Protein AF-A0A3L6RIN4-F1 (afdb_monomer)

Organism: Panicum miliaceum (NCBI:txid4540)

Radius of gyration: 41.15 Å; Cα contacts (8 Å, |Δi|>4): 553; chains: 1; bounding box: 118×97×126 Å

Structure (mmCIF, N/CA/C/O backbone):
data_AF-A0A3L6RIN4-F1
#
_entry.id   AF-A0A3L6RIN4-F1
#
loop_
_atom_site.group_PDB
_atom_site.id
_atom_site.type_symbol
_atom_site.label_atom_id
_atom_site.label_alt_id
_atom_site.label_comp_id
_atom_site.label_asym_id
_atom_site.label_entity_id
_atom_site.label_seq_id
_atom_site.pdbx_PDB_ins_code
_atom_site.Cartn_x
_atom_site.Cartn_y
_atom_site.Cartn_z
_atom_site.occupancy
_atom_site.B_iso_or_equiv
_atom_site.auth_seq_id
_atom_site.auth_comp_id
_atom_site.auth_asym_id
_atom_site.auth_atom_id
_atom_site.pdbx_PDB_model_num
ATOM 1 N N . MET A 1 1 ? 53.013 45.660 0.794 1.00 47.22 1 MET A N 1
ATOM 2 C CA . MET A 1 1 ? 53.757 45.286 -0.426 1.00 47.22 1 MET A CA 1
ATOM 3 C C . MET A 1 1 ? 53.752 43.769 -0.544 1.00 47.22 1 MET A C 1
ATOM 5 O O . MET A 1 1 ? 54.465 43.132 0.211 1.00 47.22 1 MET A O 1
ATOM 9 N N . ALA A 1 2 ? 52.893 43.213 -1.405 1.00 38.75 2 ALA A N 1
ATOM 10 C CA . ALA A 1 2 ? 53.038 41.909 -2.070 1.00 38.75 2 ALA A CA 1
ATOM 11 C C . ALA A 1 2 ? 51.802 41.701 -2.967 1.00 38.75 2 ALA A C 1
ATOM 13 O O . ALA A 1 2 ? 50.697 41.495 -2.474 1.00 38.75 2 ALA A O 1
ATOM 14 N N . LEU A 1 3 ? 51.990 41.847 -4.280 1.00 42.53 3 LEU A N 1
ATOM 15 C CA . LEU A 1 3 ? 50.997 41.543 -5.317 1.00 42.53 3 LEU A CA 1
ATOM 16 C C . LEU A 1 3 ? 50.758 40.021 -5.407 1.00 42.53 3 LEU A C 1
ATOM 18 O O . LEU A 1 3 ? 51.695 39.260 -5.145 1.00 42.53 3 LEU A O 1
ATOM 22 N N . PRO A 1 4 ? 49.571 39.552 -5.841 1.00 46.38 4 PRO A N 1
ATOM 23 C CA . PRO A 1 4 ? 49.356 38.137 -6.115 1.00 46.38 4 PRO A CA 1
ATOM 24 C C . PRO A 1 4 ? 50.181 37.720 -7.337 1.00 46.38 4 PRO A C 1
ATOM 26 O O . PRO A 1 4 ? 50.125 38.353 -8.393 1.00 46.38 4 PRO A O 1
ATOM 29 N N . GLN A 1 5 ? 50.960 36.650 -7.192 1.00 48.41 5 GLN A N 1
ATOM 30 C CA . GLN A 1 5 ? 51.720 36.060 -8.287 1.00 48.41 5 GLN A CA 1
ATOM 31 C C . GLN A 1 5 ? 50.778 35.448 -9.336 1.00 48.41 5 GLN A C 1
ATOM 33 O O . GLN A 1 5 ? 49.884 34.667 -9.016 1.00 48.41 5 GLN A O 1
ATOM 38 N N . ASN A 1 6 ? 51.018 35.807 -10.600 1.00 47.75 6 ASN A N 1
ATOM 39 C CA . ASN A 1 6 ? 50.348 35.287 -11.791 1.00 47.75 6 ASN A CA 1
ATOM 40 C C . ASN A 1 6 ? 50.345 33.742 -11.851 1.00 47.75 6 ASN A C 1
ATOM 42 O O . ASN A 1 6 ? 51.402 33.130 -11.678 1.00 47.75 6 ASN A O 1
ATOM 46 N N . PRO A 1 7 ? 49.226 33.091 -12.224 1.00 43.47 7 PRO A N 1
ATOM 47 C CA . PRO A 1 7 ? 49.099 31.634 -12.271 1.00 43.47 7 PRO A CA 1
ATOM 48 C C . PRO A 1 7 ? 49.623 31.012 -13.581 1.00 43.47 7 PRO A C 1
ATOM 50 O O . PRO A 1 7 ? 49.157 29.954 -13.998 1.00 43.47 7 PRO A O 1
ATOM 53 N N . PHE A 1 8 ? 50.605 31.619 -14.255 1.00 46.38 8 PHE A N 1
ATOM 54 C CA . PHE A 1 8 ? 51.222 31.019 -15.444 1.00 46.38 8 PHE A CA 1
ATOM 55 C C . PHE A 1 8 ? 52.469 30.220 -15.063 1.00 46.38 8 PHE A C 1
ATOM 57 O O . PHE A 1 8 ? 53.615 30.646 -15.197 1.00 46.38 8 PHE A O 1
ATOM 64 N N . ARG A 1 9 ? 52.203 29.006 -14.573 1.00 52.81 9 ARG A N 1
ATOM 65 C CA . ARG A 1 9 ? 53.179 27.931 -14.374 1.00 52.81 9 ARG A CA 1
ATOM 66 C C . ARG A 1 9 ? 53.947 27.696 -15.684 1.00 52.81 9 ARG A C 1
ATOM 68 O O . ARG A 1 9 ? 53.336 27.374 -16.700 1.00 52.81 9 ARG A O 1
ATOM 75 N N . LYS A 1 10 ? 55.279 27.843 -15.657 1.00 58.38 10 LYS A N 1
ATOM 76 C CA . LYS A 1 10 ? 56.190 27.532 -16.776 1.00 58.38 10 LYS A CA 1
ATOM 77 C C . LYS A 1 10 ? 55.910 26.119 -17.299 1.00 58.38 10 LYS A C 1
ATOM 79 O O . LYS A 1 10 ? 56.191 25.132 -16.619 1.00 58.38 10 LYS A O 1
ATOM 84 N N . TRP A 1 11 ? 55.356 26.017 -18.503 1.00 61.22 11 TRP A N 1
ATOM 85 C CA . TRP A 1 11 ? 55.234 24.743 -19.201 1.00 61.22 11 TRP A CA 1
ATOM 86 C C . TRP A 1 11 ? 56.635 24.276 -19.603 1.00 61.22 11 TRP A C 1
ATOM 88 O O . TRP A 1 11 ? 57.384 25.006 -20.246 1.00 61.22 11 TRP A O 1
ATOM 98 N N . SER A 1 12 ? 57.002 23.053 -19.217 1.00 74.12 12 SER A N 1
ATOM 99 C CA . SER A 1 12 ? 58.195 22.384 -19.746 1.00 74.12 12 SER A CA 1
ATOM 100 C C . SER A 1 12 ? 58.102 22.339 -21.275 1.00 74.12 12 SER A C 1
ATOM 102 O O . SER A 1 12 ? 57.037 22.018 -21.805 1.00 74.12 12 SER A O 1
ATOM 104 N N . ALA A 1 13 ? 59.197 22.618 -21.993 1.00 73.00 13 ALA A N 1
ATOM 105 C CA . ALA A 1 13 ? 59.236 22.581 -23.462 1.00 73.00 13 ALA A CA 1
ATOM 106 C C . ALA A 1 13 ? 58.682 21.258 -24.029 1.00 73.00 13 ALA A C 1
ATOM 108 O O . ALA A 1 13 ? 58.002 21.248 -25.049 1.00 73.00 13 ALA A O 1
ATOM 109 N N . ARG A 1 14 ? 58.866 20.143 -23.306 1.00 71.62 14 ARG A N 1
ATOM 110 C CA . ARG A 1 14 ? 58.285 18.835 -23.654 1.00 71.62 14 ARG A CA 1
ATOM 111 C C . ARG A 1 14 ? 56.757 18.808 -23.537 1.00 71.62 14 ARG A C 1
ATOM 113 O O . ARG A 1 14 ? 56.102 18.152 -24.338 1.00 71.62 14 ARG A O 1
ATOM 120 N N . GLY A 1 15 ? 56.184 19.506 -22.557 1.00 78.12 15 GLY A N 1
ATOM 121 C CA . GLY A 1 15 ? 54.735 19.674 -22.419 1.00 78.12 15 GLY A CA 1
ATOM 122 C C . GLY A 1 15 ? 54.147 20.535 -23.536 1.00 78.12 15 GLY A C 1
ATOM 123 O O . GLY A 1 15 ? 53.110 20.189 -24.089 1.00 78.12 15 GLY A O 1
ATOM 124 N N . LEU A 1 16 ? 54.857 21.594 -23.928 1.00 80.38 16 LEU A N 1
ATOM 125 C CA . LEU A 1 16 ? 54.458 22.490 -25.017 1.00 80.38 16 LEU A CA 1
ATOM 126 C C . LEU A 1 16 ? 54.506 21.780 -26.382 1.00 80.38 16 LEU A C 1
ATOM 128 O O . LEU A 1 16 ? 53.557 21.871 -27.154 1.00 80.38 16 LEU A O 1
ATOM 132 N N . ILE A 1 17 ? 55.547 20.974 -26.629 1.00 82.88 17 ILE A N 1
ATOM 133 C CA . ILE A 1 17 ? 55.651 20.110 -27.818 1.00 82.88 17 ILE A CA 1
ATOM 134 C C . ILE A 1 17 ? 54.517 19.078 -27.855 1.00 82.88 17 ILE A C 1
ATOM 136 O O . ILE A 1 17 ? 53.912 18.883 -28.902 1.00 82.88 17 ILE A O 1
ATOM 140 N N . ARG A 1 18 ? 54.177 18.436 -26.727 1.00 78.81 18 ARG A N 1
ATOM 141 C CA . ARG A 1 18 ? 53.062 17.469 -26.672 1.00 78.81 18 ARG A CA 1
ATOM 142 C C . ARG A 1 18 ? 51.715 18.116 -26.984 1.00 78.81 18 ARG A C 1
ATOM 144 O O . ARG A 1 18 ? 50.936 17.528 -27.726 1.00 78.81 18 ARG A O 1
ATOM 151 N N . VAL A 1 19 ? 51.459 19.315 -26.460 1.00 82.69 19 VAL A N 1
ATOM 152 C CA . VAL A 1 19 ? 50.243 20.080 -26.781 1.00 82.69 19 VAL A CA 1
ATOM 153 C C . VAL A 1 19 ? 50.222 20.476 -28.255 1.00 82.69 19 VAL A C 1
ATOM 155 O O . VAL A 1 19 ? 49.198 20.311 -28.905 1.00 82.69 19 VAL A O 1
ATOM 158 N N . LEU A 1 20 ? 51.346 20.926 -28.817 1.00 83.31 20 LEU A N 1
ATOM 159 C CA . LEU A 1 20 ? 51.444 21.259 -30.241 1.00 83.31 20 LEU A CA 1
ATOM 160 C C . LEU A 1 20 ? 51.207 20.045 -31.144 1.00 83.31 20 LEU A C 1
ATOM 162 O O . LEU A 1 20 ? 50.421 20.137 -32.079 1.00 83.31 20 LEU A O 1
ATOM 166 N N . VAL A 1 21 ? 51.825 18.898 -30.851 1.00 84.50 21 VAL A N 1
ATOM 167 C CA . VAL A 1 21 ? 51.609 17.652 -31.606 1.00 84.50 21 VAL A CA 1
ATOM 168 C C . VAL A 1 21 ? 50.153 17.197 -31.494 1.00 84.50 21 VAL A C 1
ATOM 170 O O . VAL A 1 21 ? 49.547 16.826 -32.497 1.00 84.50 21 VAL A O 1
ATOM 173 N N . PHE A 1 22 ? 49.558 17.274 -30.302 1.00 80.94 22 PHE A N 1
ATOM 174 C CA . PHE A 1 22 ? 48.147 16.948 -30.114 1.00 80.94 22 PHE A CA 1
ATOM 175 C C . PHE A 1 22 ? 47.237 17.859 -30.954 1.00 80.94 22 PHE A C 1
ATOM 177 O O . PHE A 1 22 ? 46.387 17.371 -31.694 1.00 80.94 22 PHE A O 1
ATOM 184 N N . THR A 1 23 ? 47.465 19.171 -30.924 1.00 80.75 23 THR A N 1
ATOM 185 C CA . THR A 1 23 ? 46.618 20.148 -31.621 1.00 80.75 23 THR A CA 1
ATOM 186 C C . THR A 1 23 ? 46.830 20.175 -33.136 1.00 80.75 23 THR A C 1
ATOM 188 O O . THR A 1 23 ? 45.865 20.349 -33.869 1.00 80.75 23 THR A O 1
ATOM 191 N N . ILE A 1 24 ? 48.060 20.011 -33.629 1.00 85.12 24 ILE A N 1
ATOM 192 C CA . ILE A 1 24 ? 48.382 20.147 -35.063 1.00 85.12 24 ILE A CA 1
ATOM 193 C C . ILE A 1 24 ? 48.262 18.814 -35.803 1.00 85.12 24 ILE A C 1
ATOM 195 O O . ILE A 1 24 ? 47.909 18.797 -36.977 1.00 85.12 24 ILE A O 1
ATOM 199 N N . VAL A 1 25 ? 48.545 17.691 -35.142 1.00 82.06 25 VAL A N 1
ATOM 200 C CA . VAL A 1 25 ? 48.548 16.376 -35.797 1.00 82.06 25 VAL A CA 1
ATOM 201 C 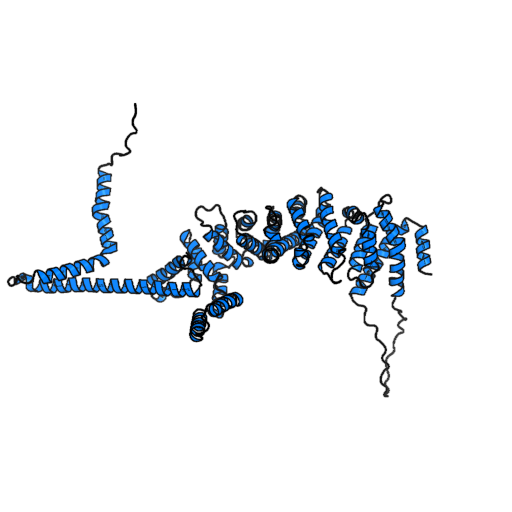C . VAL A 1 25 ? 47.307 15.585 -35.406 1.00 82.06 25 VAL A C 1
ATOM 203 O O . VAL A 1 25 ? 46.533 15.189 -36.275 1.00 82.06 25 VAL A O 1
ATOM 206 N N . LEU A 1 26 ? 47.070 15.385 -34.107 1.00 78.62 26 LEU A N 1
ATOM 207 C CA . LEU A 1 26 ? 45.991 14.503 -33.653 1.00 78.62 26 LEU A CA 1
ATOM 208 C C . LEU A 1 26 ? 44.600 15.113 -33.851 1.00 78.62 26 LEU A C 1
ATOM 210 O O . LEU A 1 26 ? 43.704 14.393 -34.282 1.00 78.62 26 LEU A O 1
ATOM 214 N N . CYS A 1 27 ? 44.405 16.413 -33.610 1.00 77.75 27 CYS A N 1
ATOM 215 C CA . CYS A 1 27 ? 43.103 17.052 -33.830 1.00 77.75 27 CYS A CA 1
ATOM 216 C C . CYS A 1 27 ? 42.677 17.045 -35.316 1.00 77.75 27 CYS A C 1
ATOM 218 O O . CYS A 1 27 ? 41.553 16.618 -35.587 1.00 77.75 27 CYS A O 1
ATOM 220 N N . PRO A 1 28 ? 43.525 17.423 -36.298 1.00 80.69 28 PRO A N 1
ATOM 221 C CA . PRO A 1 28 ? 43.168 17.316 -37.713 1.00 80.69 28 PRO A CA 1
ATOM 222 C C . PRO A 1 28 ? 43.016 15.873 -38.188 1.00 80.69 28 PRO A C 1
ATOM 224 O O . PRO A 1 28 ? 42.095 15.594 -38.948 1.00 80.69 28 PRO A O 1
ATOM 227 N N . LEU A 1 29 ? 43.846 14.937 -37.711 1.00 78.81 29 LEU A N 1
ATOM 228 C CA . LEU A 1 29 ? 43.664 13.512 -38.012 1.00 78.81 29 LEU A CA 1
ATOM 229 C C . LEU A 1 29 ? 42.344 12.979 -37.458 1.00 78.81 29 LEU A C 1
ATOM 231 O O . LEU A 1 29 ? 41.646 12.247 -38.150 1.00 78.81 29 LEU A O 1
ATOM 235 N N . PHE A 1 30 ? 41.965 13.366 -36.240 1.00 73.75 30 PHE A N 1
ATOM 236 C CA . PHE A 1 30 ? 40.678 13.009 -35.654 1.00 73.75 30 PHE A CA 1
ATOM 237 C C . PHE A 1 30 ? 39.519 13.616 -36.447 1.00 73.75 30 PHE A C 1
ATOM 239 O O . PHE A 1 30 ? 38.543 12.923 -36.725 1.00 73.75 30 PHE A O 1
ATOM 246 N N . ALA A 1 31 ? 39.642 14.878 -36.866 1.00 72.81 31 ALA A N 1
ATOM 247 C CA . ALA A 1 31 ? 38.653 15.533 -37.710 1.00 72.81 31 ALA A CA 1
ATOM 248 C C . ALA A 1 31 ? 38.527 14.842 -39.078 1.00 72.81 31 ALA A C 1
ATOM 250 O O . ALA A 1 31 ? 37.418 14.554 -39.511 1.00 72.81 31 ALA A O 1
ATOM 251 N N . LEU A 1 32 ? 39.635 14.489 -39.732 1.00 74.12 32 LEU A N 1
ATOM 252 C CA . LEU A 1 32 ? 39.628 13.745 -40.995 1.00 74.12 32 LEU A CA 1
ATOM 253 C C . LEU A 1 32 ? 39.111 12.314 -40.824 1.00 74.12 32 LEU A C 1
ATOM 255 O O . LEU A 1 32 ? 38.385 11.822 -41.676 1.00 74.12 32 LEU A O 1
ATOM 259 N N . TYR A 1 33 ? 39.418 11.645 -39.718 1.00 73.50 33 TYR A N 1
ATOM 260 C CA . TYR A 1 33 ? 38.904 10.306 -39.439 1.00 73.50 33 TYR A CA 1
ATOM 261 C C . TYR A 1 33 ? 37.391 10.315 -39.168 1.00 73.50 33 TYR A C 1
ATOM 263 O O . TYR A 1 33 ? 36.665 9.453 -39.657 1.00 73.50 33 TYR A O 1
ATOM 271 N N . LYS A 1 34 ? 36.893 11.305 -38.414 1.00 66.94 34 LYS A N 1
ATOM 272 C CA . LYS A 1 34 ? 35.469 11.436 -38.062 1.00 66.94 34 LYS A CA 1
ATOM 273 C C . LYS A 1 34 ? 34.619 12.028 -39.184 1.00 66.94 34 LYS A C 1
ATOM 275 O O . LYS A 1 34 ? 33.490 11.588 -39.380 1.00 66.94 34 LYS A O 1
ATOM 280 N N . PHE A 1 35 ? 35.146 13.019 -39.896 1.00 70.94 35 PHE A N 1
ATOM 281 C CA . PHE A 1 35 ? 34.414 13.817 -40.882 1.00 70.94 35 PHE A CA 1
ATOM 282 C C . PHE A 1 35 ? 34.920 13.624 -42.315 1.00 70.94 35 PHE A C 1
ATOM 284 O O . PHE A 1 35 ? 34.369 14.220 -43.234 1.00 70.94 35 PHE A O 1
ATOM 291 N N . GLY A 1 36 ? 35.926 12.781 -42.556 1.00 74.75 36 GLY A N 1
ATOM 292 C CA . GLY A 1 36 ? 36.519 12.587 -43.884 1.00 74.75 36 GLY A CA 1
ATOM 293 C C . GLY A 1 36 ? 35.511 12.155 -44.944 1.00 74.75 36 GLY A C 1
ATOM 294 O O . GLY A 1 36 ? 35.544 12.674 -46.055 1.00 74.75 36 GLY A O 1
ATOM 295 N N . LEU A 1 37 ? 34.546 11.302 -44.582 1.00 72.31 37 LEU A N 1
ATOM 296 C CA . LEU A 1 37 ? 33.430 10.917 -45.459 1.00 72.31 37 LEU A CA 1
ATOM 297 C C . LEU A 1 37 ? 32.464 12.072 -45.775 1.00 72.31 37 LEU A C 1
ATOM 299 O O . LEU A 1 37 ? 31.814 12.048 -46.814 1.00 72.31 37 LEU A O 1
ATOM 303 N N . PHE A 1 38 ? 32.389 13.089 -44.915 1.00 72.06 38 PHE A N 1
ATOM 304 C CA . PHE A 1 38 ? 31.568 14.286 -45.121 1.00 72.06 38 PHE A CA 1
ATOM 305 C C . PHE A 1 38 ? 32.302 15.356 -45.941 1.00 72.06 38 PHE A C 1
ATOM 307 O O . PHE A 1 38 ? 31.673 16.085 -46.706 1.00 72.06 38 PHE A O 1
ATOM 314 N N . VAL A 1 39 ? 33.630 15.429 -45.802 1.00 82.44 39 VAL A N 1
ATOM 315 C CA . VAL A 1 39 ? 34.504 16.413 -46.461 1.00 82.44 39 VAL A CA 1
ATOM 316 C C . VAL A 1 39 ? 34.924 15.960 -47.866 1.00 82.44 39 VAL A C 1
ATOM 318 O O . VAL A 1 39 ? 34.985 16.773 -48.788 1.00 82.44 39 VAL A O 1
ATOM 321 N N . SER A 1 40 ? 35.167 14.660 -48.055 1.00 84.94 40 SER A N 1
ATOM 322 C CA . SER A 1 40 ? 35.566 14.051 -49.334 1.00 84.94 40 SER A CA 1
ATOM 323 C C . SER A 1 40 ? 34.651 14.411 -50.516 1.00 84.94 40 SER A C 1
ATOM 325 O O . SER A 1 40 ? 35.187 14.733 -51.579 1.00 84.94 40 SER A O 1
ATOM 327 N N . PRO A 1 41 ? 33.313 14.452 -50.377 1.00 86.75 41 PRO A N 1
ATOM 328 C CA . PRO A 1 41 ? 32.420 14.781 -51.487 1.00 86.75 41 PRO A CA 1
ATOM 329 C C . PRO A 1 41 ? 32.523 16.260 -51.866 1.00 86.75 41 PRO A C 1
ATOM 331 O O . PRO A 1 41 ? 32.538 16.586 -53.047 1.00 86.75 41 PRO A O 1
ATOM 334 N N . GLY A 1 42 ? 32.697 17.148 -50.879 1.00 87.19 42 GLY A N 1
ATOM 335 C CA . GLY A 1 42 ? 32.941 18.573 -51.112 1.00 87.19 42 GLY A CA 1
ATOM 336 C C . GLY A 1 42 ? 34.266 18.828 -51.834 1.00 87.19 42 GLY A C 1
ATOM 337 O O . GLY A 1 42 ? 34.297 19.571 -52.812 1.00 87.19 42 GLY A O 1
ATOM 338 N N . ILE A 1 43 ? 35.345 18.152 -51.418 1.00 88.88 43 ILE A N 1
ATOM 339 C CA . ILE A 1 43 ? 36.649 18.233 -52.100 1.00 88.88 43 ILE A CA 1
ATOM 340 C C . ILE A 1 43 ? 36.561 17.653 -53.515 1.00 88.88 43 ILE A C 1
ATOM 342 O O . ILE A 1 43 ? 37.109 18.236 -54.446 1.00 88.88 43 ILE A O 1
ATOM 346 N N . SER A 1 44 ? 35.870 16.525 -53.689 1.00 90.31 44 SER A N 1
ATOM 347 C CA . SER A 1 44 ? 35.708 15.875 -54.995 1.00 90.31 44 SER A CA 1
ATOM 348 C C . SER A 1 44 ? 34.900 16.743 -55.955 1.00 90.31 44 SER A C 1
ATOM 350 O O . SER A 1 44 ? 35.293 16.900 -57.107 1.00 90.31 44 SER A O 1
ATOM 352 N N . LEU A 1 45 ? 33.823 17.375 -55.476 1.00 90.50 45 LEU A N 1
ATOM 353 C CA . LEU A 1 45 ? 33.042 18.336 -56.251 1.00 90.50 45 LEU A CA 1
ATOM 354 C C . LEU A 1 45 ? 33.879 19.566 -56.621 1.00 90.50 45 LEU A C 1
ATOM 356 O O . LEU A 1 45 ? 33.901 19.958 -57.783 1.00 90.50 45 LEU A O 1
ATOM 360 N N . TRP A 1 46 ? 34.607 20.141 -55.659 1.00 90.94 46 TRP A N 1
ATOM 361 C CA . TRP A 1 46 ? 35.484 21.287 -55.907 1.00 90.94 46 TRP A CA 1
ATOM 362 C C . TRP A 1 46 ? 36.571 20.965 -56.940 1.00 90.94 46 TRP A C 1
ATOM 364 O O . TRP A 1 46 ? 36.779 21.738 -57.872 1.00 90.94 46 TRP A O 1
ATOM 374 N N . ARG A 1 47 ? 37.213 19.793 -56.837 1.00 89.38 47 ARG A N 1
ATOM 375 C CA . ARG A 1 47 ? 38.220 19.333 -57.805 1.00 89.38 47 ARG A CA 1
ATOM 376 C C . ARG A 1 47 ? 37.635 19.060 -59.187 1.00 89.38 47 ARG A C 1
ATOM 378 O O . ARG A 1 47 ? 38.272 19.418 -60.169 1.00 89.38 47 ARG A O 1
ATOM 385 N N . LEU A 1 48 ? 36.437 18.481 -59.284 1.00 88.25 48 LEU A N 1
ATOM 386 C CA . LEU A 1 48 ? 35.745 18.301 -60.566 1.00 88.25 48 LEU A CA 1
ATOM 387 C C . LEU A 1 48 ? 35.393 19.646 -61.220 1.00 88.25 48 LEU A C 1
ATOM 389 O O . LEU A 1 48 ? 35.567 19.788 -62.427 1.00 88.25 48 LEU A O 1
ATOM 393 N N . LEU A 1 49 ? 34.950 20.637 -60.437 1.00 86.31 49 LEU A N 1
ATOM 394 C CA . LEU A 1 49 ? 34.664 21.989 -60.931 1.00 86.31 49 LEU A CA 1
ATOM 395 C C . LEU A 1 49 ? 35.936 22.707 -61.398 1.00 86.31 49 LEU A C 1
ATOM 397 O O . LEU A 1 49 ? 35.935 23.297 -62.476 1.00 86.31 49 LEU A O 1
ATOM 401 N N . GLN A 1 50 ? 37.030 22.597 -60.641 1.00 84.75 50 GLN A N 1
ATOM 402 C CA . GLN A 1 50 ? 38.333 23.128 -61.043 1.00 84.75 50 GLN A CA 1
ATOM 403 C C . GLN A 1 50 ? 38.819 22.486 -62.354 1.00 84.75 50 GLN A C 1
ATOM 405 O O . GLN A 1 50 ? 39.193 23.187 -63.289 1.00 84.75 50 GLN A O 1
ATOM 410 N N . LEU A 1 51 ? 38.739 21.154 -62.461 1.00 78.75 51 LEU A N 1
ATOM 411 C CA . LEU A 1 51 ? 39.090 20.414 -63.680 1.00 78.75 51 LEU A CA 1
ATOM 412 C C . LEU A 1 51 ? 38.214 20.784 -64.886 1.00 78.75 51 LEU A C 1
ATOM 414 O O . LEU A 1 51 ? 38.621 20.539 -66.018 1.00 78.75 51 LEU A O 1
ATOM 418 N N . HIS A 1 52 ? 37.019 21.334 -64.665 1.00 73.31 52 HIS A N 1
ATOM 419 C CA . HIS A 1 52 ? 36.158 21.830 -65.734 1.00 73.31 52 HIS A CA 1
ATOM 420 C C . HIS A 1 52 ? 36.532 23.256 -66.171 1.00 73.31 52 HIS A C 1
ATOM 422 O O . HIS A 1 52 ? 36.453 23.559 -67.357 1.00 73.31 52 HIS A O 1
ATOM 428 N N . GLN A 1 53 ? 36.964 24.114 -65.238 1.00 70.31 53 GLN A N 1
ATOM 429 C CA . GLN A 1 53 ? 37.338 25.511 -65.504 1.00 70.31 53 GLN A CA 1
ATOM 430 C C . GLN A 1 53 ? 38.740 25.663 -66.115 1.00 70.31 53 GLN A C 1
ATOM 432 O O . GLN A 1 53 ? 38.912 26.444 -67.046 1.00 70.31 53 GLN A O 1
ATOM 437 N N . ASP A 1 54 ? 39.723 24.886 -65.654 1.00 66.38 54 ASP A N 1
ATOM 438 C CA . ASP A 1 54 ? 41.131 25.015 -66.070 1.00 66.38 54 ASP A CA 1
ATOM 439 C C . ASP A 1 54 ? 41.441 24.328 -67.425 1.00 66.38 54 ASP A C 1
ATOM 441 O O . ASP A 1 54 ? 42.583 24.320 -67.884 1.00 66.38 54 ASP A O 1
ATOM 445 N N . TYR A 1 55 ? 40.448 23.725 -68.094 1.00 57.03 55 TYR A N 1
ATOM 446 C CA . TYR A 1 55 ? 40.672 22.819 -69.235 1.00 57.03 55 TYR A CA 1
ATOM 447 C C . TYR A 1 55 ? 40.322 23.399 -70.615 1.00 57.03 55 TYR A C 1
ATOM 449 O O . TYR A 1 55 ? 40.055 22.657 -71.559 1.00 57.03 55 TYR A O 1
ATOM 457 N N . GLY A 1 56 ? 40.349 24.724 -70.756 1.00 55.72 56 GLY A N 1
ATOM 458 C CA . GLY A 1 56 ? 40.331 25.380 -72.067 1.00 55.72 56 GLY A CA 1
ATOM 459 C C . GLY A 1 56 ? 41.677 25.349 -72.806 1.00 55.72 56 GLY A C 1
ATOM 460 O O . GLY A 1 56 ? 41.686 25.614 -74.002 1.00 55.72 56 GLY A O 1
ATOM 461 N N . ASP A 1 57 ? 42.791 25.018 -72.130 1.00 56.53 57 ASP A N 1
ATOM 462 C CA . ASP A 1 57 ? 44.109 25.524 -72.565 1.00 56.53 57 ASP A CA 1
ATOM 463 C C . ASP A 1 57 ? 45.287 24.521 -72.548 1.00 56.53 57 ASP A C 1
ATOM 465 O O . ASP A 1 57 ? 46.445 24.911 -72.653 1.00 56.53 57 ASP A O 1
ATOM 469 N N . THR A 1 58 ? 45.046 23.209 -72.425 1.00 57.56 58 THR A N 1
ATOM 470 C CA . THR A 1 58 ? 46.134 22.197 -72.386 1.00 57.56 58 THR A CA 1
ATOM 471 C C . THR A 1 58 ? 45.988 21.109 -73.450 1.00 57.56 58 THR A C 1
ATOM 473 O O . THR A 1 58 ? 45.935 19.912 -73.172 1.00 57.56 58 THR A O 1
ATOM 476 N N . ALA A 1 59 ? 45.947 21.527 -74.714 1.00 51.78 59 ALA A N 1
ATOM 477 C CA . ALA A 1 59 ? 46.147 20.639 -75.855 1.00 51.78 59 ALA A CA 1
ATOM 478 C C . ALA A 1 59 ? 47.654 20.532 -76.159 1.00 51.78 59 ALA A C 1
ATOM 480 O O . ALA A 1 59 ? 48.198 21.379 -76.860 1.00 51.78 59 ALA A O 1
ATOM 481 N N . GLY A 1 60 ? 48.353 19.517 -75.631 1.00 56.34 60 GLY A N 1
ATOM 482 C CA . GLY A 1 60 ? 49.750 19.309 -76.044 1.00 56.34 60 GLY A CA 1
ATOM 483 C C . GLY A 1 60 ? 50.562 18.185 -75.398 1.00 56.34 60 GLY A C 1
ATOM 484 O O . GLY A 1 60 ? 51.500 17.719 -76.036 1.00 56.34 60 GLY A O 1
ATOM 485 N N . ASP A 1 61 ? 50.228 17.707 -74.194 1.00 58.38 61 ASP A N 1
ATOM 486 C CA . ASP A 1 61 ? 51.124 16.795 -73.459 1.00 58.38 61 ASP A CA 1
ATOM 487 C C . ASP A 1 61 ? 50.639 15.330 -73.465 1.00 58.38 61 ASP A C 1
ATOM 489 O O . ASP A 1 61 ? 49.748 14.925 -72.714 1.00 58.38 61 ASP A O 1
ATOM 493 N N . SER A 1 62 ? 51.237 14.504 -74.331 1.00 60.25 62 SER A N 1
ATOM 494 C CA . SER A 1 62 ? 50.876 13.084 -74.536 1.00 60.25 62 SER A CA 1
ATOM 495 C C . SER A 1 62 ? 51.104 12.187 -73.303 1.00 60.25 62 SER A C 1
ATOM 497 O O . SER A 1 62 ? 50.461 11.147 -73.165 1.00 60.25 62 SER A O 1
ATOM 499 N N . SER A 1 63 ? 51.951 12.628 -72.366 1.00 60.56 63 SER A N 1
ATOM 500 C CA . SER A 1 63 ? 52.221 11.994 -71.065 1.00 60.56 63 SER A CA 1
ATOM 501 C C . SER A 1 63 ? 51.007 12.001 -70.114 1.00 60.56 63 SER A C 1
ATOM 503 O O . SER A 1 63 ? 50.850 11.104 -69.285 1.00 60.56 63 SER A O 1
ATOM 505 N N . MET A 1 64 ? 50.088 12.967 -70.260 1.00 57.66 64 MET A N 1
ATOM 506 C CA . MET A 1 64 ? 48.915 13.130 -69.384 1.00 57.66 64 MET A CA 1
ATOM 507 C C . MET A 1 64 ? 47.598 12.599 -69.971 1.00 57.66 64 MET A C 1
ATOM 509 O O . MET A 1 64 ? 46.548 12.741 -69.336 1.00 57.66 64 MET A O 1
ATOM 513 N N . ALA A 1 65 ? 47.631 11.942 -71.137 1.00 65.25 65 ALA A N 1
ATOM 514 C CA . ALA A 1 65 ? 46.430 11.498 -71.855 1.00 65.25 65 ALA A CA 1
ATOM 515 C C . ALA A 1 65 ? 45.485 10.628 -70.999 1.00 65.25 65 ALA A C 1
ATOM 517 O O . ALA A 1 65 ? 44.266 10.779 -71.068 1.00 65.25 65 ALA A O 1
ATOM 518 N N . ASN A 1 66 ? 46.045 9.778 -70.130 1.00 75.06 66 ASN A N 1
ATOM 519 C CA . ASN A 1 66 ? 45.275 8.899 -69.241 1.00 75.06 66 ASN A CA 1
ATOM 520 C C . ASN A 1 66 ? 45.042 9.484 -67.838 1.00 75.06 66 ASN A C 1
ATOM 522 O O . ASN A 1 66 ? 44.135 9.041 -67.132 1.00 75.06 66 ASN A O 1
ATOM 526 N N . LEU A 1 67 ? 45.824 10.488 -67.426 1.00 78.25 67 LEU A N 1
ATOM 527 C CA . LEU A 1 67 ? 45.740 11.078 -66.086 1.00 78.25 67 LEU A CA 1
ATOM 528 C C . LEU A 1 67 ? 44.417 11.822 -65.889 1.00 78.25 67 LEU A C 1
ATOM 530 O O . LEU A 1 67 ? 43.781 11.700 -64.844 1.00 78.25 67 LEU A O 1
ATOM 534 N N . LYS A 1 68 ? 43.973 12.562 -66.909 1.00 74.06 68 LYS A N 1
ATOM 535 C CA . LYS A 1 68 ? 42.726 13.325 -66.838 1.00 74.06 68 LYS A CA 1
ATOM 536 C C . LYS A 1 68 ? 41.493 12.420 -66.705 1.00 74.06 68 LYS A C 1
ATOM 538 O O . LYS A 1 68 ? 40.748 12.616 -65.743 1.00 74.06 68 LYS A O 1
ATOM 543 N N . PRO A 1 69 ? 41.250 11.441 -67.603 1.00 80.75 69 PRO A N 1
ATOM 544 C CA . PRO A 1 69 ? 40.141 10.506 -67.433 1.00 80.75 69 PRO A CA 1
ATOM 545 C C . PRO A 1 69 ? 40.183 9.794 -66.077 1.00 80.75 69 PRO A C 1
ATOM 547 O O . PRO A 1 69 ? 39.148 9.656 -65.431 1.00 80.75 69 PRO A O 1
ATOM 550 N N . ALA A 1 70 ? 41.377 9.415 -65.605 1.00 85.50 70 ALA A N 1
ATOM 551 C CA . ALA A 1 70 ? 41.544 8.762 -64.311 1.00 85.50 70 ALA A CA 1
ATOM 552 C C . ALA A 1 70 ? 41.146 9.660 -63.124 1.00 85.50 70 ALA A C 1
ATOM 554 O O . ALA A 1 70 ? 40.428 9.200 -62.237 1.00 85.50 70 ALA A O 1
ATOM 555 N N . LEU A 1 71 ? 41.551 10.937 -63.107 1.00 85.38 71 LEU A N 1
ATOM 556 C CA . LEU A 1 71 ? 41.167 11.884 -62.050 1.00 85.38 71 LEU A CA 1
ATOM 557 C C . LEU A 1 71 ? 39.662 12.167 -62.053 1.00 85.38 71 LEU A C 1
ATOM 559 O O . LEU A 1 71 ? 39.054 12.218 -60.985 1.00 85.38 71 LEU A O 1
ATOM 563 N N . VAL A 1 72 ? 39.051 12.300 -63.235 1.00 86.44 72 VAL A N 1
ATOM 564 C CA . VAL A 1 72 ? 37.594 12.462 -63.354 1.00 86.44 72 VAL A CA 1
ATOM 565 C C . VAL A 1 72 ? 36.881 11.248 -62.762 1.00 86.44 72 VAL A C 1
ATOM 567 O O . VAL A 1 72 ? 36.038 11.419 -61.890 1.00 86.44 72 VAL A O 1
ATOM 570 N N . VAL A 1 73 ? 37.265 10.026 -63.147 1.00 89.56 73 VAL A N 1
ATOM 571 C CA . VAL A 1 73 ? 36.668 8.794 -62.600 1.00 89.56 73 VAL A CA 1
ATOM 572 C C . VAL A 1 73 ? 36.861 8.700 -61.084 1.00 89.56 73 VAL A C 1
ATOM 574 O O . VAL A 1 73 ? 35.905 8.401 -60.370 1.00 89.56 73 VAL A O 1
ATOM 577 N N . LEU A 1 74 ? 38.060 9.000 -60.575 1.00 90.94 74 LEU A N 1
ATOM 578 C CA . LEU A 1 74 ? 38.370 8.952 -59.145 1.00 90.94 74 LEU A CA 1
ATOM 579 C C . LEU A 1 74 ? 37.495 9.921 -58.336 1.00 90.94 74 LEU A C 1
ATOM 581 O O . LEU A 1 74 ? 36.866 9.513 -57.359 1.00 90.94 74 LEU A O 1
ATOM 585 N N . TYR A 1 75 ? 37.432 11.194 -58.740 1.00 91.00 75 TYR A N 1
ATOM 586 C CA . TYR A 1 75 ? 36.631 12.194 -58.034 1.00 91.00 75 TYR A CA 1
ATOM 587 C C . TYR A 1 75 ? 35.128 11.969 -58.226 1.00 91.00 75 TYR A C 1
ATOM 589 O O . TYR A 1 75 ? 34.366 12.189 -57.287 1.00 91.00 75 TYR A O 1
ATOM 597 N N . SER A 1 76 ? 34.680 11.474 -59.384 1.00 89.56 76 SER A N 1
ATOM 598 C CA . SER A 1 76 ? 33.281 11.077 -59.587 1.00 89.56 76 SER A CA 1
ATOM 599 C C . SER A 1 76 ? 32.883 9.905 -58.687 1.00 89.56 76 SER A C 1
ATOM 601 O O . SER A 1 76 ? 31.803 9.941 -58.100 1.00 89.56 76 SER A O 1
ATOM 603 N N . LEU A 1 77 ? 33.748 8.899 -58.517 1.00 90.50 77 LEU A N 1
ATOM 604 C CA . LEU A 1 77 ? 33.494 7.765 -57.625 1.00 90.50 77 LEU A CA 1
ATOM 605 C C . LEU A 1 77 ? 33.454 8.203 -56.154 1.00 90.50 77 LEU A C 1
ATOM 607 O O . LEU A 1 77 ? 32.539 7.821 -55.427 1.00 90.50 77 LEU A O 1
ATOM 611 N N . ALA A 1 78 ? 34.399 9.046 -55.729 1.00 88.38 78 ALA A N 1
ATOM 612 C CA . ALA A 1 78 ? 34.431 9.597 -54.375 1.00 88.38 78 ALA A CA 1
ATOM 613 C C . ALA A 1 78 ? 33.211 10.492 -54.081 1.00 88.38 78 ALA A C 1
ATOM 615 O O . ALA A 1 78 ? 32.610 10.393 -53.008 1.00 88.38 78 ALA A O 1
ATOM 616 N N . LEU A 1 79 ? 32.792 11.317 -55.048 1.00 90.44 79 LEU A N 1
ATOM 617 C CA . LEU A 1 79 ? 31.574 12.122 -54.955 1.00 90.44 79 LEU A CA 1
ATOM 618 C C . LEU A 1 79 ? 30.328 11.233 -54.843 1.00 90.44 79 LEU A C 1
ATOM 620 O O . LEU A 1 79 ? 29.511 11.449 -53.950 1.00 90.44 79 LEU A O 1
ATOM 624 N N . LEU A 1 80 ? 30.200 10.213 -55.698 1.00 89.12 80 LEU A N 1
ATOM 625 C CA . LEU A 1 80 ? 29.078 9.272 -55.675 1.00 89.12 80 LEU A CA 1
ATOM 626 C C . LEU A 1 80 ? 29.007 8.508 -54.347 1.00 89.12 80 LEU A C 1
ATOM 628 O O . LEU A 1 80 ? 27.943 8.448 -53.734 1.00 89.12 80 LEU A O 1
ATOM 632 N N . GLN A 1 81 ? 30.133 7.974 -53.866 1.00 87.50 81 GLN A N 1
ATOM 633 C CA . GLN A 1 81 ? 30.227 7.302 -52.566 1.00 87.50 81 GLN A CA 1
ATOM 634 C C . GLN A 1 81 ? 29.793 8.233 -51.425 1.00 87.50 81 GLN A C 1
ATOM 636 O O . GLN A 1 81 ? 29.050 7.828 -50.531 1.00 87.50 81 GLN A O 1
ATOM 641 N N . GLY A 1 82 ? 30.211 9.495 -51.496 1.00 87.75 82 GLY A N 1
ATOM 642 C CA . GLY A 1 82 ? 29.770 10.568 -50.622 1.00 87.75 82 GLY A CA 1
ATOM 643 C C . GLY A 1 82 ? 28.267 10.777 -50.594 1.00 87.75 82 GLY A C 1
ATOM 644 O O . GLY A 1 82 ? 27.644 10.728 -49.537 1.00 87.75 82 GLY A O 1
ATOM 645 N N . VAL A 1 83 ? 27.680 11.008 -51.767 1.00 87.12 83 VAL A N 1
ATOM 646 C CA . VAL A 1 83 ? 26.241 11.248 -51.929 1.00 87.12 83 VAL A CA 1
ATOM 647 C C . VAL A 1 83 ? 25.431 10.054 -51.430 1.00 87.12 83 VAL A C 1
ATOM 649 O O . VAL A 1 83 ? 24.466 10.246 -50.694 1.00 87.12 83 VAL A O 1
ATOM 652 N N . LEU A 1 84 ? 25.843 8.824 -51.752 1.00 86.25 84 LEU A N 1
ATOM 653 C CA . LEU A 1 84 ? 25.193 7.607 -51.256 1.00 86.25 84 LEU A CA 1
ATOM 654 C C . LEU A 1 84 ? 25.263 7.502 -49.729 1.00 86.25 84 LEU A C 1
ATOM 656 O O . LEU A 1 84 ? 24.276 7.135 -49.090 1.00 86.25 84 LEU A O 1
ATOM 660 N N . PHE A 1 85 ? 26.400 7.862 -49.130 1.00 85.50 85 PHE A N 1
ATOM 661 C CA . PHE A 1 85 ? 26.547 7.907 -47.679 1.00 85.50 85 PHE A CA 1
ATOM 662 C C . PHE A 1 85 ? 25.629 8.960 -47.040 1.00 85.50 85 PHE A C 1
ATOM 664 O O . PHE A 1 85 ? 24.924 8.644 -46.081 1.00 85.50 85 PHE A O 1
ATOM 671 N N . TYR A 1 86 ? 25.569 10.176 -47.593 1.00 84.19 86 TYR A N 1
ATOM 672 C CA . TYR A 1 86 ? 24.649 11.224 -47.136 1.00 84.19 86 TYR A CA 1
ATOM 673 C C . TYR A 1 86 ? 23.186 10.800 -47.262 1.00 84.19 86 TYR A C 1
ATOM 675 O O . TYR A 1 86 ? 22.415 10.981 -46.321 1.00 84.19 86 TYR A O 1
ATOM 683 N N . TYR A 1 87 ? 22.809 10.202 -48.392 1.00 84.00 87 TYR A N 1
ATOM 684 C CA . TYR A 1 87 ? 21.452 9.724 -48.634 1.00 84.00 87 TYR A CA 1
ATOM 685 C C . TYR A 1 87 ? 21.062 8.636 -47.629 1.00 84.00 87 TYR A C 1
ATOM 687 O O . TYR A 1 87 ? 20.013 8.728 -46.994 1.00 84.00 87 TYR A O 1
ATOM 695 N N . ARG A 1 88 ? 21.951 7.660 -47.395 1.00 84.88 88 ARG A N 1
ATOM 696 C CA . ARG A 1 88 ? 21.768 6.634 -46.362 1.00 84.88 88 ARG A CA 1
ATOM 697 C C . ARG A 1 88 ? 21.632 7.252 -44.971 1.00 84.88 88 ARG A C 1
ATOM 699 O O . ARG A 1 88 ? 20.715 6.892 -44.243 1.00 84.88 88 ARG A O 1
ATOM 706 N N . ALA A 1 89 ? 22.510 8.181 -44.594 1.00 81.62 89 ALA A N 1
ATOM 707 C CA . ALA A 1 89 ? 22.467 8.825 -43.283 1.00 81.62 89 ALA A CA 1
ATOM 708 C C . ALA A 1 89 ? 21.179 9.643 -43.076 1.00 81.62 89 ALA A C 1
ATOM 710 O O . ALA A 1 89 ? 20.591 9.592 -41.995 1.00 81.62 89 ALA A O 1
ATOM 711 N N . ALA A 1 90 ? 20.726 10.358 -44.110 1.00 81.81 90 ALA A N 1
ATOM 712 C CA . ALA A 1 90 ? 19.503 11.153 -44.088 1.00 81.81 90 ALA A CA 1
ATOM 713 C C . ALA A 1 90 ? 18.243 10.280 -44.010 1.00 81.81 90 ALA A C 1
ATOM 715 O O . ALA A 1 90 ? 17.363 10.555 -43.200 1.00 81.81 90 ALA A O 1
ATOM 716 N N . ILE A 1 91 ? 18.156 9.203 -44.797 1.00 83.25 91 ILE A N 1
ATOM 717 C CA . ILE A 1 91 ? 17.032 8.260 -44.701 1.00 83.25 91 ILE A CA 1
ATOM 718 C C . ILE A 1 91 ? 17.006 7.613 -43.321 1.00 83.25 91 ILE A C 1
ATOM 720 O O . ILE A 1 91 ? 15.972 7.639 -42.659 1.00 83.25 91 ILE A O 1
ATOM 724 N N . SER A 1 92 ? 18.147 7.102 -42.854 1.00 83.44 92 SER A N 1
ATOM 725 C CA . SER A 1 92 ? 18.239 6.435 -41.557 1.00 83.44 92 SER A CA 1
ATOM 726 C C . SER A 1 92 ? 17.814 7.341 -40.400 1.00 83.44 92 SER A C 1
ATOM 728 O O . SER A 1 92 ? 17.167 6.864 -39.467 1.00 83.44 92 SER A O 1
ATOM 730 N N . SER A 1 93 ? 18.165 8.633 -40.429 1.00 80.81 93 SER A N 1
ATOM 731 C CA . SER A 1 93 ? 17.770 9.587 -39.385 1.00 80.81 93 SER A CA 1
ATOM 732 C C . SER A 1 93 ? 16.288 9.966 -39.470 1.00 80.81 93 SER A C 1
ATOM 734 O O . SER A 1 93 ? 15.615 10.002 -38.438 1.00 80.81 93 SER A O 1
ATOM 736 N N . LEU A 1 94 ? 15.756 10.173 -40.679 1.00 85.69 94 LEU A N 1
ATOM 737 C CA . LEU A 1 94 ? 14.335 10.451 -40.906 1.00 85.69 94 LEU A CA 1
ATOM 738 C C . LEU A 1 94 ? 13.449 9.271 -40.491 1.00 85.69 94 LEU A C 1
ATOM 740 O O . LEU A 1 94 ? 12.401 9.469 -39.878 1.00 85.69 94 LEU A O 1
ATOM 744 N N . GLU A 1 95 ? 13.854 8.041 -40.802 1.00 86.25 95 GLU A N 1
ATOM 745 C CA . GLU A 1 95 ? 13.130 6.833 -40.403 1.00 86.25 95 GLU A CA 1
ATOM 746 C C . GLU A 1 95 ? 13.158 6.621 -38.887 1.00 86.25 95 GLU A C 1
ATOM 748 O O . GLU A 1 95 ? 12.114 6.326 -38.304 1.00 86.25 95 GLU A O 1
ATOM 753 N N . GLU A 1 96 ? 14.305 6.846 -38.232 1.00 87.62 96 GLU A N 1
ATOM 754 C CA . GLU A 1 96 ? 14.427 6.801 -36.766 1.00 87.62 96 GLU A CA 1
ATOM 755 C C . GLU A 1 96 ? 13.464 7.799 -36.104 1.00 87.62 96 GLU A C 1
ATOM 757 O O . GLU A 1 96 ? 12.719 7.422 -35.199 1.00 87.62 96 GLU A O 1
ATOM 762 N N . GLN A 1 97 ? 13.406 9.045 -36.591 1.00 87.19 97 GLN A N 1
ATOM 763 C CA . GLN A 1 97 ? 12.483 10.062 -36.075 1.00 87.19 97 GLN A CA 1
ATOM 764 C C . GLN A 1 97 ? 11.014 9.705 -36.328 1.00 87.19 97 GLN A C 1
ATOM 766 O O . GLN A 1 97 ? 10.194 9.783 -35.412 1.00 87.19 97 GLN A O 1
ATOM 771 N N . ARG A 1 98 ? 10.673 9.242 -37.537 1.00 88.50 98 ARG A N 1
ATOM 772 C CA . ARG A 1 98 ? 9.306 8.810 -37.874 1.00 88.50 98 ARG A CA 1
ATOM 773 C C . ARG A 1 98 ? 8.843 7.642 -37.004 1.00 88.50 98 ARG A C 1
ATOM 775 O O . ARG A 1 98 ? 7.682 7.610 -36.599 1.00 88.50 98 ARG A O 1
ATOM 782 N N . LEU A 1 99 ? 9.716 6.671 -36.733 1.00 88.44 99 LEU A N 1
ATOM 783 C CA . LEU A 1 99 ? 9.412 5.547 -35.846 1.00 88.44 99 LEU A CA 1
ATOM 784 C C . LEU A 1 99 ? 9.256 6.012 -34.398 1.00 88.44 99 LEU A C 1
ATOM 786 O O . LEU A 1 99 ? 8.276 5.642 -33.753 1.00 88.44 99 LEU A O 1
ATOM 790 N N . LEU A 1 100 ? 10.159 6.870 -33.914 1.00 90.12 100 LEU A N 1
ATOM 791 C CA . LEU A 1 100 ? 10.076 7.447 -32.575 1.00 90.12 100 LEU A CA 1
ATOM 792 C C . LEU A 1 100 ? 8.757 8.195 -32.365 1.00 90.12 100 LEU A C 1
ATOM 794 O O . LEU A 1 100 ? 8.113 8.005 -31.341 1.00 90.12 100 LEU A O 1
ATOM 798 N N . GLU A 1 101 ? 8.315 8.999 -33.332 1.00 86.25 101 GLU A N 1
ATOM 799 C CA . GLU A 1 101 ? 7.030 9.697 -33.243 1.00 86.25 101 GLU A CA 1
ATOM 800 C C . GLU A 1 101 ? 5.829 8.754 -33.231 1.00 86.25 101 GLU A C 1
ATOM 802 O O . GLU A 1 101 ? 4.846 9.034 -32.545 1.00 86.25 101 GLU A O 1
ATOM 807 N N . LYS A 1 102 ? 5.877 7.653 -33.992 1.00 83.94 102 LYS A N 1
ATOM 808 C CA . LYS A 1 102 ? 4.812 6.641 -33.978 1.00 83.94 102 LYS A CA 1
ATOM 809 C C . LYS A 1 102 ? 4.721 5.968 -32.612 1.00 83.94 102 LYS A C 1
ATOM 811 O O . LYS A 1 102 ? 3.621 5.849 -32.081 1.00 83.94 102 LYS A O 1
ATOM 816 N N . VAL A 1 103 ? 5.861 5.574 -32.038 1.00 83.62 103 VAL A N 1
ATOM 817 C CA . VAL A 1 103 ? 5.921 4.981 -30.694 1.00 83.62 103 VAL A CA 1
ATOM 818 C C . VAL A 1 103 ? 5.480 6.006 -29.652 1.00 83.62 103 VAL A C 1
ATOM 820 O O . VAL A 1 103 ? 4.584 5.728 -28.870 1.00 83.62 103 VAL A O 1
ATOM 823 N N . ALA A 1 104 ? 6.009 7.227 -29.684 1.00 83.38 104 ALA A N 1
ATOM 824 C CA . ALA A 1 104 ? 5.621 8.268 -28.741 1.00 83.38 104 ALA A CA 1
ATOM 825 C C . ALA A 1 104 ? 4.115 8.565 -28.780 1.00 83.38 104 ALA A C 1
ATOM 827 O O . ALA A 1 104 ? 3.497 8.682 -27.730 1.00 83.38 104 ALA A O 1
ATOM 828 N N . ARG A 1 105 ? 3.500 8.601 -29.969 1.00 79.12 105 ARG A N 1
ATOM 829 C CA . ARG A 1 105 ? 2.044 8.749 -30.107 1.00 79.12 105 ARG A CA 1
ATOM 830 C C . ARG A 1 105 ? 1.271 7.553 -29.553 1.00 79.12 105 ARG A C 1
ATOM 832 O O . ARG A 1 105 ? 0.282 7.761 -28.863 1.00 79.12 105 ARG A O 1
ATOM 839 N N . ALA A 1 106 ? 1.709 6.325 -29.834 1.00 75.88 106 ALA A N 1
ATOM 840 C CA . ALA A 1 106 ? 1.048 5.115 -29.336 1.00 75.88 106 ALA A CA 1
ATOM 841 C C . ALA A 1 106 ? 1.107 4.996 -27.802 1.00 75.88 106 ALA A C 1
ATOM 843 O O . ALA A 1 106 ? 0.177 4.488 -27.187 1.00 75.88 106 ALA A O 1
ATOM 844 N N . TYR A 1 107 ? 2.182 5.501 -27.194 1.00 75.12 107 TYR A N 1
ATOM 845 C CA . TYR A 1 107 ? 2.413 5.474 -25.749 1.00 75.12 107 TYR A CA 1
ATOM 846 C C . TYR A 1 107 ? 2.024 6.787 -25.038 1.00 75.12 107 TYR A C 1
ATOM 848 O O . TYR A 1 107 ? 2.218 6.899 -23.832 1.00 75.12 107 TYR A O 1
ATOM 856 N N . GLY A 1 108 ? 1.489 7.783 -25.759 1.00 73.94 108 GLY A N 1
ATOM 857 C CA . GLY A 1 108 ? 1.065 9.068 -25.189 1.00 73.94 108 GLY A CA 1
ATOM 858 C C . GLY A 1 108 ? 2.196 9.896 -24.565 1.00 73.94 108 GLY A C 1
ATOM 859 O O . GLY A 1 108 ? 1.997 10.505 -23.522 1.00 73.94 108 GLY A O 1
ATOM 860 N N . LEU A 1 109 ? 3.391 9.884 -25.163 1.00 80.31 109 LEU A N 1
ATOM 861 C CA . LEU A 1 109 ? 4.563 10.603 -24.659 1.00 80.31 109 LEU A CA 1
ATOM 862 C C . LEU A 1 109 ? 4.628 12.041 -25.185 1.00 80.31 109 LEU A C 1
ATOM 864 O O . LEU A 1 109 ? 4.811 12.257 -26.391 1.00 80.31 109 LEU A O 1
ATOM 868 N N . ASP A 1 110 ? 4.603 13.000 -24.262 1.00 79.56 110 ASP A N 1
ATOM 869 C CA . ASP A 1 110 ? 4.816 14.422 -24.544 1.00 79.56 110 ASP A CA 1
ATOM 870 C C . ASP A 1 110 ? 6.186 14.676 -25.185 1.00 79.56 110 ASP A C 1
ATOM 872 O O . ASP A 1 110 ? 7.142 13.927 -24.969 1.00 79.56 110 ASP A O 1
ATOM 876 N N . GLU A 1 111 ? 6.319 15.755 -25.963 1.00 78.81 111 GLU A N 1
ATOM 877 C CA . GLU A 1 111 ? 7.568 16.086 -26.672 1.00 78.81 111 GLU A CA 1
ATOM 878 C C . GLU A 1 111 ? 8.778 16.228 -25.739 1.00 78.81 111 GLU A C 1
ATOM 880 O O . GLU A 1 111 ? 9.901 15.890 -26.122 1.00 78.81 111 GLU A O 1
ATOM 885 N N . TYR A 1 112 ? 8.538 16.659 -24.500 1.00 81.94 112 TYR A N 1
ATOM 886 C CA . TYR A 1 112 ? 9.561 16.852 -23.476 1.00 81.94 112 TYR A CA 1
ATOM 887 C C . TYR A 1 112 ? 9.782 15.624 -22.578 1.00 81.94 112 TYR A C 1
ATOM 889 O O . TYR A 1 112 ? 10.667 15.660 -21.716 1.00 81.94 112 TYR A O 1
ATOM 897 N N . ASP A 1 113 ? 9.029 14.528 -22.759 1.00 83.75 113 ASP A N 1
ATOM 898 C CA . ASP A 1 113 ? 9.212 13.321 -21.948 1.00 83.75 113 ASP A CA 1
ATOM 899 C C . ASP A 1 113 ? 10.595 12.706 -22.238 1.00 83.75 113 ASP A C 1
ATOM 901 O O . ASP A 1 113 ? 10.926 12.295 -23.357 1.00 83.75 113 ASP A O 1
ATOM 905 N N . LYS A 1 114 ? 11.423 12.608 -21.191 1.00 88.25 114 LYS A N 1
ATOM 906 C CA . LYS A 1 114 ? 12.781 12.049 -21.259 1.00 88.25 114 LYS A CA 1
ATOM 907 C C . LYS A 1 114 ? 12.793 10.585 -21.715 1.00 88.25 114 LYS A C 1
ATOM 909 O O . LYS A 1 114 ? 13.832 10.124 -22.191 1.00 88.25 114 LYS A O 1
ATOM 914 N N . ALA A 1 115 ? 11.674 9.861 -21.613 1.00 89.62 115 ALA A N 1
ATOM 915 C CA . ALA A 1 115 ? 11.521 8.512 -22.153 1.00 89.62 115 ALA A CA 1
ATOM 916 C C . ALA A 1 115 ? 11.718 8.459 -23.676 1.00 89.62 115 ALA A C 1
ATOM 918 O O . ALA A 1 115 ? 12.221 7.457 -24.185 1.00 89.62 115 ALA A O 1
ATOM 919 N N . ARG A 1 116 ? 11.426 9.547 -24.408 1.00 92.12 116 ARG A N 1
ATOM 920 C CA . ARG A 1 116 ? 11.655 9.621 -25.862 1.00 92.12 116 ARG A CA 1
ATOM 921 C C . ARG A 1 116 ? 13.119 9.414 -26.221 1.00 92.12 116 ARG A C 1
ATOM 923 O O . ARG A 1 116 ? 13.405 8.717 -27.188 1.00 92.12 116 ARG A O 1
ATOM 930 N N . ARG A 1 117 ? 14.044 9.965 -25.426 1.00 92.12 117 ARG A N 1
ATOM 931 C CA . ARG A 1 117 ? 15.485 9.770 -25.639 1.00 92.12 117 ARG A CA 1
ATOM 932 C C . ARG A 1 117 ? 15.875 8.305 -25.439 1.00 92.12 117 ARG A C 1
ATOM 934 O O . ARG A 1 117 ? 16.519 7.736 -26.304 1.00 92.12 117 ARG A O 1
ATOM 941 N N . SER A 1 118 ? 15.394 7.670 -24.370 1.00 94.12 118 SER A N 1
ATOM 942 C CA . SER A 1 118 ? 15.669 6.251 -24.099 1.00 94.12 118 SER A CA 1
ATOM 943 C C . SER A 1 118 ? 15.090 5.316 -25.176 1.00 94.12 118 SER A C 1
ATOM 945 O O . SER A 1 118 ? 15.720 4.330 -25.549 1.00 94.12 118 SER A O 1
ATOM 947 N N . ILE A 1 119 ? 13.916 5.638 -25.732 1.00 93.56 119 ILE A N 1
ATOM 948 C CA . ILE A 1 119 ? 13.331 4.906 -26.871 1.00 93.56 119 ILE A CA 1
ATOM 949 C C . ILE A 1 119 ? 14.123 5.170 -28.158 1.00 93.56 119 ILE A C 1
ATOM 951 O O . ILE A 1 119 ? 14.323 4.258 -28.958 1.00 93.56 119 ILE A O 1
ATOM 955 N N . GLN A 1 120 ? 14.601 6.398 -28.367 1.00 93.75 120 GLN A N 1
ATOM 956 C CA . GLN A 1 120 ? 15.463 6.726 -29.499 1.00 93.75 120 GLN A CA 1
ATOM 957 C C . GLN A 1 120 ? 16.771 5.927 -29.458 1.00 93.75 120 GLN A C 1
ATOM 959 O O . GLN A 1 120 ? 17.177 5.385 -30.485 1.00 93.75 120 GLN A O 1
ATOM 964 N N . ASP A 1 121 ? 17.387 5.801 -28.282 1.00 94.25 121 ASP A N 1
ATOM 965 C CA . ASP A 1 121 ? 18.601 5.006 -28.083 1.00 94.25 121 ASP A CA 1
ATOM 966 C C . ASP A 1 121 ? 18.350 3.526 -28.418 1.00 94.25 121 ASP A C 1
ATOM 968 O O . ASP A 1 121 ? 19.109 2.937 -29.190 1.00 94.25 121 ASP A O 1
ATOM 972 N N . TYR A 1 122 ? 17.216 2.958 -27.982 1.00 94.88 122 TYR A N 1
ATOM 973 C CA . TYR A 1 122 ? 16.785 1.609 -28.379 1.00 94.88 122 TYR A CA 1
ATOM 974 C C . TYR A 1 122 ? 16.677 1.441 -29.904 1.00 94.88 122 TYR A C 1
ATOM 976 O O . TYR A 1 122 ? 17.197 0.468 -30.466 1.00 94.88 122 TYR A O 1
ATOM 984 N N . LEU A 1 123 ? 15.998 2.372 -30.584 1.00 93.06 123 LEU A N 1
ATOM 985 C CA . LEU A 1 123 ? 15.813 2.328 -32.038 1.00 93.06 123 LEU A CA 1
ATOM 986 C C . LEU A 1 123 ? 17.157 2.440 -32.766 1.00 93.06 123 LEU A C 1
ATOM 988 O O . LEU A 1 123 ? 17.422 1.687 -33.705 1.00 93.06 123 LEU A O 1
ATOM 992 N N . ARG A 1 124 ? 18.027 3.341 -32.303 1.00 91.44 124 ARG A N 1
ATOM 993 C CA . ARG A 1 124 ? 19.358 3.562 -32.868 1.00 91.44 124 ARG A CA 1
ATOM 994 C C . ARG A 1 124 ? 20.258 2.346 -32.706 1.00 91.44 124 ARG A C 1
ATOM 996 O O . ARG A 1 124 ? 20.871 1.925 -33.685 1.00 91.44 124 ARG A O 1
ATOM 1003 N N . GLU A 1 125 ? 20.331 1.775 -31.507 1.00 93.19 125 GLU A N 1
ATOM 1004 C CA . GLU A 1 125 ? 21.098 0.554 -31.249 1.00 93.19 125 GLU A CA 1
ATOM 1005 C C . GLU A 1 125 ? 20.601 -0.609 -32.105 1.00 93.19 125 GLU A C 1
ATOM 1007 O O . GLU A 1 125 ? 21.400 -1.335 -32.696 1.00 93.19 125 GLU A O 1
ATOM 1012 N N . THR A 1 126 ? 19.279 -0.760 -32.214 1.00 92.00 126 THR A N 1
ATOM 1013 C CA . THR A 1 126 ? 18.667 -1.817 -33.023 1.00 92.00 126 THR A CA 1
ATOM 1014 C C . THR A 1 126 ? 19.007 -1.640 -34.499 1.00 92.00 126 THR A C 1
ATOM 1016 O O . THR A 1 126 ? 19.434 -2.606 -35.128 1.00 92.00 126 THR A O 1
ATOM 1019 N N . ARG A 1 127 ? 18.925 -0.414 -35.039 1.00 89.81 127 ARG A N 1
ATOM 1020 C CA . ARG A 1 127 ? 19.336 -0.117 -36.420 1.00 89.81 127 ARG A CA 1
ATOM 1021 C C . ARG A 1 127 ? 20.807 -0.454 -36.649 1.00 89.81 127 ARG A C 1
ATOM 1023 O O . ARG A 1 127 ? 21.110 -1.218 -37.556 1.00 89.81 127 ARG A O 1
ATOM 1030 N N . VAL A 1 128 ? 21.709 0.088 -35.829 1.00 89.88 128 VAL A N 1
ATOM 1031 C CA . VAL A 1 128 ? 23.163 -0.107 -35.988 1.00 89.88 128 VAL A CA 1
ATOM 1032 C C . VAL A 1 128 ? 23.546 -1.585 -35.878 1.00 89.88 128 VAL A C 1
ATOM 1034 O O . VAL A 1 128 ? 24.440 -2.043 -36.586 1.00 89.88 128 VAL A O 1
ATOM 1037 N N . GLY A 1 129 ? 22.876 -2.343 -35.009 1.00 90.94 129 GLY A N 1
ATOM 1038 C CA . GLY A 1 129 ? 23.055 -3.788 -34.925 1.00 90.94 129 GLY A CA 1
ATOM 1039 C C . GLY A 1 129 ? 22.559 -4.513 -36.179 1.00 90.94 129 GLY A C 1
ATOM 1040 O O . GLY A 1 129 ? 23.300 -5.319 -36.730 1.00 90.94 129 GLY A O 1
ATOM 1041 N N . CYS A 1 130 ? 21.373 -4.162 -36.692 1.00 90.12 130 CYS A N 1
ATOM 1042 C CA . CYS A 1 130 ? 20.814 -4.746 -37.920 1.00 90.12 130 CYS A CA 1
ATOM 1043 C C . CYS A 1 130 ? 21.635 -4.431 -39.178 1.00 90.12 130 CYS A C 1
ATOM 1045 O O . CYS A 1 130 ? 21.692 -5.248 -40.092 1.00 90.12 130 CYS A O 1
ATOM 1047 N N . GLU A 1 131 ? 22.291 -3.267 -39.229 1.00 87.00 131 GLU A N 1
ATOM 1048 C CA . GLU A 1 131 ? 23.216 -2.910 -40.313 1.00 87.00 131 GLU A CA 1
ATOM 1049 C C . GLU A 1 131 ? 24.437 -3.839 -40.378 1.00 87.00 131 GLU A C 1
ATOM 1051 O O . GLU A 1 131 ? 25.047 -3.960 -41.439 1.00 87.00 131 GLU A O 1
ATOM 1056 N N . LYS A 1 132 ? 24.800 -4.471 -39.254 1.00 90.56 132 LYS A N 1
ATOM 1057 C CA . LYS A 1 132 ? 25.899 -5.441 -39.169 1.00 90.56 132 LYS A CA 1
ATOM 1058 C C . LYS A 1 132 ? 25.402 -6.871 -39.353 1.00 90.56 132 LYS A C 1
ATOM 1060 O O . LYS A 1 132 ? 26.016 -7.635 -40.087 1.00 90.56 132 LYS A O 1
ATOM 1065 N N . ASP A 1 133 ? 24.310 -7.216 -38.680 1.00 91.31 133 ASP A N 1
ATOM 1066 C CA . ASP A 1 133 ? 23.678 -8.529 -38.728 1.00 91.31 133 ASP A CA 1
ATOM 1067 C C . ASP A 1 133 ? 22.151 -8.373 -38.608 1.00 91.31 133 ASP A C 1
ATOM 1069 O O . ASP A 1 133 ? 21.664 -7.988 -37.541 1.00 91.31 133 ASP A O 1
ATOM 1073 N N . PRO A 1 134 ? 21.366 -8.710 -39.649 1.00 90.19 134 PRO A N 1
ATOM 1074 C CA . PRO A 1 134 ? 19.905 -8.660 -39.591 1.00 90.19 134 PRO A CA 1
ATOM 1075 C C . PRO A 1 134 ? 19.296 -9.484 -38.447 1.00 90.19 134 PRO A C 1
ATOM 1077 O O . PRO A 1 134 ? 18.213 -9.158 -37.959 1.00 90.19 134 PRO A O 1
ATOM 1080 N N . SER A 1 135 ? 19.983 -10.536 -37.986 1.00 91.88 135 SER A N 1
ATOM 1081 C CA . SER A 1 135 ? 19.514 -11.375 -36.881 1.00 91.88 135 SER A CA 1
ATOM 1082 C C . SER A 1 135 ? 19.546 -10.657 -35.525 1.00 91.88 135 SER A C 1
ATOM 1084 O O . SER A 1 135 ? 18.857 -11.081 -34.597 1.00 91.88 135 SER A O 1
ATOM 1086 N N . PHE A 1 136 ? 20.244 -9.517 -35.426 1.00 92.00 136 PHE A N 1
ATOM 1087 C CA . PHE A 1 136 ? 20.356 -8.710 -34.209 1.00 92.00 136 PHE A CA 1
ATOM 1088 C C . PHE A 1 136 ? 19.000 -8.278 -33.634 1.00 92.00 136 PHE A C 1
ATOM 1090 O O . PHE A 1 136 ? 18.861 -8.137 -32.420 1.00 92.00 136 PHE A O 1
ATOM 1097 N N . ALA A 1 137 ? 17.981 -8.081 -34.477 1.00 89.06 137 ALA A N 1
ATOM 1098 C CA . ALA A 1 137 ? 16.635 -7.729 -34.021 1.00 89.06 137 ALA A CA 1
ATOM 1099 C C . ALA A 1 137 ? 15.890 -8.893 -33.343 1.00 89.06 137 ALA A C 1
ATOM 1101 O O . ALA A 1 137 ? 14.896 -8.666 -32.647 1.00 89.06 137 ALA A O 1
ATOM 1102 N N . ARG A 1 138 ? 16.329 -10.142 -33.539 1.00 91.50 138 ARG A N 1
ATOM 1103 C CA . ARG A 1 138 ? 15.604 -11.325 -33.071 1.00 91.50 138 ARG A CA 1
ATOM 1104 C C . ARG A 1 138 ? 15.499 -11.319 -31.546 1.00 91.50 138 ARG A C 1
ATOM 1106 O O . ARG A 1 138 ? 16.498 -11.328 -30.837 1.00 91.50 138 ARG A O 1
ATOM 1113 N N . GLY A 1 139 ? 14.264 -11.315 -31.043 1.00 84.81 139 GLY A N 1
ATOM 1114 C CA . GLY A 1 139 ? 13.975 -11.312 -29.607 1.00 84.81 139 GLY A CA 1
ATOM 1115 C C . GLY A 1 139 ? 14.151 -9.958 -28.909 1.00 84.81 139 GLY A C 1
ATOM 1116 O O . GLY A 1 139 ? 13.916 -9.885 -27.707 1.00 84.81 139 GLY A O 1
ATOM 1117 N N . ARG A 1 140 ? 14.517 -8.880 -29.623 1.00 90.75 140 ARG A N 1
ATOM 1118 C CA . ARG A 1 140 ? 14.607 -7.532 -29.041 1.00 90.75 140 ARG A CA 1
ATOM 1119 C C . ARG A 1 140 ? 13.249 -6.839 -29.060 1.00 90.75 140 ARG A C 1
ATOM 1121 O O . ARG A 1 140 ? 12.639 -6.660 -30.106 1.00 90.75 140 ARG A O 1
ATOM 1128 N N . ASN A 1 141 ? 12.832 -6.343 -27.907 1.00 90.38 141 ASN A N 1
ATOM 1129 C CA . ASN A 1 141 ? 11.732 -5.400 -27.736 1.00 90.38 141 ASN A CA 1
ATOM 1130 C C . ASN A 1 141 ? 12.069 -4.411 -26.602 1.00 90.38 141 ASN A C 1
ATOM 1132 O O . ASN A 1 141 ? 13.118 -4.525 -25.960 1.00 90.38 141 ASN A O 1
ATOM 1136 N N . LEU A 1 142 ? 11.188 -3.437 -26.352 1.00 90.50 142 LEU A N 1
ATOM 1137 C CA . LEU A 1 142 ? 11.388 -2.437 -25.297 1.00 90.50 142 LEU A CA 1
ATOM 1138 C C . LEU A 1 142 ? 11.536 -3.065 -23.900 1.00 90.50 142 LEU A C 1
ATOM 1140 O O . LEU A 1 142 ? 12.359 -2.589 -23.124 1.00 90.50 142 LEU A O 1
ATOM 1144 N N . ILE A 1 143 ? 10.811 -4.150 -23.597 1.00 90.94 143 ILE A N 1
ATOM 1145 C CA . ILE A 1 143 ? 10.880 -4.844 -22.299 1.00 90.94 143 ILE A CA 1
ATOM 1146 C C . ILE A 1 143 ? 12.240 -5.523 -22.136 1.00 90.94 143 ILE A C 1
ATOM 1148 O O . ILE A 1 143 ? 12.924 -5.291 -21.145 1.00 90.94 143 ILE A O 1
ATOM 1152 N N . THR A 1 144 ? 12.675 -6.324 -23.115 1.00 92.00 144 THR A N 1
ATOM 1153 C CA . THR A 1 144 ? 13.970 -7.026 -23.053 1.00 92.00 144 THR A CA 1
ATOM 1154 C C . THR A 1 144 ? 15.140 -6.047 -23.037 1.00 92.00 144 THR A C 1
ATOM 1156 O O . THR A 1 144 ? 16.137 -6.282 -22.359 1.00 92.00 144 THR A O 1
ATOM 1159 N N . TYR A 1 145 ? 15.017 -4.933 -23.768 1.00 94.06 145 TYR A N 1
ATOM 1160 C CA . TYR A 1 145 ? 16.021 -3.876 -23.765 1.00 94.06 145 TYR A CA 1
ATOM 1161 C C . TYR A 1 145 ? 16.093 -3.189 -22.402 1.00 94.06 145 TYR A C 1
ATOM 1163 O O . TYR A 1 145 ? 17.175 -3.091 -21.828 1.00 94.06 145 TYR A O 1
ATOM 1171 N N . ALA A 1 146 ? 14.950 -2.790 -21.839 1.00 92.81 146 ALA A N 1
ATOM 1172 C CA . ALA A 1 146 ? 14.908 -2.174 -20.522 1.00 92.81 146 ALA A CA 1
ATOM 1173 C C . ALA A 1 146 ? 15.391 -3.129 -19.421 1.00 92.81 146 ALA A C 1
ATOM 1175 O O . ALA A 1 146 ? 16.165 -2.715 -18.566 1.00 92.81 146 ALA A O 1
ATOM 1176 N N . ALA A 1 147 ? 15.023 -4.411 -19.471 1.00 90.88 147 ALA A N 1
ATOM 1177 C CA . ALA A 1 147 ? 15.533 -5.426 -18.551 1.00 90.88 147 ALA A CA 1
ATOM 1178 C C . ALA A 1 147 ? 17.066 -5.554 -18.632 1.00 90.88 147 ALA A C 1
ATOM 1180 O O . ALA A 1 147 ? 17.731 -5.616 -17.599 1.00 90.88 147 ALA A O 1
ATOM 1181 N N . GLY A 1 148 ? 17.642 -5.518 -19.841 1.00 90.56 148 GLY A N 1
ATOM 1182 C CA . GLY A 1 148 ? 19.094 -5.484 -20.039 1.00 90.56 148 GLY A CA 1
ATOM 1183 C C . GLY A 1 148 ? 19.742 -4.212 -19.480 1.00 90.56 148 GLY A C 1
ATOM 1184 O O . GLY A 1 148 ? 20.746 -4.284 -18.773 1.00 90.56 148 GLY A O 1
ATOM 1185 N N . LEU A 1 149 ? 19.130 -3.047 -19.711 1.00 91.75 149 LEU A N 1
ATOM 1186 C CA . LEU A 1 149 ? 19.572 -1.774 -19.135 1.00 91.75 149 LEU A CA 1
ATOM 1187 C C . LEU A 1 149 ? 19.548 -1.793 -17.600 1.00 91.75 149 LEU A C 1
ATOM 1189 O O . LEU A 1 149 ? 20.490 -1.318 -16.966 1.00 91.75 149 LEU A O 1
ATOM 1193 N N . MET A 1 150 ? 18.525 -2.406 -16.998 1.00 88.44 150 MET A N 1
ATOM 1194 C CA . MET A 1 150 ? 18.423 -2.581 -15.548 1.00 88.44 150 MET A CA 1
ATOM 1195 C C . MET A 1 150 ? 19.494 -3.516 -14.984 1.00 88.44 150 MET A C 1
ATOM 1197 O O . MET A 1 150 ? 19.767 -3.454 -13.792 1.00 88.44 150 MET A O 1
ATOM 1201 N N . GLN A 1 151 ? 20.156 -4.354 -15.781 1.00 85.38 151 GLN A N 1
ATOM 1202 C CA . GLN A 1 151 ? 21.283 -5.172 -15.310 1.00 85.38 151 GLN A CA 1
ATOM 1203 C C . GLN A 1 151 ? 22.613 -4.403 -15.318 1.00 85.38 151 GLN A C 1
ATOM 1205 O O . GLN A 1 151 ? 23.524 -4.757 -14.574 1.00 85.38 151 GLN A O 1
ATOM 1210 N N . SER A 1 152 ? 22.704 -3.293 -16.055 1.00 85.06 152 SER A N 1
ATOM 1211 C CA . SER A 1 152 ? 23.911 -2.463 -16.149 1.00 85.06 152 SER A CA 1
ATOM 1212 C C . SER A 1 152 ? 24.298 -1.804 -14.820 1.00 85.06 152 SER A C 1
ATOM 1214 O O . SER A 1 152 ? 23.443 -1.402 -14.028 1.00 85.06 152 SER A O 1
ATOM 1216 N N . ASN A 1 153 ? 25.602 -1.636 -14.595 1.00 83.19 153 ASN A N 1
ATOM 1217 C CA . ASN A 1 153 ? 26.145 -0.881 -13.458 1.00 83.19 153 ASN A CA 1
ATOM 1218 C C . ASN A 1 153 ? 26.212 0.635 -13.724 1.00 83.19 153 ASN A C 1
ATOM 1220 O O . ASN A 1 153 ? 26.582 1.395 -12.835 1.00 83.19 153 ASN A O 1
ATOM 1224 N N . SER A 1 154 ? 25.876 1.084 -14.939 1.00 86.38 154 SER A N 1
ATOM 1225 C CA . SER A 1 154 ? 25.860 2.503 -15.305 1.00 86.38 154 SER A CA 1
ATOM 1226 C C . SER A 1 154 ? 24.560 3.183 -14.847 1.00 86.38 154 SER A C 1
ATOM 1228 O O . SER A 1 154 ? 23.483 2.710 -15.229 1.00 86.38 154 SER A O 1
ATOM 1230 N N . PRO A 1 155 ? 24.645 4.315 -14.115 1.00 81.94 155 PRO A N 1
ATOM 1231 C CA . PRO A 1 155 ? 23.498 5.152 -13.761 1.00 81.94 155 PRO A CA 1
ATOM 1232 C C . PRO A 1 155 ? 22.585 5.503 -14.929 1.00 81.94 155 PRO A C 1
ATOM 1234 O O . PRO A 1 155 ? 21.387 5.228 -14.896 1.00 81.94 155 PRO A O 1
ATOM 1237 N N . ASP A 1 156 ? 23.160 6.007 -16.015 1.00 85.31 156 ASP A N 1
ATOM 1238 C CA . ASP A 1 156 ? 22.391 6.425 -17.187 1.00 85.31 156 ASP A CA 1
ATOM 1239 C C . ASP A 1 156 ? 21.649 5.261 -17.857 1.00 85.31 156 ASP A C 1
ATOM 1241 O O . ASP A 1 156 ? 20.543 5.436 -18.383 1.00 85.31 156 ASP A O 1
ATOM 1245 N N . SER A 1 157 ? 22.239 4.060 -17.810 1.00 88.81 157 SER A N 1
ATOM 1246 C CA . SER A 1 157 ? 21.631 2.854 -18.371 1.00 88.81 157 SER A CA 1
ATOM 1247 C C . SER A 1 157 ? 20.383 2.458 -17.591 1.00 88.81 157 SER A C 1
ATOM 1249 O O . SER A 1 157 ? 19.305 2.390 -18.179 1.00 88.81 157 SER A O 1
ATOM 1251 N N . TYR A 1 158 ? 20.483 2.246 -16.274 1.00 87.81 158 TYR A N 1
ATOM 1252 C CA . TYR A 1 158 ? 19.312 1.811 -15.508 1.00 87.81 158 TYR A CA 1
ATOM 1253 C C . TYR A 1 158 ? 18.246 2.915 -15.395 1.00 87.81 158 TYR A C 1
ATOM 1255 O O . TYR A 1 158 ? 17.061 2.599 -15.394 1.00 87.81 158 TYR A O 1
ATOM 1263 N N . ILE A 1 159 ? 18.612 4.205 -15.416 1.00 88.94 159 ILE A N 1
ATOM 1264 C CA . ILE A 1 159 ? 17.635 5.308 -15.507 1.00 88.94 159 ILE A CA 1
ATOM 1265 C C . ILE A 1 159 ? 16.861 5.244 -16.832 1.00 88.94 159 ILE A C 1
ATOM 1267 O O . ILE A 1 159 ? 15.645 5.448 -16.861 1.00 88.94 159 ILE A O 1
ATOM 1271 N N . SER A 1 160 ? 17.541 4.943 -17.941 1.00 91.06 160 SER A N 1
ATOM 1272 C CA . SER A 1 160 ? 16.883 4.758 -19.239 1.00 91.06 160 SER A CA 1
ATOM 1273 C C . SER A 1 160 ? 15.968 3.532 -19.242 1.00 91.06 160 SER A C 1
ATOM 1275 O O . SER A 1 160 ? 14.851 3.608 -19.754 1.00 91.06 160 SER A O 1
ATOM 1277 N N . GLY A 1 161 ? 16.390 2.443 -18.592 1.00 92.25 161 GLY A N 1
ATOM 1278 C CA . GLY A 1 161 ? 15.550 1.269 -18.350 1.00 92.25 161 GLY A CA 1
ATOM 1279 C C . GLY A 1 161 ? 14.285 1.622 -17.563 1.00 92.25 161 GLY A C 1
ATOM 1280 O O . GLY A 1 161 ? 13.182 1.292 -17.996 1.00 92.25 161 GLY A O 1
ATOM 1281 N N . ALA A 1 162 ? 14.428 2.382 -16.474 1.00 91.19 162 ALA A N 1
ATOM 1282 C CA . ALA A 1 162 ? 13.315 2.855 -15.656 1.00 91.19 162 ALA A CA 1
ATOM 1283 C C . ALA A 1 162 ? 12.309 3.691 -16.456 1.00 91.19 162 ALA A C 1
ATOM 1285 O O . ALA A 1 162 ? 11.110 3.466 -16.349 1.00 91.19 162 ALA A O 1
ATOM 1286 N N . ARG A 1 163 ? 12.766 4.618 -17.310 1.00 91.81 163 ARG A N 1
ATOM 1287 C CA . ARG A 1 163 ? 11.875 5.436 -18.158 1.00 91.81 163 ARG A CA 1
ATOM 1288 C C . ARG A 1 163 ? 11.059 4.601 -19.140 1.00 91.81 163 ARG A C 1
ATOM 1290 O O . ARG A 1 163 ? 9.886 4.898 -19.370 1.00 91.81 163 ARG A O 1
ATOM 1297 N N . ILE A 1 164 ? 11.675 3.575 -19.725 1.00 91.94 164 ILE A N 1
ATOM 1298 C CA . ILE A 1 164 ? 10.998 2.674 -20.661 1.00 91.94 164 ILE A CA 1
ATOM 1299 C C . ILE A 1 164 ? 9.969 1.820 -19.915 1.00 91.94 164 ILE A C 1
ATOM 1301 O O . ILE A 1 164 ? 8.823 1.749 -20.348 1.00 91.94 164 ILE A O 1
ATOM 1305 N N . ILE A 1 165 ? 10.337 1.232 -18.774 1.00 91.38 165 ILE A N 1
ATOM 1306 C CA . ILE A 1 165 ? 9.429 0.403 -17.963 1.00 91.38 165 ILE A CA 1
ATOM 1307 C C . ILE A 1 165 ? 8.268 1.240 -17.434 1.00 91.38 165 ILE A C 1
ATOM 1309 O O . ILE A 1 165 ? 7.116 0.857 -17.595 1.00 91.38 165 ILE A O 1
ATOM 1313 N N . ASP A 1 166 ? 8.546 2.430 -16.910 1.00 89.50 166 ASP A N 1
ATOM 1314 C CA . ASP A 1 166 ? 7.519 3.365 -16.462 1.00 89.50 166 ASP A CA 1
ATOM 1315 C C . ASP A 1 166 ? 6.530 3.747 -17.579 1.00 89.50 166 ASP A C 1
ATOM 1317 O O . ASP A 1 166 ? 5.343 3.958 -17.346 1.00 89.50 166 ASP A O 1
ATOM 1321 N N . THR A 1 167 ? 7.013 3.833 -18.815 1.00 87.69 167 THR A N 1
ATOM 1322 C CA . THR A 1 167 ? 6.176 4.088 -19.992 1.00 87.69 167 THR A CA 1
ATOM 1323 C C . THR A 1 167 ? 5.329 2.870 -20.361 1.00 87.69 167 THR A C 1
ATOM 1325 O O . THR A 1 167 ? 4.167 3.024 -20.722 1.00 87.69 167 THR A O 1
ATOM 1328 N N . LEU A 1 168 ? 5.880 1.663 -20.225 1.00 86.62 168 LEU A N 1
ATOM 1329 C CA . LEU A 1 168 ? 5.171 0.409 -20.481 1.00 86.62 168 LEU A CA 1
ATOM 1330 C C . LEU A 1 168 ? 4.075 0.137 -19.439 1.00 86.62 168 LEU A C 1
ATOM 1332 O O . LEU A 1 168 ? 2.999 -0.301 -19.821 1.00 86.62 168 LEU A O 1
ATOM 1336 N N . ILE A 1 169 ? 4.291 0.453 -18.156 1.00 85.38 169 ILE A N 1
ATOM 1337 C CA . ILE A 1 169 ? 3.246 0.299 -17.121 1.00 85.38 169 ILE A CA 1
ATOM 1338 C C . ILE A 1 169 ? 2.141 1.363 -17.225 1.00 85.38 169 ILE A C 1
ATOM 1340 O O . ILE A 1 169 ? 1.047 1.152 -16.713 1.00 85.38 169 ILE A O 1
ATOM 1344 N N . ARG A 1 170 ? 2.422 2.518 -17.855 1.00 78.81 170 ARG A N 1
ATOM 1345 C CA . ARG A 1 170 ? 1.431 3.579 -18.132 1.00 78.81 170 ARG A CA 1
ATOM 1346 C C . ARG A 1 170 ? 0.560 3.285 -19.337 1.00 78.81 170 ARG A C 1
ATOM 1348 O O . ARG A 1 170 ? -0.354 4.066 -19.602 1.00 78.81 170 ARG A O 1
ATOM 1355 N N . LEU A 1 171 ? 0.860 2.232 -20.098 1.00 68.88 171 LEU A N 1
ATOM 1356 C CA . LEU A 1 171 ? 0.027 1.889 -21.235 1.00 68.88 171 LEU A CA 1
ATOM 1357 C C . LEU A 1 171 ? -1.405 1.712 -20.723 1.00 68.88 171 LEU A C 1
ATOM 1359 O O . LEU A 1 171 ? -1.604 0.937 -19.787 1.00 68.88 171 LEU A O 1
ATOM 1363 N N . PRO A 1 172 ? -2.389 2.441 -21.266 1.00 52.94 172 PRO A N 1
ATOM 1364 C CA . PRO A 1 172 ? -3.727 2.429 -20.709 1.00 52.94 172 PRO A CA 1
ATOM 1365 C C . PRO A 1 172 ? -4.355 1.052 -20.916 1.00 52.94 172 PRO A C 1
ATOM 1367 O O . PRO A 1 172 ? -4.915 0.758 -21.972 1.00 52.94 172 PRO A O 1
ATOM 1370 N N . VAL A 1 173 ? -4.299 0.233 -19.869 1.00 49.50 173 VAL A N 1
ATOM 1371 C CA . VAL A 1 173 ? -5.185 -0.919 -19.652 1.00 49.50 173 VAL A CA 1
ATOM 1372 C C . VAL A 1 173 ? -6.394 -0.480 -18.823 1.00 49.50 173 VAL A C 1
ATOM 1374 O O . VAL A 1 173 ? -6.931 -1.235 -18.025 1.00 49.50 173 VAL A O 1
ATOM 1377 N N . SER A 1 174 ? -6.831 0.772 -18.977 1.00 45.62 174 SER A N 1
ATOM 1378 C CA . SER A 1 174 ? -8.088 1.242 -18.411 1.00 45.62 174 SER A CA 1
ATOM 1379 C C . SER A 1 174 ? -9.032 1.632 -19.547 1.00 45.62 174 SER A C 1
ATOM 1381 O O . SER A 1 174 ? -8.819 2.554 -20.339 1.00 45.62 174 SER A O 1
ATOM 1383 N N . THR A 1 175 ? -10.104 0.863 -19.662 1.00 49.91 175 THR A N 1
ATOM 1384 C CA . THR A 1 175 ? -11.257 1.112 -20.533 1.00 49.91 175 THR A CA 1
ATOM 1385 C C . THR A 1 175 ? -11.910 2.471 -20.223 1.00 49.91 175 THR A C 1
ATOM 1387 O O . THR A 1 175 ? -12.474 3.095 -21.116 1.00 49.91 175 THR A O 1
ATOM 1390 N N . GLU A 1 176 ? -11.759 2.968 -18.991 1.00 46.22 176 GLU A N 1
ATOM 1391 C CA . GLU A 1 176 ? -12.303 4.227 -18.451 1.00 46.22 176 GLU A CA 1
ATOM 1392 C C . GLU A 1 176 ? -11.588 5.500 -18.953 1.00 46.22 176 GLU A C 1
ATOM 1394 O O . GLU A 1 176 ? -12.233 6.433 -19.441 1.00 46.22 176 GLU A O 1
ATOM 1399 N N . GLU A 1 177 ? -10.252 5.546 -18.919 1.00 49.66 177 GLU A N 1
ATOM 1400 C CA . GLU A 1 177 ? -9.484 6.727 -19.354 1.00 49.66 177 GLU A CA 1
ATOM 1401 C C . GLU A 1 177 ? -9.472 6.849 -20.887 1.00 49.66 177 GLU A C 1
ATOM 1403 O O . GLU A 1 177 ? -9.513 7.940 -21.460 1.00 49.66 177 GLU A O 1
ATOM 1408 N N . ASN A 1 178 ? -9.523 5.700 -21.565 1.00 52.75 178 ASN A N 1
ATOM 1409 C CA . ASN A 1 178 ? -9.773 5.615 -22.997 1.00 52.75 178 ASN A CA 1
ATOM 1410 C C . ASN A 1 178 ? -11.173 6.134 -23.372 1.00 52.75 178 ASN A C 1
ATOM 1412 O O . ASN A 1 178 ? -11.302 6.772 -24.415 1.00 52.75 178 ASN A O 1
ATOM 1416 N N . ARG A 1 179 ? -12.204 5.934 -22.530 1.00 53.88 179 ARG A N 1
ATOM 1417 C CA . ARG A 1 179 ? -13.529 6.560 -22.718 1.00 53.88 179 ARG A CA 1
ATOM 1418 C C . ARG A 1 179 ? -13.467 8.071 -22.535 1.00 53.88 179 ARG A C 1
ATOM 1420 O O . ARG A 1 179 ? -14.045 8.774 -23.349 1.00 53.88 179 ARG A O 1
ATOM 1427 N N . HIS A 1 180 ? -12.741 8.578 -21.541 1.00 55.81 180 HIS A N 1
ATOM 1428 C CA . HIS A 1 180 ? -12.624 10.024 -21.316 1.00 55.81 180 HIS A CA 1
ATOM 1429 C C . HIS A 1 180 ? -11.877 10.722 -22.455 1.00 55.81 180 HIS A C 1
ATOM 1431 O O . HIS A 1 180 ? -12.379 11.698 -22.998 1.00 55.81 180 HIS A O 1
ATOM 1437 N N . LYS A 1 181 ? -10.748 10.168 -22.917 1.00 56.69 181 LYS A N 1
ATOM 1438 C CA . LYS A 1 181 ? -10.033 10.678 -24.102 1.00 56.69 181 LYS A CA 1
ATOM 1439 C C . LYS A 1 181 ? -10.874 10.596 -25.374 1.00 56.69 181 LYS A C 1
ATOM 1441 O O . LYS A 1 181 ? -10.751 11.460 -26.236 1.00 56.69 181 LYS A O 1
ATOM 1446 N N . LEU A 1 182 ? -11.721 9.572 -25.501 1.00 57.94 182 LEU A N 1
ATOM 1447 C CA . LEU A 1 182 ? -12.680 9.450 -26.597 1.00 57.94 182 LEU A CA 1
ATOM 1448 C C . LEU A 1 182 ? -13.762 10.539 -26.514 1.00 57.94 182 LEU A C 1
ATOM 1450 O O . LEU A 1 182 ? -14.030 11.191 -27.517 1.00 57.94 182 LEU A O 1
ATOM 1454 N N . ILE A 1 183 ? -14.344 10.758 -25.332 1.00 61.53 183 ILE A N 1
ATOM 1455 C CA . ILE A 1 183 ? -15.371 11.777 -25.067 1.00 61.53 183 ILE A CA 1
ATOM 1456 C C . ILE A 1 183 ? -14.815 13.183 -25.313 1.00 61.53 183 ILE A C 1
ATOM 1458 O O . ILE A 1 183 ? -15.457 13.975 -25.995 1.00 61.53 183 ILE A O 1
ATOM 1462 N N . ASP A 1 184 ? -13.599 13.465 -24.855 1.00 60.75 184 ASP A N 1
ATOM 1463 C CA . ASP A 1 184 ? -12.944 14.765 -25.012 1.00 60.75 184 ASP A CA 1
ATOM 1464 C C . ASP A 1 184 ? -12.587 15.048 -26.486 1.00 60.75 184 ASP A C 1
ATOM 1466 O O . ASP A 1 184 ? -12.819 16.144 -26.998 1.00 60.75 184 ASP A O 1
ATOM 1470 N N . MET A 1 185 ? -12.143 14.027 -27.239 1.00 53.62 185 MET A N 1
ATOM 1471 C CA . MET A 1 185 ? -11.936 14.123 -28.697 1.00 53.62 185 MET A CA 1
ATOM 1472 C C . MET A 1 185 ? -13.233 14.271 -29.503 1.00 53.62 185 MET A C 1
ATOM 1474 O O . MET A 1 185 ? -13.190 14.792 -30.619 1.00 53.62 185 MET A O 1
ATOM 1478 N N . ILE A 1 186 ? -14.359 13.764 -28.990 1.00 61.75 186 ILE A N 1
ATOM 1479 C CA . ILE A 1 186 ? -15.685 13.937 -29.598 1.00 61.75 186 ILE A CA 1
ATOM 1480 C C . ILE A 1 186 ? -16.221 15.341 -29.280 1.00 61.75 186 ILE A C 1
ATOM 1482 O O . ILE A 1 186 ? -16.748 15.996 -30.175 1.00 61.75 186 ILE A O 1
ATOM 1486 N N . GLY A 1 187 ? -16.038 15.826 -28.047 1.00 59.19 187 GLY A N 1
ATOM 1487 C CA . GLY A 1 187 ? -16.497 17.142 -27.590 1.00 59.19 187 GLY A CA 1
ATOM 1488 C C . GLY A 1 187 ? -15.728 18.324 -28.188 1.00 59.19 187 GLY A C 1
ATOM 1489 O O . GLY A 1 187 ? -16.299 19.393 -28.379 1.00 59.19 187 GLY A O 1
ATOM 1490 N N . SER A 1 188 ? -14.456 18.132 -28.548 1.00 59.59 188 SER A N 1
ATOM 1491 C CA . SER A 1 188 ? -13.614 19.153 -29.195 1.00 59.59 188 SER A CA 1
ATOM 1492 C C . SER A 1 188 ? -13.737 19.196 -30.729 1.00 59.59 188 SER A C 1
ATOM 1494 O O . SER A 1 188 ? -13.107 20.035 -31.378 1.00 59.59 188 SER A O 1
ATOM 1496 N N . ALA A 1 189 ? -14.555 18.327 -31.338 1.00 57.00 189 ALA A N 1
ATOM 1497 C CA . ALA A 1 189 ? -14.813 18.349 -32.776 1.00 57.00 189 ALA A CA 1
ATOM 1498 C C . ALA A 1 189 ? -15.924 19.367 -33.125 1.00 57.00 189 ALA A C 1
ATOM 1500 O O . ALA A 1 189 ? -16.993 19.333 -32.517 1.00 57.00 189 ALA A O 1
ATOM 1501 N N . PRO A 1 190 ? -15.730 20.259 -34.119 1.00 55.69 190 PRO A N 1
ATOM 1502 C CA . PRO A 1 190 ? -16.767 21.204 -34.523 1.00 55.69 190 PRO A CA 1
ATOM 1503 C C . PRO A 1 190 ? -18.012 20.463 -35.034 1.00 55.69 190 PRO A C 1
ATOM 1505 O O . PRO A 1 190 ? -17.911 19.519 -35.822 1.00 55.69 190 PRO A O 1
ATOM 1508 N N . SER A 1 191 ? -19.190 20.926 -34.609 1.00 53.12 191 SER A N 1
ATOM 1509 C CA . SER A 1 191 ? -20.516 20.296 -34.755 1.00 53.12 191 SER A CA 1
ATOM 1510 C C . SER A 1 191 ? -21.010 20.062 -36.195 1.00 53.12 191 SER A C 1
ATOM 1512 O O . SER A 1 191 ? -22.116 19.565 -36.389 1.00 53.12 191 SER A O 1
ATOM 1514 N N . SER A 1 192 ? -20.200 20.358 -37.215 1.00 53.19 192 SER A N 1
ATOM 1515 C CA . SER A 1 192 ? -20.532 20.213 -38.638 1.00 53.19 192 SER A CA 1
ATOM 1516 C C . SER A 1 192 ? -19.710 19.160 -39.404 1.00 53.19 192 SER A C 1
ATOM 1518 O O . SER A 1 192 ? -19.826 19.086 -40.626 1.00 53.19 192 SER A O 1
ATOM 1520 N N . SER A 1 193 ? -18.895 18.315 -38.752 1.00 57.53 193 SER A N 1
ATOM 1521 C CA . SER A 1 193 ? -18.058 17.336 -39.474 1.00 57.53 193 SER A CA 1
ATOM 1522 C C . SER A 1 193 ? -18.021 15.941 -38.836 1.00 57.53 193 SER A C 1
ATOM 1524 O O . SER A 1 193 ? -17.087 15.588 -38.114 1.00 57.53 193 SER A O 1
ATOM 1526 N N . GLY A 1 194 ? -18.989 15.088 -39.195 1.00 60.88 194 GLY A N 1
ATOM 1527 C CA . GLY A 1 194 ? -18.931 13.642 -38.907 1.00 60.88 194 GLY A CA 1
ATOM 1528 C C . GLY A 1 194 ? -17.661 12.968 -39.456 1.00 60.88 194 GLY A C 1
ATOM 1529 O O . GLY A 1 194 ? -17.173 11.988 -38.899 1.00 60.88 194 GLY A O 1
ATOM 1530 N N . ASP A 1 195 ? -17.060 13.567 -40.482 1.00 64.19 195 ASP A N 1
ATOM 1531 C CA . ASP A 1 195 ? -15.806 13.151 -41.105 1.00 64.19 195 ASP A CA 1
ATOM 1532 C C . ASP A 1 195 ? -14.583 13.342 -40.185 1.00 64.19 195 ASP A C 1
ATOM 1534 O O . ASP A 1 195 ? -13.669 12.516 -40.156 1.00 64.19 195 ASP A O 1
ATOM 1538 N N . ALA A 1 196 ? -14.562 14.410 -39.378 1.00 59.66 196 ALA A N 1
ATOM 1539 C CA . ALA A 1 196 ? -13.512 14.645 -38.388 1.00 59.66 196 ALA A CA 1
ATOM 1540 C C . ALA A 1 196 ? -13.593 13.635 -37.234 1.00 59.66 196 ALA A C 1
ATOM 1542 O O . ALA A 1 196 ? -12.574 13.065 -36.842 1.00 59.66 196 ALA A O 1
ATOM 1543 N N . VAL A 1 197 ? -14.804 13.351 -36.750 1.00 61.97 197 VAL A N 1
ATOM 1544 C CA . VAL A 1 197 ? -15.047 12.342 -35.709 1.00 61.97 197 VAL A CA 1
ATOM 1545 C C . VAL A 1 197 ? -14.667 10.946 -36.214 1.00 61.97 197 VAL A C 1
ATOM 1547 O O . VAL A 1 197 ? -13.936 10.228 -35.531 1.00 61.97 197 VAL A O 1
ATOM 1550 N N . ALA A 1 198 ? -15.046 10.589 -37.447 1.00 63.09 198 ALA A N 1
ATOM 1551 C CA . ALA A 1 198 ? -14.661 9.328 -38.079 1.00 63.09 198 ALA A CA 1
ATOM 1552 C C . ALA A 1 198 ? -13.135 9.197 -38.248 1.00 63.09 198 ALA A C 1
ATOM 1554 O O . ALA A 1 198 ? -12.560 8.160 -37.913 1.00 63.09 198 ALA A O 1
ATOM 1555 N N . ARG A 1 199 ? -12.437 10.256 -38.689 1.00 63.03 199 ARG A N 1
ATOM 1556 C CA . ARG A 1 199 ? -10.963 10.265 -38.766 1.00 63.03 199 ARG A CA 1
ATOM 1557 C C . ARG A 1 199 ? -10.305 10.122 -37.393 1.00 63.03 199 ARG A C 1
ATOM 1559 O O . ARG A 1 199 ? -9.302 9.416 -37.276 1.00 63.03 199 ARG A O 1
ATOM 1566 N N . ASN A 1 200 ? -10.852 10.764 -36.363 1.00 59.75 200 ASN A N 1
ATOM 1567 C CA . ASN A 1 200 ? -10.340 10.690 -34.995 1.00 59.75 200 ASN A CA 1
ATOM 1568 C C . ASN A 1 200 ? -10.534 9.287 -34.401 1.00 59.75 200 ASN A C 1
ATOM 1570 O O . ASN A 1 200 ? -9.590 8.743 -33.831 1.00 59.75 200 ASN A O 1
ATOM 1574 N N . LEU A 1 201 ? -11.694 8.666 -34.632 1.00 61.81 201 LEU A N 1
ATOM 1575 C CA . LEU A 1 201 ? -11.996 7.278 -34.264 1.00 61.81 201 LEU A CA 1
ATOM 1576 C C . LEU A 1 201 ? -11.076 6.282 -34.973 1.00 61.81 201 LEU A C 1
ATOM 1578 O O . LEU A 1 201 ? -10.464 5.436 -34.327 1.00 61.81 201 LEU A O 1
ATOM 1582 N N . VAL A 1 202 ? -10.910 6.406 -36.292 1.00 61.97 202 VAL A N 1
ATOM 1583 C CA . VAL A 1 202 ? -10.009 5.538 -37.068 1.00 61.97 202 VAL A CA 1
ATOM 1584 C C . VAL A 1 202 ? -8.561 5.694 -36.604 1.00 61.97 202 VAL A C 1
ATOM 1586 O O . VAL A 1 202 ? -7.827 4.711 -36.518 1.00 61.97 202 VAL A O 1
ATOM 1589 N N . ARG A 1 203 ? -8.133 6.918 -36.279 1.00 60.38 203 ARG A N 1
ATOM 1590 C CA . ARG A 1 203 ? -6.807 7.184 -35.716 1.00 60.38 203 ARG A CA 1
ATOM 1591 C C . ARG A 1 203 ? -6.652 6.549 -34.336 1.00 60.38 203 ARG A C 1
ATOM 1593 O O . ARG A 1 203 ? -5.651 5.876 -34.135 1.00 60.38 203 ARG A O 1
ATOM 1600 N N . PHE A 1 204 ? -7.640 6.693 -33.455 1.00 59.47 204 PHE A N 1
ATOM 1601 C CA . PHE A 1 204 ? -7.667 6.082 -32.124 1.00 59.47 204 PHE A CA 1
ATOM 1602 C C . PHE A 1 204 ? -7.598 4.548 -32.189 1.00 59.47 204 PHE A C 1
ATOM 1604 O O . PHE A 1 204 ? -6.755 3.942 -31.531 1.00 59.47 204 PHE A O 1
ATOM 1611 N N . ILE A 1 205 ? -8.405 3.924 -33.054 1.00 61.84 205 ILE A N 1
ATOM 1612 C CA . ILE A 1 205 ? -8.403 2.470 -33.283 1.00 61.84 205 ILE A CA 1
ATOM 1613 C C . ILE A 1 205 ? -7.052 2.009 -33.846 1.00 61.84 205 ILE A C 1
ATOM 1615 O O . ILE A 1 205 ? -6.504 1.015 -33.382 1.00 61.84 205 ILE A O 1
ATOM 1619 N N . ARG A 1 206 ? -6.475 2.745 -34.806 1.00 58.44 206 ARG A N 1
ATOM 1620 C CA . ARG A 1 206 ? -5.178 2.408 -35.420 1.00 58.44 206 ARG A CA 1
ATOM 1621 C C . ARG A 1 206 ? -3.995 2.560 -34.457 1.00 58.44 206 ARG A C 1
ATOM 1623 O O . ARG A 1 206 ? -2.971 1.917 -34.665 1.00 58.44 206 ARG A O 1
ATOM 1630 N N . THR A 1 207 ? -4.104 3.413 -33.439 1.00 57.91 207 THR A N 1
ATOM 1631 C CA . THR A 1 207 ? -3.059 3.612 -32.421 1.00 57.91 207 THR A CA 1
ATOM 1632 C C . THR A 1 207 ? -3.236 2.743 -31.180 1.00 57.91 207 THR A C 1
ATOM 1634 O O . THR A 1 207 ? -2.331 2.706 -30.351 1.00 57.91 207 THR A O 1
ATOM 1637 N N . ARG A 1 208 ? -4.374 2.051 -31.032 1.00 64.88 208 ARG A N 1
ATOM 1638 C CA . ARG A 1 208 ? -4.636 1.187 -29.880 1.00 64.88 208 ARG A CA 1
ATOM 1639 C C . ARG A 1 208 ? -3.772 -0.070 -29.966 1.00 64.88 208 ARG A C 1
ATOM 1641 O O . ARG A 1 208 ? -3.809 -0.796 -30.958 1.00 64.88 208 ARG A O 1
ATOM 1648 N N . VAL A 1 209 ? -3.012 -0.337 -28.908 1.00 64.50 209 VAL A N 1
ATOM 1649 C CA . VAL A 1 209 ? -2.292 -1.605 -28.762 1.00 64.50 209 VAL A CA 1
ATOM 1650 C C . VAL A 1 209 ? -3.324 -2.708 -28.482 1.00 64.50 209 VAL A C 1
ATOM 1652 O O . VAL A 1 209 ? -4.164 -2.516 -27.600 1.00 64.50 209 VAL A O 1
ATOM 1655 N N . PRO A 1 210 ? -3.321 -3.831 -29.230 1.00 69.19 210 PRO A N 1
ATOM 1656 C CA . PRO A 1 210 ? -4.252 -4.931 -28.989 1.00 69.19 210 PRO A CA 1
ATOM 1657 C C . PRO A 1 210 ? -4.138 -5.469 -27.559 1.00 69.19 210 PRO A C 1
ATOM 1659 O O . PRO A 1 210 ? -3.036 -5.593 -27.032 1.00 69.19 210 PRO A O 1
ATOM 1662 N N . GLU A 1 211 ? -5.263 -5.841 -26.954 1.00 68.19 211 GLU A N 1
ATOM 1663 C CA . GLU A 1 211 ? -5.321 -6.317 -25.563 1.00 68.19 211 GLU A CA 1
ATOM 1664 C C . GLU A 1 211 ? -4.457 -7.565 -25.324 1.00 68.19 211 GLU A C 1
ATOM 1666 O O . GLU A 1 211 ? -3.716 -7.627 -24.351 1.00 68.19 211 GLU A O 1
ATOM 1671 N N . SER A 1 212 ? -4.413 -8.488 -26.287 1.00 72.94 212 SER A N 1
ATOM 1672 C CA . SER A 1 212 ? -3.520 -9.656 -26.246 1.00 72.94 212 SER A CA 1
ATOM 1673 C C . SER A 1 212 ? -2.029 -9.291 -26.223 1.00 72.94 212 SER A C 1
ATOM 1675 O O . SER A 1 212 ? -1.216 -9.994 -25.623 1.00 72.94 212 SER A O 1
ATOM 1677 N N . VAL A 1 213 ? -1.645 -8.179 -26.859 1.00 73.06 213 VAL A N 1
ATOM 1678 C CA . VAL A 1 213 ? -0.267 -7.669 -26.820 1.00 73.06 213 VAL A CA 1
ATOM 1679 C C . VAL A 1 213 ? 0.025 -7.063 -25.455 1.00 73.06 213 VAL A C 1
ATOM 1681 O O . VAL A 1 213 ? 1.113 -7.271 -24.931 1.00 73.06 213 VAL A O 1
ATOM 1684 N N . VAL A 1 214 ? -0.934 -6.350 -24.867 1.00 72.50 214 VAL A N 1
ATOM 1685 C CA . VAL A 1 214 ? -0.817 -5.786 -23.517 1.00 72.50 214 VAL A CA 1
ATOM 1686 C C . VAL A 1 214 ? -0.651 -6.891 -22.475 1.00 72.50 214 VAL A C 1
ATOM 1688 O O . VAL A 1 214 ? 0.268 -6.833 -21.663 1.00 72.50 214 VAL A O 1
ATOM 1691 N N . GLU A 1 215 ? -1.485 -7.925 -22.532 1.00 76.50 215 GLU A N 1
ATOM 1692 C CA . GLU A 1 215 ? -1.410 -9.071 -21.624 1.00 76.50 215 GLU A CA 1
ATOM 1693 C C . GLU A 1 215 ? -0.072 -9.812 -21.775 1.00 76.50 215 GLU A C 1
ATOM 1695 O O . GLU A 1 215 ? 0.616 -10.092 -20.792 1.00 76.50 215 GLU A O 1
ATOM 1700 N N . SER A 1 216 ? 0.371 -10.034 -23.019 1.00 79.56 216 SER A N 1
ATOM 1701 C CA . SER A 1 216 ? 1.691 -10.605 -23.302 1.00 79.56 216 SER A CA 1
ATOM 1702 C C . SER A 1 216 ? 2.835 -9.733 -22.771 1.00 79.56 216 SER A C 1
ATOM 1704 O O . SER A 1 216 ? 3.788 -10.255 -22.188 1.00 79.56 216 SER A O 1
ATOM 1706 N N . GLN A 1 217 ? 2.743 -8.408 -22.920 1.00 81.75 217 GLN A N 1
ATOM 1707 C CA . GLN A 1 217 ? 3.715 -7.468 -22.364 1.00 81.75 217 GLN A CA 1
ATOM 1708 C C . GLN A 1 217 ? 3.750 -7.550 -20.840 1.00 81.75 217 GLN A C 1
ATOM 1710 O O . GLN A 1 217 ? 4.839 -7.630 -20.277 1.00 81.75 217 GLN A O 1
ATOM 1715 N N . HIS A 1 218 ? 2.591 -7.582 -20.183 1.00 80.75 218 HIS A N 1
ATOM 1716 C CA . HIS A 1 218 ? 2.496 -7.692 -18.732 1.00 80.75 218 HIS A CA 1
ATOM 1717 C C . HIS A 1 218 ? 3.139 -8.993 -18.226 1.00 80.75 218 HIS A C 1
ATOM 1719 O O . HIS A 1 218 ? 4.008 -8.945 -17.356 1.00 80.75 218 HIS A O 1
ATOM 1725 N N . MET A 1 219 ? 2.836 -10.136 -18.854 1.00 82.56 219 MET A N 1
ATOM 1726 C CA . MET A 1 219 ? 3.474 -11.420 -18.534 1.00 82.56 219 MET A CA 1
ATOM 1727 C C . MET A 1 219 ? 4.999 -11.382 -18.707 1.00 82.56 219 MET A C 1
ATOM 1729 O O . MET A 1 219 ? 5.744 -11.821 -17.829 1.00 82.56 219 MET A O 1
ATOM 1733 N N . LEU A 1 220 ? 5.492 -10.837 -19.825 1.00 85.19 220 LEU A N 1
ATOM 1734 C CA . LEU A 1 220 ? 6.932 -10.708 -20.070 1.00 85.19 220 LEU A CA 1
ATOM 1735 C C . LEU A 1 220 ? 7.612 -9.804 -19.037 1.00 85.19 220 LEU A C 1
ATOM 1737 O O . LEU A 1 220 ? 8.726 -10.095 -18.598 1.00 85.19 220 LEU A O 1
ATOM 1741 N N . MET A 1 221 ? 6.950 -8.719 -18.645 1.00 86.81 221 MET A N 1
ATOM 1742 C CA . MET A 1 221 ? 7.460 -7.784 -17.655 1.00 86.81 221 MET A CA 1
ATOM 1743 C C . MET A 1 221 ? 7.532 -8.429 -16.266 1.00 86.81 221 MET A C 1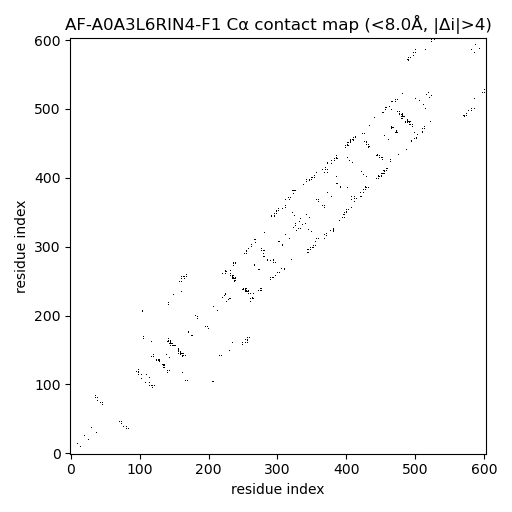
ATOM 1745 O O . MET A 1 221 ? 8.568 -8.327 -15.612 1.00 86.81 221 MET A O 1
ATOM 1749 N N . ASN A 1 222 ? 6.496 -9.164 -15.850 1.00 84.06 222 ASN A N 1
ATOM 1750 C CA . ASN A 1 222 ? 6.495 -9.905 -14.585 1.00 84.06 222 ASN A CA 1
ATOM 1751 C C . ASN A 1 222 ? 7.623 -10.946 -14.552 1.00 84.06 222 ASN A C 1
ATOM 1753 O O . ASN A 1 222 ? 8.380 -11.011 -13.587 1.00 84.06 222 ASN A O 1
ATOM 1757 N N . ASN A 1 223 ? 7.835 -11.682 -15.645 1.00 84.12 223 ASN A N 1
ATOM 1758 C CA . ASN A 1 223 ? 8.894 -12.691 -15.711 1.00 84.12 223 ASN A CA 1
ATOM 1759 C C . ASN A 1 223 ? 10.310 -12.084 -15.651 1.00 84.12 223 ASN A C 1
ATOM 1761 O O . ASN A 1 223 ? 11.180 -12.587 -14.934 1.00 84.12 223 ASN A O 1
ATOM 1765 N N . LEU A 1 224 ? 10.563 -11.003 -16.398 1.00 83.81 224 LEU A N 1
ATOM 1766 C CA . LEU A 1 224 ? 11.911 -10.434 -16.550 1.00 83.81 224 LEU A CA 1
ATOM 1767 C C . LEU A 1 224 ? 12.279 -9.417 -15.460 1.00 83.81 224 LEU A C 1
ATOM 1769 O O . LEU A 1 224 ? 13.437 -9.333 -15.044 1.00 83.81 224 LEU A O 1
ATOM 1773 N N . ILE A 1 225 ? 11.310 -8.620 -15.019 1.00 83.25 225 ILE A N 1
ATOM 1774 C CA . ILE A 1 225 ? 11.511 -7.510 -14.080 1.00 83.25 225 ILE A CA 1
ATOM 1775 C C . ILE A 1 225 ? 10.905 -7.851 -12.723 1.00 83.25 225 ILE A C 1
ATOM 1777 O O . ILE A 1 225 ? 11.586 -7.671 -11.718 1.00 83.25 225 ILE A O 1
ATOM 1781 N N . GLY A 1 226 ? 9.669 -8.358 -12.714 1.00 74.31 226 GLY A N 1
ATOM 1782 C CA . GLY A 1 226 ? 8.898 -8.658 -11.506 1.00 74.31 226 GLY A CA 1
ATOM 1783 C C . GLY A 1 226 ? 9.445 -9.815 -10.670 1.00 74.31 226 GLY A C 1
ATOM 1784 O O . GLY A 1 226 ? 9.285 -9.816 -9.458 1.00 74.31 226 GLY A O 1
ATOM 1785 N N . SER A 1 227 ? 10.126 -10.788 -11.283 1.00 74.81 227 SER A N 1
ATOM 1786 C CA . SER A 1 227 ? 10.555 -11.991 -10.562 1.00 74.81 227 SER A CA 1
ATOM 1787 C C . SER A 1 227 ? 11.399 -11.662 -9.325 1.00 74.81 227 SER A C 1
ATOM 1789 O O . SER A 1 227 ? 12.337 -10.868 -9.377 1.00 74.81 227 SER A O 1
ATOM 1791 N N . ALA A 1 228 ? 11.127 -12.339 -8.204 1.00 58.06 228 ALA A N 1
ATOM 1792 C CA . ALA A 1 228 ? 11.830 -12.139 -6.930 1.00 58.06 228 ALA A CA 1
ATOM 1793 C C . ALA A 1 228 ? 13.346 -12.458 -6.973 1.00 58.06 228 ALA A C 1
ATOM 1795 O O . ALA A 1 228 ? 14.050 -12.301 -5.973 1.00 58.06 228 ALA A O 1
ATOM 1796 N N . SER A 1 229 ? 13.849 -12.972 -8.099 1.00 57.84 229 SER A N 1
ATOM 1797 C CA . SER A 1 229 ? 15.269 -13.178 -8.415 1.00 57.84 229 SER A CA 1
ATOM 1798 C C . SER A 1 229 ? 15.884 -12.044 -9.245 1.00 57.84 229 SER A C 1
ATOM 1800 O O . SER A 1 229 ? 17.103 -11.990 -9.395 1.00 57.84 229 SER A O 1
ATOM 1802 N N . SER A 1 230 ? 15.068 -11.153 -9.810 1.00 67.81 230 SER A N 1
ATOM 1803 C CA . SER A 1 230 ? 15.524 -10.053 -10.648 1.00 67.81 230 SER A CA 1
ATOM 1804 C C . SER A 1 230 ? 16.164 -8.956 -9.800 1.00 67.81 230 SER A C 1
ATOM 1806 O O . SER A 1 230 ? 15.552 -8.377 -8.902 1.00 67.81 230 SER A O 1
ATOM 1808 N N . GLY A 1 231 ? 17.410 -8.604 -10.124 1.00 77.50 231 GLY A N 1
ATOM 1809 C CA . GLY A 1 231 ? 18.088 -7.450 -9.525 1.00 77.50 231 GLY A CA 1
ATOM 1810 C C . GLY A 1 231 ? 17.448 -6.100 -9.886 1.00 77.50 231 GLY A C 1
ATOM 1811 O O . GLY A 1 231 ? 17.843 -5.080 -9.321 1.00 77.50 231 GLY A O 1
ATOM 1812 N N . ALA A 1 232 ? 16.475 -6.074 -10.808 1.00 84.38 232 ALA A N 1
ATOM 1813 C CA . ALA A 1 232 ? 15.816 -4.857 -11.276 1.00 84.38 232 ALA A CA 1
ATOM 1814 C C . ALA A 1 232 ? 14.970 -4.185 -10.183 1.00 84.38 232 ALA A C 1
ATOM 1816 O O . ALA A 1 232 ? 15.137 -2.989 -9.952 1.00 84.38 232 ALA A O 1
ATOM 1817 N N . ILE A 1 233 ? 14.135 -4.943 -9.455 1.00 85.44 233 ILE A N 1
ATOM 1818 C CA . ILE A 1 233 ? 13.318 -4.402 -8.350 1.00 85.44 233 ILE A CA 1
ATOM 1819 C C . ILE A 1 233 ? 14.209 -3.786 -7.275 1.00 85.44 233 ILE A C 1
ATOM 1821 O O . ILE A 1 233 ? 13.952 -2.673 -6.824 1.00 85.44 233 ILE A O 1
ATOM 1825 N N . LYS A 1 234 ? 15.304 -4.466 -6.909 1.00 85.25 234 LYS A N 1
ATOM 1826 C CA . LYS A 1 234 ? 16.274 -3.934 -5.944 1.00 85.25 234 LYS A CA 1
ATOM 1827 C C . LYS A 1 234 ? 16.814 -2.571 -6.385 1.00 85.25 234 LYS A C 1
ATOM 1829 O O . LYS A 1 234 ? 16.918 -1.677 -5.552 1.00 85.25 234 LYS A O 1
ATOM 1834 N N . LYS A 1 235 ? 17.117 -2.392 -7.675 1.00 86.56 235 LYS A N 1
ATOM 1835 C CA . LYS A 1 235 ? 17.559 -1.096 -8.210 1.00 86.56 235 LYS A CA 1
ATOM 1836 C C . LYS A 1 235 ? 16.456 -0.045 -8.157 1.00 86.56 235 LYS A C 1
ATOM 1838 O O . LYS A 1 235 ? 16.746 1.067 -7.742 1.00 86.56 235 LYS A O 1
ATOM 1843 N N . PHE A 1 236 ? 15.207 -0.379 -8.485 1.00 88.00 236 PHE A N 1
ATOM 1844 C CA . PHE A 1 236 ? 14.103 0.579 -8.349 1.00 88.00 236 PHE A CA 1
ATOM 1845 C C . PHE A 1 236 ? 13.888 1.021 -6.903 1.00 88.00 236 PHE A C 1
ATOM 1847 O O . PHE A 1 236 ? 13.724 2.208 -6.658 1.00 88.00 236 PHE A O 1
ATOM 1854 N N . VAL A 1 237 ? 13.969 0.100 -5.941 1.00 87.06 237 VAL A N 1
ATOM 1855 C CA . VAL A 1 237 ? 13.903 0.441 -4.514 1.00 87.06 237 VAL A CA 1
ATOM 1856 C C . VAL A 1 237 ? 15.088 1.319 -4.098 1.00 87.06 237 VAL A C 1
ATOM 1858 O O . VAL A 1 237 ? 14.899 2.283 -3.367 1.00 87.06 237 VAL A O 1
ATOM 1861 N N . GLN A 1 238 ? 16.300 1.054 -4.595 1.00 84.69 238 GLN A N 1
ATOM 1862 C CA . GLN A 1 238 ? 17.463 1.920 -4.352 1.00 84.69 238 GLN A CA 1
ATOM 1863 C C . GLN A 1 238 ? 17.295 3.318 -4.961 1.00 84.69 238 GLN A C 1
ATOM 1865 O O . GLN A 1 238 ? 17.710 4.296 -4.349 1.00 84.69 238 GLN A O 1
ATOM 1870 N N . MET A 1 239 ? 16.645 3.426 -6.124 1.00 85.19 239 MET A N 1
ATOM 1871 C CA . MET A 1 239 ? 16.304 4.707 -6.756 1.00 85.19 239 MET A CA 1
ATOM 1872 C C . MET A 1 239 ? 15.265 5.503 -5.955 1.00 85.19 239 MET A C 1
ATOM 1874 O O . MET A 1 239 ? 15.049 6.667 -6.250 1.00 85.19 239 MET A O 1
ATOM 1878 N N . LEU A 1 240 ? 14.609 4.919 -4.947 1.00 85.25 240 LEU A N 1
ATOM 1879 C CA . LEU A 1 240 ? 13.744 5.674 -4.035 1.00 85.25 240 LEU A CA 1
ATOM 1880 C C . LEU A 1 240 ? 14.545 6.474 -2.994 1.00 85.25 240 LEU A C 1
ATOM 1882 O O . LEU A 1 240 ? 14.023 7.450 -2.454 1.00 85.25 240 LEU A O 1
ATOM 1886 N N . ASP A 1 241 ? 15.795 6.088 -2.712 1.00 79.44 241 ASP A N 1
ATOM 1887 C CA . ASP A 1 241 ? 16.623 6.739 -1.695 1.00 79.44 241 ASP A CA 1
ATOM 1888 C C . ASP A 1 241 ? 17.079 8.138 -2.145 1.00 79.44 241 ASP A C 1
ATOM 1890 O O . ASP A 1 241 ? 17.849 8.314 -3.097 1.00 79.44 241 ASP A O 1
ATOM 1894 N N . SER A 1 242 ? 16.629 9.152 -1.402 1.00 62.47 242 SER A N 1
ATOM 1895 C CA . SER A 1 242 ? 16.914 10.568 -1.643 1.00 62.47 242 SER A CA 1
ATOM 1896 C C . SER A 1 242 ? 18.368 10.967 -1.378 1.00 62.47 242 SER A C 1
ATOM 1898 O O . SER A 1 242 ? 18.745 12.097 -1.678 1.00 62.47 242 SER A O 1
ATOM 1900 N N . ARG A 1 243 ? 19.180 10.084 -0.782 1.00 59.72 243 ARG A N 1
ATOM 1901 C CA . ARG A 1 243 ? 20.593 10.347 -0.459 1.00 59.72 243 ARG A CA 1
ATOM 1902 C C . ARG A 1 243 ? 21.548 10.059 -1.619 1.00 59.72 243 ARG A C 1
ATOM 1904 O O . ARG A 1 243 ? 22.735 10.368 -1.515 1.00 59.72 243 ARG A O 1
ATOM 1911 N N . SER A 1 244 ? 21.062 9.474 -2.713 1.00 54.28 244 SER A N 1
ATOM 1912 C CA . SER A 1 244 ? 21.882 9.192 -3.890 1.00 54.28 244 SER A CA 1
ATOM 1913 C C . SER A 1 244 ? 22.136 10.466 -4.715 1.00 54.28 244 SER A C 1
ATOM 1915 O O . SER A 1 244 ? 21.242 11.251 -5.017 1.00 54.28 244 SER A O 1
ATOM 1917 N N . GLN A 1 245 ? 23.401 10.694 -5.065 1.00 44.59 245 GLN A N 1
ATOM 1918 C CA . GLN A 1 245 ? 23.932 11.968 -5.573 1.00 44.59 245 GLN A CA 1
ATOM 1919 C C . GLN A 1 245 ? 23.519 12.306 -7.027 1.00 44.59 245 GLN A C 1
ATOM 1921 O O . GLN A 1 245 ? 24.012 13.286 -7.582 1.00 44.59 245 GLN A O 1
ATOM 1926 N N . SER A 1 246 ? 22.648 11.503 -7.660 1.00 50.28 246 SER A N 1
ATOM 1927 C CA . SER A 1 246 ? 22.346 11.569 -9.101 1.00 50.28 246 SER A CA 1
ATOM 1928 C C . SER A 1 246 ? 20.876 11.780 -9.485 1.00 50.28 246 SER A C 1
ATOM 1930 O O . SER A 1 246 ? 20.599 11.857 -10.683 1.00 50.28 246 SER A O 1
ATOM 1932 N N . ASP A 1 247 ? 19.927 11.871 -8.546 1.00 54.91 247 ASP A N 1
ATOM 1933 C CA . ASP A 1 247 ? 18.508 11.746 -8.906 1.00 54.91 247 ASP A CA 1
ATOM 1934 C C . ASP A 1 247 ? 17.719 13.057 -9.006 1.00 54.91 247 ASP A C 1
ATOM 1936 O O . ASP A 1 247 ? 17.501 13.794 -8.046 1.00 54.91 247 ASP A O 1
ATOM 1940 N N . SER A 1 248 ? 17.186 13.292 -10.209 1.00 69.44 248 SER A N 1
ATOM 1941 C CA . SER A 1 248 ? 16.056 14.195 -10.421 1.00 69.44 248 SER A CA 1
ATOM 1942 C C . SER A 1 248 ? 14.797 13.622 -9.760 1.00 69.44 248 SER A C 1
ATOM 1944 O O . SER A 1 248 ? 14.561 12.422 -9.867 1.00 69.44 248 SER A O 1
ATOM 1946 N N . THR A 1 249 ? 13.950 14.460 -9.149 1.00 74.81 249 THR A N 1
ATOM 1947 C CA . THR A 1 249 ? 12.621 14.093 -8.596 1.00 74.81 249 THR A CA 1
ATOM 1948 C C . THR A 1 249 ? 11.805 13.190 -9.531 1.00 74.81 249 THR A C 1
ATOM 1950 O O . THR A 1 249 ? 11.146 12.256 -9.089 1.00 74.81 249 THR A O 1
ATOM 1953 N N . GLU A 1 250 ? 11.949 13.406 -10.836 1.00 81.31 250 GLU A N 1
ATOM 1954 C CA . GLU A 1 250 ? 11.385 12.579 -11.902 1.00 81.31 250 GLU A CA 1
ATOM 1955 C C . GLU A 1 250 ? 11.783 11.091 -11.831 1.00 81.31 250 GLU A C 1
ATOM 1957 O O . GLU A 1 250 ? 10.948 10.209 -12.014 1.00 81.31 250 GLU A O 1
ATOM 1962 N N . THR A 1 251 ? 13.056 10.789 -11.570 1.00 83.38 251 THR A N 1
ATOM 1963 C CA . THR A 1 251 ? 13.559 9.409 -11.505 1.00 83.38 251 THR A CA 1
ATOM 1964 C C . THR A 1 251 ? 12.930 8.658 -10.334 1.00 83.38 251 THR A C 1
ATOM 1966 O O . THR A 1 251 ? 12.454 7.535 -10.511 1.00 83.38 251 THR A O 1
ATOM 1969 N N . ARG A 1 252 ? 12.856 9.314 -9.168 1.00 84.94 252 ARG A N 1
ATOM 1970 C CA . ARG A 1 252 ? 12.224 8.775 -7.958 1.00 84.94 252 ARG A CA 1
ATOM 1971 C C . ARG A 1 252 ? 10.743 8.491 -8.184 1.00 84.94 252 ARG A C 1
ATOM 1973 O O . ARG A 1 252 ? 10.274 7.410 -7.845 1.00 84.94 252 ARG A O 1
ATOM 1980 N N . PHE A 1 253 ? 10.027 9.416 -8.824 1.00 82.25 253 PHE A N 1
ATOM 1981 C CA . PHE A 1 253 ? 8.604 9.247 -9.128 1.00 82.25 253 PHE A CA 1
ATOM 1982 C C . PHE A 1 253 ? 8.338 8.041 -10.036 1.00 82.25 253 PHE A C 1
ATOM 1984 O O . PHE A 1 253 ? 7.457 7.225 -9.762 1.00 82.25 253 PHE A O 1
ATOM 1991 N N . ARG A 1 254 ? 9.136 7.884 -11.097 1.00 87.94 254 ARG A N 1
ATOM 1992 C CA . ARG A 1 254 ? 9.037 6.717 -11.983 1.00 87.94 254 ARG A CA 1
ATOM 1993 C C . ARG A 1 254 ? 9.362 5.427 -11.250 1.00 87.94 254 ARG A C 1
ATOM 1995 O O . ARG A 1 254 ? 8.594 4.477 -11.335 1.00 87.94 254 ARG A O 1
ATOM 2002 N N . ALA A 1 255 ? 10.458 5.399 -10.493 1.00 89.94 255 ALA A N 1
ATOM 2003 C CA . ALA A 1 255 ? 10.827 4.234 -9.695 1.00 89.94 255 ALA A CA 1
ATOM 2004 C C . ALA A 1 255 ? 9.701 3.837 -8.730 1.00 89.94 255 ALA A C 1
ATOM 2006 O O . ALA A 1 255 ? 9.352 2.665 -8.651 1.00 89.94 255 ALA A O 1
ATOM 2007 N N . MET A 1 256 ? 9.067 4.809 -8.077 1.00 88.88 256 MET A N 1
ATOM 2008 C CA . MET A 1 256 ? 7.957 4.583 -7.156 1.00 88.88 256 MET A CA 1
ATOM 2009 C C . MET A 1 256 ? 6.747 3.941 -7.832 1.00 88.88 256 MET A C 1
ATOM 2011 O O . MET A 1 256 ? 6.205 2.962 -7.324 1.00 88.88 256 MET A O 1
ATOM 2015 N N . ARG A 1 257 ? 6.356 4.433 -9.011 1.00 88.00 257 ARG A N 1
ATOM 2016 C CA . ARG A 1 257 ? 5.255 3.846 -9.786 1.00 88.00 257 ARG A CA 1
ATOM 2017 C C . ARG A 1 257 ? 5.571 2.434 -10.277 1.00 88.00 257 ARG A C 1
ATOM 2019 O O . ARG A 1 257 ? 4.688 1.582 -10.286 1.00 88.00 257 ARG A O 1
ATOM 2026 N N . ILE A 1 258 ? 6.824 2.170 -10.643 1.00 90.69 258 ILE A N 1
ATOM 2027 C CA . ILE A 1 258 ? 7.279 0.825 -11.015 1.00 90.69 258 ILE A CA 1
ATOM 2028 C C . ILE A 1 258 ? 7.237 -0.114 -9.801 1.00 90.69 258 ILE A C 1
ATOM 2030 O O . ILE A 1 258 ? 6.717 -1.220 -9.910 1.00 90.69 258 ILE A O 1
ATOM 2034 N N . VAL A 1 259 ? 7.723 0.324 -8.635 1.00 91.75 259 VAL A N 1
ATOM 2035 C CA . VAL A 1 259 ? 7.657 -0.452 -7.383 1.00 91.75 259 VAL A CA 1
ATOM 2036 C C . VAL A 1 259 ? 6.206 -0.756 -7.005 1.00 91.75 259 VAL A C 1
ATOM 2038 O O . VAL A 1 259 ? 5.913 -1.887 -6.637 1.00 91.75 259 VAL A O 1
ATOM 2041 N N . ALA A 1 260 ? 5.288 0.202 -7.165 1.00 90.94 260 ALA A N 1
ATOM 2042 C CA . ALA A 1 260 ? 3.855 -0.017 -6.960 1.00 90.94 260 ALA A CA 1
ATOM 2043 C C . ALA A 1 260 ? 3.268 -1.063 -7.913 1.00 90.94 260 ALA A C 1
ATOM 2045 O O . ALA A 1 260 ? 2.490 -1.910 -7.480 1.00 90.94 260 ALA A O 1
ATOM 2046 N N . HIS A 1 261 ? 3.667 -1.044 -9.187 1.00 88.75 261 HIS A N 1
ATOM 2047 C CA . HIS A 1 261 ? 3.212 -2.028 -10.169 1.00 88.75 261 HIS A CA 1
ATOM 2048 C C . HIS A 1 261 ? 3.641 -3.457 -9.808 1.00 88.75 261 HIS A C 1
ATOM 2050 O O . HIS A 1 261 ? 2.861 -4.386 -9.977 1.00 88.75 261 HIS A O 1
ATOM 2056 N N . PHE A 1 262 ? 4.856 -3.628 -9.281 1.00 89.94 262 PHE A N 1
ATOM 2057 C CA . PHE A 1 262 ? 5.399 -4.938 -8.909 1.00 89.94 262 PHE A CA 1
ATOM 2058 C C . PHE A 1 262 ? 5.234 -5.287 -7.428 1.00 89.94 262 PHE A C 1
ATOM 2060 O O . PHE A 1 262 ? 5.845 -6.252 -6.980 1.00 89.94 262 PHE A O 1
ATOM 2067 N N . ALA A 1 263 ? 4.446 -4.534 -6.655 1.00 90.69 263 ALA A N 1
ATOM 2068 C CA . ALA A 1 263 ? 4.420 -4.657 -5.197 1.00 90.69 263 ALA A CA 1
ATOM 2069 C C . ALA A 1 263 ? 4.101 -6.080 -4.697 1.00 90.69 263 ALA A C 1
ATOM 2071 O O . ALA A 1 263 ? 4.708 -6.519 -3.723 1.00 90.69 263 ALA A O 1
ATOM 2072 N N . SER A 1 264 ? 3.231 -6.822 -5.395 1.00 87.31 264 SER A N 1
ATOM 2073 C CA . SER A 1 264 ? 2.899 -8.223 -5.078 1.00 87.31 264 SER A CA 1
ATOM 2074 C C . SER A 1 264 ? 4.074 -9.192 -5.242 1.00 87.31 264 SER A C 1
ATOM 2076 O O . SER A 1 264 ? 4.126 -10.222 -4.577 1.00 87.31 264 SER A O 1
ATOM 2078 N N . GLU A 1 265 ? 5.030 -8.869 -6.113 1.00 85.88 265 GLU A N 1
ATOM 2079 C CA . GLU A 1 265 ? 6.182 -9.725 -6.412 1.00 85.88 265 GLU A CA 1
ATOM 2080 C C . GLU A 1 265 ? 7.377 -9.459 -5.480 1.00 85.88 265 GLU A C 1
ATOM 2082 O O . GLU A 1 265 ? 8.367 -10.202 -5.466 1.00 85.88 265 GLU A O 1
ATOM 2087 N N . ILE A 1 266 ? 7.315 -8.383 -4.689 1.00 89.12 266 ILE A N 1
ATOM 2088 C CA . ILE A 1 266 ? 8.418 -7.957 -3.831 1.00 89.12 266 ILE A CA 1
ATOM 2089 C C . ILE A 1 266 ? 8.531 -8.879 -2.620 1.00 89.12 266 ILE A C 1
ATOM 2091 O O . ILE A 1 266 ? 7.609 -9.030 -1.825 1.00 89.12 266 ILE A O 1
ATOM 2095 N N . ARG A 1 267 ? 9.733 -9.423 -2.420 1.00 90.19 267 ARG A N 1
ATOM 2096 C CA . ARG A 1 267 ? 10.133 -10.128 -1.196 1.00 90.19 267 ARG A CA 1
ATOM 2097 C C . ARG A 1 267 ? 11.075 -9.244 -0.392 1.00 90.19 267 ARG A C 1
ATOM 2099 O O . ARG A 1 267 ? 12.244 -9.097 -0.756 1.00 90.19 267 ARG A O 1
ATOM 2106 N N . LEU A 1 268 ? 10.579 -8.653 0.695 1.00 91.44 268 LEU A N 1
ATOM 2107 C CA . LEU A 1 268 ? 11.330 -7.695 1.513 1.00 91.44 268 LEU A CA 1
ATOM 2108 C C . LEU A 1 268 ? 12.597 -8.316 2.112 1.00 91.44 268 LEU A C 1
ATOM 2110 O O . LEU A 1 268 ? 13.626 -7.646 2.179 1.00 91.44 268 LEU A O 1
ATOM 2114 N N . SER A 1 269 ? 12.578 -9.611 2.439 1.00 89.75 269 SER A N 1
ATOM 2115 C CA . SER A 1 269 ? 13.753 -10.346 2.930 1.00 89.75 269 SER A CA 1
ATOM 2116 C C . SER A 1 269 ? 14.933 -10.371 1.948 1.00 89.75 269 SER A C 1
ATOM 2118 O O . SER A 1 269 ? 16.078 -10.549 2.362 1.00 89.75 269 SER A O 1
ATOM 2120 N N . LYS A 1 270 ? 14.694 -10.129 0.651 1.00 88.50 270 LYS A N 1
ATOM 2121 C CA . LYS A 1 270 ? 15.737 -10.057 -0.389 1.00 88.50 270 LYS A CA 1
ATOM 2122 C C . LYS A 1 270 ? 16.215 -8.634 -0.688 1.00 88.50 270 LYS A C 1
ATOM 2124 O O . LYS A 1 270 ? 17.199 -8.462 -1.414 1.00 88.50 270 LYS A O 1
ATOM 2129 N N . ILE A 1 271 ? 15.537 -7.613 -0.159 1.00 88.62 271 ILE A N 1
ATOM 2130 C CA . ILE A 1 271 ? 15.811 -6.203 -0.455 1.00 88.62 271 ILE A CA 1
ATOM 2131 C C . ILE A 1 271 ? 16.003 -5.437 0.861 1.00 88.62 271 ILE A C 1
ATOM 2133 O O . ILE A 1 271 ? 15.056 -4.860 1.399 1.00 88.62 271 ILE A O 1
ATOM 2137 N N . PRO A 1 272 ? 17.243 -5.396 1.382 1.00 84.75 272 PRO A N 1
ATOM 2138 C CA . PRO A 1 272 ? 17.558 -4.630 2.580 1.00 84.75 272 PRO A CA 1
ATOM 2139 C C . PRO A 1 272 ? 17.144 -3.164 2.431 1.00 84.75 272 PRO A C 1
ATOM 2141 O O . PRO A 1 272 ? 17.285 -2.586 1.354 1.00 84.75 272 PRO A O 1
ATOM 2144 N N . TYR A 1 273 ? 16.665 -2.569 3.523 1.00 86.62 273 TYR A N 1
ATOM 2145 C CA . TYR A 1 273 ? 16.222 -1.170 3.606 1.00 86.62 273 TYR A CA 1
ATOM 2146 C C . TYR A 1 273 ? 15.000 -0.795 2.749 1.00 86.62 273 TYR A C 1
ATOM 2148 O O . TYR A 1 273 ? 14.592 0.364 2.782 1.00 86.62 273 TYR A O 1
ATOM 2156 N N . ALA A 1 274 ? 14.344 -1.741 2.063 1.00 90.25 274 ALA A N 1
ATOM 2157 C CA . ALA A 1 274 ? 13.167 -1.448 1.238 1.00 90.25 274 ALA A CA 1
ATOM 2158 C C . ALA A 1 274 ? 12.050 -0.730 2.009 1.00 90.25 274 ALA A C 1
ATOM 2160 O O . ALA A 1 274 ? 11.549 0.297 1.556 1.00 90.25 274 ALA A O 1
ATOM 2161 N N . ILE A 1 275 ? 11.722 -1.215 3.212 1.00 92.00 275 ILE A N 1
ATOM 2162 C CA . ILE A 1 275 ? 10.719 -0.592 4.089 1.00 92.00 275 ILE A CA 1
ATOM 2163 C C . ILE A 1 275 ? 11.108 0.855 4.422 1.00 92.00 275 ILE A C 1
ATOM 2165 O O . ILE A 1 275 ? 10.254 1.739 4.439 1.00 92.00 275 ILE A O 1
ATOM 2169 N N . GLN A 1 276 ? 12.394 1.129 4.653 1.00 89.88 276 GLN A N 1
ATOM 2170 C CA . GLN A 1 276 ? 12.877 2.470 4.981 1.00 89.88 276 GLN A CA 1
ATOM 2171 C C . GLN A 1 276 ? 12.794 3.419 3.778 1.00 89.88 276 GLN A C 1
ATOM 2173 O O . GLN A 1 276 ? 12.336 4.547 3.943 1.00 89.88 276 GLN A O 1
ATOM 2178 N N . CYS A 1 277 ? 13.172 2.955 2.583 1.00 88.38 277 CYS A N 1
ATOM 2179 C CA . CYS A 1 277 ? 13.072 3.725 1.340 1.00 88.38 277 CYS A CA 1
ATOM 2180 C C . CYS A 1 277 ? 11.617 4.025 0.946 1.00 88.38 277 CYS A C 1
ATOM 2182 O O . CYS A 1 277 ? 11.328 5.103 0.442 1.00 88.38 277 CYS A O 1
ATOM 2184 N N . ILE A 1 278 ? 10.691 3.089 1.172 1.00 89.94 278 ILE A N 1
ATOM 2185 C CA . ILE A 1 278 ? 9.265 3.294 0.875 1.00 89.94 278 ILE A CA 1
ATOM 2186 C C . ILE A 1 278 ? 8.632 4.206 1.938 1.00 89.94 278 ILE A C 1
ATOM 2188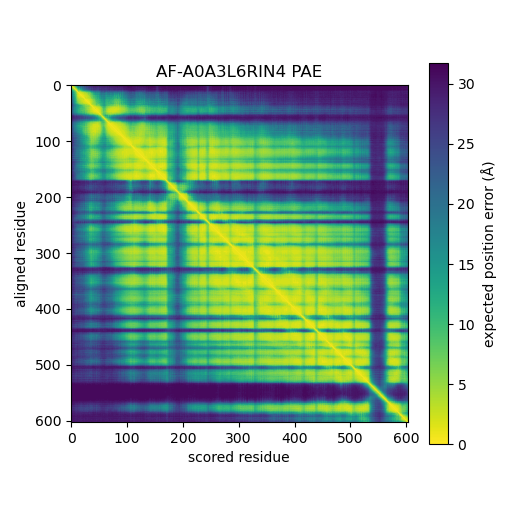 O O . ILE A 1 278 ? 7.968 5.185 1.606 1.00 89.94 278 ILE A O 1
ATOM 2192 N N . SER A 1 279 ? 8.879 3.939 3.226 1.00 89.50 279 SER A N 1
ATOM 2193 C CA . SER A 1 279 ? 8.268 4.702 4.325 1.00 89.50 279 SER A CA 1
ATOM 2194 C C . SER A 1 279 ? 8.811 6.126 4.483 1.00 89.50 279 SER A C 1
ATOM 2196 O O . SER A 1 279 ? 8.165 6.940 5.139 1.00 89.50 279 SER A O 1
ATOM 2198 N N . SER A 1 280 ? 9.958 6.474 3.886 1.00 87.25 280 SER A N 1
ATOM 2199 C CA . SER A 1 280 ? 10.482 7.848 3.936 1.00 87.25 280 SER A CA 1
ATOM 2200 C C . SER A 1 280 ? 9.570 8.868 3.256 1.00 87.25 280 SER A C 1
ATOM 2202 O O . SER A 1 280 ? 9.607 10.040 3.616 1.00 87.25 280 SER A O 1
ATOM 2204 N N . PHE A 1 281 ? 8.737 8.439 2.304 1.00 83.38 281 PHE A N 1
ATOM 2205 C CA . PHE A 1 281 ? 7.772 9.309 1.625 1.00 83.38 281 PHE A CA 1
ATOM 2206 C C . PHE A 1 281 ? 6.543 9.635 2.480 1.00 83.38 281 PHE A C 1
ATOM 2208 O O . PHE A 1 281 ? 5.895 10.643 2.218 1.00 83.38 281 PHE A O 1
ATOM 2215 N N . LEU A 1 282 ? 6.248 8.837 3.515 1.00 84.31 282 LEU A N 1
ATOM 2216 C CA . LEU A 1 282 ? 5.133 9.104 4.433 1.00 84.31 282 LEU A CA 1
ATOM 2217 C C . LEU A 1 282 ? 5.400 10.346 5.294 1.00 84.31 282 LEU A C 1
ATOM 2219 O O . LEU A 1 282 ? 4.481 11.091 5.601 1.00 84.31 282 LEU A O 1
ATOM 2223 N N . SER A 1 283 ? 6.663 10.567 5.672 1.00 76.12 283 SER A N 1
ATOM 2224 C CA . SER A 1 283 ? 7.081 11.639 6.589 1.00 76.12 283 SER A CA 1
ATOM 2225 C C . SER A 1 283 ? 7.723 12.840 5.887 1.00 76.12 283 SER A C 1
ATOM 2227 O O . SER A 1 283 ? 8.218 13.742 6.557 1.00 76.12 283 SER A O 1
ATOM 2229 N N . ASN A 1 284 ? 7.796 12.835 4.554 1.00 74.19 284 ASN A N 1
ATOM 2230 C CA . ASN A 1 284 ? 8.421 13.914 3.797 1.00 74.19 284 ASN A CA 1
ATOM 2231 C C . ASN A 1 284 ? 7.378 14.986 3.450 1.00 74.19 284 ASN A C 1
ATOM 2233 O O . ASN A 1 284 ? 6.502 14.740 2.621 1.00 74.19 284 ASN A O 1
ATOM 2237 N N . SER A 1 285 ? 7.497 16.174 4.045 1.00 62.28 285 SER A N 1
ATOM 2238 C CA . SER A 1 285 ? 6.609 17.313 3.771 1.00 62.28 285 SER A CA 1
ATOM 2239 C C . SER A 1 285 ? 6.689 17.797 2.319 1.00 62.28 285 SER A C 1
ATOM 2241 O O . SER A 1 285 ? 5.704 18.288 1.781 1.00 62.28 285 SER A O 1
ATOM 2243 N N . GLU A 1 286 ? 7.820 17.590 1.638 1.00 64.38 286 GLU A N 1
ATOM 2244 C CA . GLU A 1 286 ? 7.993 17.947 0.223 1.00 64.38 286 GLU A CA 1
ATOM 2245 C C . GLU A 1 286 ? 7.399 16.900 -0.740 1.00 64.38 286 GLU A C 1
ATOM 2247 O O . GLU A 1 286 ? 7.393 17.086 -1.962 1.00 64.38 286 GLU A O 1
ATOM 2252 N N . ALA A 1 287 ? 6.922 15.760 -0.230 1.00 66.69 287 ALA A N 1
ATOM 2253 C CA . ALA A 1 287 ? 6.321 14.732 -1.065 1.00 66.69 287 ALA A CA 1
ATOM 2254 C C . ALA A 1 287 ? 4.894 15.129 -1.475 1.00 66.69 287 ALA A C 1
ATOM 2256 O O . ALA A 1 287 ? 4.000 15.237 -0.643 1.00 66.69 287 ALA A O 1
ATOM 2257 N N . SER A 1 288 ? 4.664 15.271 -2.788 1.00 74.62 288 SER A N 1
ATOM 2258 C CA . SER A 1 288 ? 3.310 15.429 -3.355 1.00 74.62 288 SER A CA 1
ATOM 2259 C C . SER A 1 288 ? 2.323 14.377 -2.819 1.00 74.62 288 SER A C 1
ATOM 2261 O O . SER A 1 288 ? 2.706 13.221 -2.633 1.00 74.62 288 SER A O 1
ATOM 2263 N N . HIS A 1 289 ? 1.040 14.737 -2.682 1.00 76.00 289 HIS A N 1
ATOM 2264 C CA . HIS A 1 289 ? -0.046 13.827 -2.282 1.00 76.00 289 HIS A CA 1
ATOM 2265 C C . HIS A 1 289 ? -0.033 12.494 -3.041 1.00 76.00 289 HIS A C 1
ATOM 2267 O O . HIS A 1 289 ? -0.172 11.441 -2.428 1.00 76.00 289 HIS A O 1
ATOM 2273 N N . ARG A 1 290 ? 0.257 12.508 -4.351 1.00 78.62 290 ARG A N 1
ATOM 2274 C CA . ARG A 1 290 ? 0.353 11.276 -5.159 1.00 78.62 290 ARG A CA 1
ATOM 2275 C C . ARG A 1 290 ? 1.462 10.332 -4.698 1.00 78.62 290 ARG A C 1
ATOM 2277 O O . ARG A 1 290 ? 1.333 9.117 -4.836 1.00 78.62 290 ARG A O 1
ATOM 2284 N N . HIS A 1 291 ? 2.558 10.863 -4.155 1.00 81.12 291 HIS A N 1
ATOM 2285 C CA . HIS A 1 291 ? 3.602 10.036 -3.556 1.00 81.12 291 HIS A CA 1
ATOM 2286 C C . HIS A 1 291 ? 3.112 9.404 -2.254 1.00 81.12 291 HIS A C 1
ATOM 2288 O O . HIS A 1 291 ? 3.356 8.221 -2.042 1.00 81.12 291 HIS A O 1
ATOM 2294 N N . LYS A 1 292 ? 2.394 10.144 -1.401 1.00 84.56 292 LYS A N 1
ATOM 2295 C CA . LYS A 1 292 ? 1.820 9.587 -0.165 1.00 84.56 292 LYS A CA 1
ATOM 2296 C C . LYS A 1 292 ? 0.822 8.457 -0.490 1.00 84.56 292 LYS A C 1
ATOM 2298 O O . LYS A 1 292 ? 1.000 7.347 0.006 1.00 84.56 292 LYS A O 1
ATOM 2303 N N . GLU A 1 293 ? -0.095 8.685 -1.438 1.00 87.31 293 GLU A N 1
ATOM 2304 C CA . GLU A 1 293 ? -1.034 7.677 -1.980 1.00 87.31 293 GLU A CA 1
ATOM 2305 C C . GLU A 1 293 ? -0.303 6.433 -2.522 1.00 87.31 293 GLU A C 1
ATOM 2307 O O . GLU A 1 293 ? -0.604 5.295 -2.166 1.00 87.31 293 GLU A O 1
ATOM 2312 N N . THR A 1 294 ? 0.723 6.628 -3.356 1.00 88.88 294 THR A N 1
ATOM 2313 C CA . THR A 1 294 ? 1.471 5.498 -3.930 1.00 88.88 294 THR A CA 1
ATOM 2314 C C . THR A 1 294 ? 2.262 4.744 -2.854 1.00 88.88 294 THR A C 1
ATOM 2316 O O . THR A 1 294 ? 2.372 3.522 -2.914 1.00 88.88 294 THR A O 1
ATOM 2319 N N . SER A 1 295 ? 2.799 5.447 -1.849 1.00 91.44 295 SER A N 1
ATOM 2320 C CA . SER A 1 295 ? 3.570 4.837 -0.753 1.00 91.44 295 SER A CA 1
ATOM 2321 C C . SER A 1 295 ? 2.706 3.895 0.059 1.00 91.44 295 SER A C 1
ATOM 2323 O O . SER A 1 295 ? 3.105 2.761 0.319 1.00 91.44 295 SER A O 1
ATOM 2325 N N . ILE A 1 296 ? 1.525 4.364 0.460 1.00 92.94 296 ILE A N 1
ATOM 2326 C CA . ILE A 1 296 ? 0.636 3.576 1.300 1.00 92.94 296 ILE A CA 1
ATOM 2327 C C . ILE A 1 296 ? 0.030 2.412 0.523 1.00 92.94 296 ILE A C 1
ATOM 2329 O O . ILE A 1 296 ? -0.047 1.313 1.063 1.00 92.94 296 ILE A O 1
ATOM 2333 N N . TYR A 1 297 ? -0.255 2.596 -0.770 1.00 93.56 297 TYR A N 1
ATOM 2334 C CA . TYR A 1 297 ? -0.629 1.501 -1.661 1.00 93.56 297 TYR A CA 1
ATOM 2335 C C . TYR A 1 297 ? 0.459 0.417 -1.739 1.00 93.56 297 TYR A C 1
ATOM 2337 O O . TYR A 1 297 ? 0.149 -0.767 -1.616 1.00 93.56 297 TYR A O 1
ATOM 2345 N N . ILE A 1 298 ? 1.736 0.798 -1.901 1.00 94.06 298 ILE A N 1
ATOM 2346 C CA . ILE A 1 298 ? 2.853 -0.162 -1.898 1.00 94.06 298 ILE A CA 1
ATOM 2347 C C . ILE A 1 298 ? 2.888 -0.919 -0.569 1.00 94.06 298 ILE A C 1
ATOM 2349 O O . ILE A 1 298 ? 2.954 -2.145 -0.572 1.00 94.06 298 ILE A O 1
ATOM 2353 N N . LEU A 1 299 ? 2.836 -0.207 0.562 1.00 96.44 299 LEU A N 1
ATOM 2354 C CA . LEU A 1 299 ? 2.870 -0.828 1.889 1.00 96.44 299 LEU A CA 1
ATOM 2355 C C . LEU A 1 299 ? 1.695 -1.786 2.085 1.00 96.44 299 LEU A C 1
ATOM 2357 O O . LEU A 1 299 ? 1.906 -2.903 2.543 1.00 96.44 299 LEU A O 1
ATOM 2361 N N . TRP A 1 300 ? 0.492 -1.392 1.673 1.00 96.19 300 TRP A N 1
ATOM 2362 C CA . TRP A 1 300 ? -0.690 -2.243 1.689 1.00 96.19 300 TRP A CA 1
ATOM 2363 C C . TRP A 1 300 ? -0.493 -3.516 0.866 1.00 96.19 300 TRP A C 1
ATOM 2365 O O . TRP A 1 300 ? -0.628 -4.610 1.410 1.00 96.19 300 TRP A O 1
ATOM 2375 N N . LYS A 1 301 ? -0.063 -3.408 -0.394 1.00 95.00 301 LYS A N 1
ATOM 2376 C CA . LYS A 1 301 ? 0.191 -4.579 -1.248 1.00 95.00 301 LYS A CA 1
ATOM 2377 C C . LYS A 1 301 ? 1.288 -5.497 -0.727 1.00 95.00 301 LYS A C 1
ATOM 2379 O O . LYS A 1 301 ? 1.165 -6.712 -0.836 1.00 95.00 301 LYS A O 1
ATOM 2384 N N . LEU A 1 302 ? 2.329 -4.949 -0.105 1.00 95.50 302 LEU A N 1
ATOM 2385 C CA . LEU A 1 302 ? 3.375 -5.761 0.517 1.00 95.50 302 LEU A CA 1
ATOM 2386 C C . LEU A 1 302 ? 2.835 -6.649 1.643 1.00 95.50 302 LEU A C 1
ATOM 2388 O O . LEU A 1 302 ? 3.391 -7.722 1.863 1.00 95.50 302 LEU A O 1
ATOM 2392 N N . THR A 1 303 ? 1.757 -6.242 2.325 1.00 96.31 303 THR A N 1
ATOM 2393 C CA . THR A 1 303 ? 1.143 -7.051 3.390 1.00 96.31 303 THR A CA 1
ATOM 2394 C C . THR A 1 303 ? 0.344 -8.257 2.896 1.00 96.31 303 THR A C 1
ATOM 2396 O O . THR A 1 303 ? -0.079 -9.052 3.731 1.00 96.31 303 THR A O 1
ATOM 2399 N N . ASP A 1 304 ? 0.114 -8.407 1.584 1.00 94.00 304 ASP A N 1
ATOM 2400 C CA . ASP A 1 304 ? -0.536 -9.607 1.029 1.00 94.00 304 ASP A CA 1
ATOM 2401 C C . ASP A 1 304 ? 0.347 -10.858 1.197 1.00 94.00 304 ASP A C 1
ATOM 2403 O O . ASP A 1 304 ? -0.155 -11.981 1.230 1.00 94.00 304 ASP A O 1
ATOM 2407 N N . ASP A 1 305 ? 1.660 -10.669 1.353 1.00 94.00 305 ASP A N 1
ATOM 2408 C CA . ASP A 1 305 ? 2.594 -11.735 1.686 1.00 94.00 305 ASP A CA 1
ATOM 2409 C C . ASP A 1 305 ? 2.854 -11.818 3.200 1.00 94.00 305 ASP A C 1
ATOM 2411 O O . ASP A 1 305 ? 3.243 -10.841 3.839 1.00 94.00 305 ASP A O 1
ATOM 2415 N N . GLU A 1 306 ? 2.696 -13.009 3.779 1.00 93.62 306 GLU A N 1
ATOM 2416 C CA . GLU A 1 306 ? 2.796 -13.228 5.231 1.00 93.62 306 GLU A CA 1
ATOM 2417 C C . GLU A 1 306 ? 4.220 -12.993 5.780 1.00 93.62 306 GLU A C 1
ATOM 2419 O O . GLU A 1 306 ? 4.377 -12.537 6.914 1.00 93.62 306 GLU A O 1
ATOM 2424 N N . GLU A 1 307 ? 5.275 -13.272 5.004 1.00 93.38 307 GLU A N 1
ATOM 2425 C CA . GLU A 1 307 ? 6.660 -13.011 5.428 1.00 93.38 307 GLU A CA 1
ATOM 2426 C C . GLU A 1 307 ? 6.936 -11.504 5.455 1.00 93.38 307 GLU A C 1
ATOM 2428 O O . GLU A 1 307 ? 7.441 -10.979 6.453 1.00 93.38 307 GLU A O 1
ATOM 2433 N N . ASN A 1 308 ? 6.539 -10.794 4.395 1.00 95.44 308 ASN A N 1
ATOM 2434 C CA . ASN A 1 308 ? 6.603 -9.336 4.350 1.00 95.44 308 ASN A CA 1
ATOM 2435 C C . ASN A 1 308 ? 5.801 -8.702 5.490 1.00 95.44 308 ASN A C 1
ATOM 2437 O O . ASN A 1 308 ? 6.318 -7.824 6.179 1.00 95.44 308 ASN A O 1
ATOM 2441 N N . LEU A 1 309 ? 4.570 -9.167 5.719 1.00 95.38 309 LEU A N 1
ATOM 2442 C CA . LEU A 1 309 ? 3.697 -8.672 6.776 1.00 95.38 309 LEU A CA 1
ATOM 2443 C C . LEU A 1 309 ? 4.371 -8.783 8.153 1.00 95.38 309 LEU A C 1
ATOM 2445 O O . LEU A 1 309 ? 4.376 -7.807 8.901 1.00 95.38 309 LEU A O 1
ATOM 2449 N N . ARG A 1 310 ? 5.014 -9.918 8.463 1.00 92.94 310 ARG A N 1
ATOM 2450 C CA . ARG A 1 310 ? 5.767 -10.101 9.719 1.00 92.94 310 ARG A CA 1
ATOM 2451 C C . ARG A 1 310 ? 6.989 -9.193 9.824 1.00 92.94 310 ARG A C 1
ATOM 2453 O O . ARG A 1 310 ? 7.291 -8.705 10.911 1.00 92.94 310 ARG A O 1
ATOM 2460 N N . LEU A 1 311 ? 7.721 -8.974 8.732 1.00 93.00 311 LEU A N 1
ATOM 2461 C CA . LEU A 1 311 ? 8.865 -8.053 8.729 1.00 93.00 311 LEU A CA 1
ATOM 2462 C C . LEU A 1 311 ? 8.409 -6.610 8.969 1.00 93.00 311 LEU A C 1
ATOM 2464 O O . LEU A 1 311 ? 8.995 -5.888 9.776 1.00 93.00 311 LEU A O 1
ATOM 2468 N N . MET A 1 312 ? 7.335 -6.204 8.296 1.00 94.88 312 MET A N 1
ATOM 2469 C CA . MET A 1 312 ? 6.769 -4.866 8.404 1.00 94.88 312 MET A CA 1
ATOM 2470 C C . MET A 1 312 ? 6.173 -4.605 9.788 1.00 94.88 312 MET A C 1
ATOM 2472 O O . MET A 1 312 ? 6.489 -3.579 10.383 1.00 94.88 312 MET A O 1
ATOM 2476 N N . SER A 1 313 ? 5.397 -5.542 10.343 1.00 92.44 313 SER A N 1
ATOM 2477 C CA . SER A 1 313 ? 4.774 -5.385 11.665 1.00 92.44 313 SER A CA 1
ATOM 2478 C C . SER A 1 313 ? 5.790 -5.288 12.806 1.00 92.44 313 SER A C 1
ATOM 2480 O O . SER A 1 313 ? 5.481 -4.734 13.854 1.00 92.44 313 SER A O 1
ATOM 2482 N N . ASN A 1 314 ? 6.996 -5.832 12.614 1.00 89.69 314 ASN A N 1
ATOM 2483 C CA . ASN A 1 314 ? 8.103 -5.750 13.571 1.00 89.69 314 ASN A CA 1
ATOM 2484 C C . ASN A 1 314 ? 9.059 -4.575 13.289 1.00 89.69 314 ASN A C 1
ATOM 2486 O O . ASN A 1 314 ? 10.073 -4.427 13.969 1.00 89.69 314 ASN A O 1
ATOM 2490 N N . THR A 1 315 ? 8.780 -3.747 12.277 1.00 91.44 315 THR A N 1
ATOM 2491 C CA . THR A 1 315 ? 9.605 -2.573 11.975 1.00 91.44 315 THR A CA 1
ATOM 2492 C C . THR A 1 315 ? 9.203 -1.400 12.870 1.00 91.44 315 THR A C 1
ATOM 2494 O O . THR A 1 315 ? 8.170 -0.768 12.650 1.00 91.44 315 THR A O 1
ATOM 2497 N N . ASN A 1 316 ? 10.055 -1.079 13.847 1.00 88.19 316 ASN A N 1
ATOM 2498 C CA . ASN A 1 316 ? 9.848 0.027 14.789 1.00 88.19 316 ASN A CA 1
ATOM 2499 C C . ASN A 1 316 ? 9.544 1.356 14.077 1.00 88.19 316 ASN A C 1
ATOM 2501 O O . ASN A 1 316 ? 10.255 1.746 13.143 1.00 88.19 316 ASN A O 1
ATOM 2505 N N . GLY A 1 317 ? 8.526 2.081 14.542 1.00 89.69 317 GLY A N 1
ATOM 2506 C CA . GLY A 1 317 ? 8.178 3.400 14.013 1.00 89.69 317 GLY A CA 1
ATOM 2507 C C . GLY A 1 317 ? 7.364 3.376 12.718 1.00 89.69 317 GLY A C 1
ATOM 2508 O O . GLY A 1 317 ? 6.890 4.427 12.288 1.00 89.69 317 GLY A O 1
ATOM 2509 N N . LEU A 1 318 ? 7.210 2.226 12.044 1.00 93.81 318 LEU A N 1
ATOM 2510 C CA . LEU A 1 318 ? 6.476 2.165 10.775 1.00 93.81 318 LEU A CA 1
ATOM 2511 C C . LEU A 1 318 ? 4.982 2.426 10.981 1.00 93.81 318 LEU A C 1
ATOM 2513 O O . LEU A 1 318 ? 4.391 3.188 10.219 1.00 93.81 318 LEU A O 1
ATOM 2517 N N . ALA A 1 319 ? 4.391 1.824 12.014 1.00 92.94 319 ALA A N 1
ATOM 2518 C CA . ALA A 1 319 ? 2.984 2.018 12.337 1.00 92.94 319 ALA A CA 1
ATOM 2519 C C . ALA A 1 319 ? 2.682 3.482 12.673 1.00 92.94 319 ALA A C 1
ATOM 2521 O O . ALA A 1 319 ? 1.750 4.047 12.108 1.00 92.94 319 ALA A O 1
ATOM 2522 N N . LEU A 1 320 ? 3.520 4.129 13.492 1.00 90.75 320 LEU A N 1
ATOM 2523 C CA . LEU A 1 320 ? 3.363 5.553 13.791 1.00 90.75 320 LEU A CA 1
ATOM 2524 C C . LEU A 1 320 ? 3.513 6.439 12.559 1.00 90.75 320 LEU A C 1
ATOM 2526 O O . LEU A 1 320 ? 2.753 7.387 12.411 1.00 90.75 320 LEU A O 1
ATOM 2530 N N . LYS A 1 321 ? 4.444 6.140 11.645 1.00 91.25 321 LYS A N 1
ATOM 2531 C CA . LYS 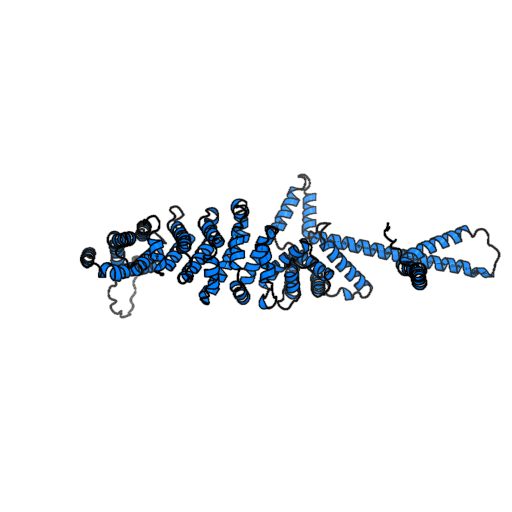A 1 321 ? 4.560 6.896 10.386 1.00 91.25 321 LYS A CA 1
ATOM 2532 C C . LYS A 1 321 ? 3.302 6.791 9.532 1.00 91.25 321 LYS A C 1
ATOM 2534 O O . LYS A 1 321 ? 2.912 7.783 8.925 1.00 91.25 321 LYS A O 1
ATOM 2539 N N . ILE A 1 322 ? 2.698 5.603 9.470 1.00 92.69 322 ILE A N 1
ATOM 2540 C CA . ILE A 1 322 ? 1.445 5.388 8.743 1.00 92.69 322 ILE A CA 1
ATOM 2541 C C . ILE A 1 322 ? 0.321 6.169 9.421 1.00 92.69 322 ILE A C 1
ATOM 2543 O O . ILE A 1 322 ? -0.297 6.986 8.753 1.00 92.69 322 ILE A O 1
ATOM 2547 N N . ILE A 1 323 ? 0.107 5.975 10.728 1.00 89.69 323 ILE A N 1
ATOM 2548 C CA . ILE A 1 323 ? -0.975 6.632 11.478 1.00 89.69 323 ILE A CA 1
ATOM 2549 C C . ILE A 1 323 ? -0.826 8.153 11.424 1.00 89.69 323 ILE A C 1
ATOM 2551 O O . ILE A 1 323 ? -1.776 8.837 11.076 1.00 89.69 323 ILE A O 1
ATOM 2555 N N . LYS A 1 324 ? 0.374 8.690 11.664 1.00 84.12 324 LYS A N 1
ATOM 2556 C CA . LYS A 1 324 ? 0.630 10.133 11.586 1.00 84.12 324 LYS A CA 1
ATOM 2557 C C . LYS A 1 324 ? 0.294 10.710 10.210 1.00 84.12 324 LYS A C 1
ATOM 2559 O O . LYS A 1 324 ? -0.306 11.775 10.122 1.00 84.12 324 LYS A O 1
ATOM 2564 N N . MET A 1 325 ? 0.643 10.003 9.134 1.00 84.31 325 MET A N 1
ATOM 2565 C CA . MET A 1 325 ? 0.314 10.436 7.773 1.00 84.31 325 MET A CA 1
ATOM 2566 C C . MET A 1 325 ? -1.205 10.476 7.532 1.00 84.31 325 MET A C 1
ATOM 2568 O O . MET A 1 325 ? -1.652 11.279 6.714 1.00 84.31 325 MET A O 1
ATOM 2572 N N . LEU A 1 326 ? -2.005 9.662 8.231 1.00 83.56 326 LEU A N 1
ATOM 2573 C CA . LEU A 1 326 ? -3.462 9.686 8.069 1.00 83.56 326 LEU A CA 1
ATOM 2574 C C . LEU A 1 326 ? -4.064 11.051 8.429 1.00 83.56 326 LEU A C 1
ATOM 2576 O O . LEU A 1 326 ? -5.109 11.383 7.881 1.00 83.56 326 LEU A O 1
ATOM 2580 N N . VAL A 1 327 ? -3.403 11.858 9.267 1.00 70.75 327 VAL A N 1
ATOM 2581 C CA . VAL A 1 327 ? -3.934 13.150 9.748 1.00 70.75 327 VAL A CA 1
ATOM 2582 C C . VAL A 1 327 ? -2.932 14.316 9.618 1.00 70.75 327 VAL A C 1
ATOM 2584 O O . VAL A 1 327 ? -3.197 15.399 10.113 1.00 70.75 327 VAL A O 1
ATOM 2587 N N . ASP A 1 328 ? -1.811 14.146 8.908 1.00 55.25 328 ASP A N 1
ATOM 2588 C CA . ASP A 1 328 ? -0.614 15.020 8.932 1.00 55.25 328 ASP A CA 1
ATOM 2589 C C . ASP A 1 328 ? -0.860 16.539 9.168 1.00 55.25 328 ASP A C 1
ATOM 2591 O O . ASP A 1 328 ? -1.062 17.331 8.250 1.00 55.25 328 ASP A O 1
ATOM 2595 N N . SER A 1 329 ? -0.861 16.889 10.458 1.00 45.19 329 SER A N 1
ATOM 2596 C CA . SER A 1 329 ? -0.118 17.927 11.194 1.00 45.19 329 SER A CA 1
ATOM 2597 C C . SER A 1 329 ? -0.085 19.403 10.757 1.00 45.19 329 SER A C 1
ATOM 2599 O O . SER A 1 329 ? 0.353 20.199 11.581 1.00 45.19 329 SER A O 1
ATOM 2601 N N . ASP A 1 330 ? -0.586 19.808 9.587 1.00 43.56 330 ASP A N 1
ATOM 2602 C CA . ASP A 1 330 ? -0.628 21.231 9.162 1.00 43.56 330 ASP A CA 1
ATOM 2603 C C . ASP A 1 330 ? -2.060 21.755 8.900 1.00 43.56 330 ASP A C 1
ATOM 2605 O O . ASP A 1 330 ? -2.279 22.684 8.128 1.00 43.56 330 ASP A O 1
ATOM 2609 N N . GLY A 1 331 ? -3.056 21.197 9.599 1.00 46.81 331 GLY A N 1
ATOM 2610 C CA . GLY A 1 331 ? -4.391 21.804 9.697 1.00 46.81 331 GLY A CA 1
ATOM 2611 C C . GLY A 1 331 ? -5.394 21.371 8.625 1.00 46.81 331 GLY A C 1
ATOM 2612 O O . GLY A 1 331 ? -5.901 22.195 7.873 1.00 46.81 331 GLY A O 1
ATOM 2613 N N . GLY A 1 332 ? -5.737 20.081 8.592 1.00 51.62 332 GLY A N 1
ATOM 2614 C CA . GLY A 1 332 ? -6.991 19.614 7.982 1.00 51.62 332 GLY A CA 1
ATOM 2615 C C . GLY A 1 332 ? -7.029 19.509 6.454 1.00 51.62 332 GLY A C 1
ATOM 2616 O O . GLY A 1 332 ? -7.966 18.919 5.932 1.00 51.62 332 GLY A O 1
ATOM 2617 N N . GLU A 1 333 ? -6.020 19.972 5.705 1.00 50.78 333 GLU A N 1
ATOM 2618 C CA . GLU A 1 333 ? -6.117 20.055 4.232 1.00 50.78 333 GLU A CA 1
ATOM 2619 C C . GLU A 1 333 ? -6.445 18.717 3.534 1.00 50.78 333 GLU A C 1
ATOM 2621 O O . GLU A 1 333 ? -7.252 18.695 2.603 1.00 50.78 333 GLU A O 1
ATOM 2626 N N . LEU A 1 334 ? -5.881 17.590 3.991 1.00 51.84 334 LEU A N 1
ATOM 2627 C CA . LEU A 1 334 ? -6.128 16.261 3.402 1.00 51.84 334 LEU A CA 1
ATOM 2628 C C . LEU A 1 334 ? -7.489 15.663 3.771 1.00 51.84 334 LEU A C 1
ATOM 2630 O O . LEU A 1 334 ? -8.102 14.979 2.955 1.00 51.84 334 LEU A O 1
ATOM 2634 N N . HIS A 1 335 ? -7.924 15.903 5.003 1.00 65.69 335 HIS A N 1
ATOM 2635 C CA . HIS A 1 335 ? -9.147 15.346 5.567 1.00 65.69 335 HIS A CA 1
ATOM 2636 C C . HIS A 1 335 ? -10.381 16.191 5.197 1.00 65.69 335 HIS A C 1
ATOM 2638 O O . HIS A 1 335 ? -11.465 15.635 5.059 1.00 65.69 335 HIS A O 1
ATOM 2644 N N . ASP A 1 336 ? -10.217 17.498 4.943 1.00 62.97 336 ASP A N 1
ATOM 2645 C CA . ASP A 1 336 ? -11.338 18.437 4.794 1.00 62.97 336 ASP A CA 1
ATOM 2646 C C . ASP A 1 336 ? -11.608 18.895 3.344 1.00 62.97 336 ASP A C 1
ATOM 2648 O O . ASP A 1 336 ? -12.742 19.259 3.033 1.00 62.97 336 ASP A O 1
ATOM 2652 N N . SER A 1 337 ? -10.616 18.888 2.435 1.00 63.12 337 SER A N 1
ATOM 2653 C CA . SER A 1 337 ? -10.798 19.422 1.063 1.00 63.12 337 SER A CA 1
ATOM 2654 C C . SER A 1 337 ? -11.090 18.367 -0.018 1.00 63.12 337 SER A C 1
ATOM 2656 O O . SER A 1 337 ? -11.812 18.656 -0.971 1.00 63.12 337 SER A O 1
ATOM 2658 N N . GLU A 1 338 ? -10.589 17.133 0.140 1.00 73.56 338 GLU A N 1
ATOM 2659 C CA . GLU A 1 338 ? -10.811 15.996 -0.775 1.00 73.56 338 GLU A CA 1
ATOM 2660 C C . GLU A 1 338 ? -11.033 14.680 0.006 1.00 73.56 338 GLU A C 1
ATOM 2662 O O . GLU A 1 338 ? -10.393 13.662 -0.283 1.00 73.56 338 GLU A O 1
ATOM 2667 N N . HIS A 1 339 ? -11.931 14.689 1.003 1.00 79.88 339 HIS A N 1
ATOM 2668 C CA . HIS A 1 339 ? -12.156 13.549 1.906 1.00 79.88 339 HIS A CA 1
ATOM 2669 C C . HIS A 1 339 ? -12.360 12.222 1.163 1.00 79.88 339 HIS A C 1
ATOM 2671 O O . HIS A 1 339 ? -11.708 11.243 1.505 1.00 79.88 339 HIS A O 1
ATOM 2677 N N . ASP A 1 340 ? -13.182 12.169 0.109 1.00 81.06 340 ASP A N 1
ATOM 2678 C CA . ASP A 1 340 ? -13.440 10.927 -0.644 1.00 81.06 340 ASP A CA 1
ATOM 2679 C C . ASP A 1 340 ? -12.156 10.318 -1.230 1.00 81.06 340 ASP A C 1
ATOM 2681 O O . ASP A 1 340 ? -11.913 9.108 -1.147 1.00 81.06 340 ASP A O 1
ATOM 2685 N N . ARG A 1 341 ? -11.290 11.164 -1.799 1.00 83.75 341 ARG A N 1
ATOM 2686 C CA . ARG A 1 341 ? -10.032 10.731 -2.411 1.00 83.75 341 ARG A CA 1
ATOM 2687 C C . ARG A 1 341 ? -9.009 10.332 -1.354 1.00 83.75 341 ARG A C 1
ATOM 2689 O O . ARG A 1 341 ? -8.323 9.324 -1.542 1.00 83.75 341 ARG A O 1
ATOM 2696 N N . TRP A 1 342 ? -8.906 11.097 -0.268 1.00 85.75 342 TRP A N 1
ATOM 2697 C CA . TRP A 1 342 ? -8.068 10.756 0.882 1.00 85.75 342 TRP A CA 1
ATOM 2698 C C . TRP A 1 342 ? -8.522 9.440 1.522 1.00 85.75 342 TRP A C 1
ATOM 2700 O O . TRP A 1 342 ? -7.700 8.552 1.750 1.00 85.75 342 TRP A O 1
ATOM 2710 N N . CYS A 1 343 ? -9.824 9.268 1.731 1.00 86.06 343 CYS A N 1
ATOM 2711 C CA . CYS A 1 343 ? -10.412 8.083 2.335 1.00 86.06 343 CYS A CA 1
ATOM 2712 C C . CYS A 1 343 ? -10.071 6.837 1.506 1.00 86.06 343 CYS A C 1
ATOM 2714 O O . CYS A 1 343 ? -9.465 5.889 2.013 1.00 86.06 343 CYS A O 1
ATOM 2716 N N . THR A 1 344 ? -10.336 6.905 0.197 1.00 86.56 344 THR A N 1
ATOM 2717 C CA . THR A 1 344 ? -10.113 5.801 -0.747 1.00 86.56 344 THR A CA 1
ATOM 2718 C C . THR A 1 344 ? -8.632 5.447 -0.908 1.00 86.56 344 THR A C 1
ATOM 2720 O O . THR A 1 344 ? -8.268 4.273 -0.904 1.00 86.56 344 THR A O 1
ATOM 2723 N N . ASN A 1 345 ? -7.755 6.442 -1.079 1.00 86.44 345 ASN A N 1
ATOM 2724 C CA . ASN A 1 345 ? -6.364 6.192 -1.479 1.00 86.44 345 ASN A CA 1
ATOM 2725 C C . ASN A 1 345 ? -5.365 6.194 -0.317 1.00 86.44 345 ASN A C 1
ATOM 2727 O O . ASN A 1 345 ? -4.235 5.739 -0.497 1.00 86.44 345 ASN A O 1
ATOM 2731 N N . ILE A 1 346 ? -5.743 6.727 0.849 1.00 88.38 346 ILE A N 1
ATOM 2732 C CA . ILE A 1 346 ? -4.852 6.886 2.004 1.00 88.38 346 ILE A CA 1
ATOM 2733 C C . ILE A 1 346 ? -5.414 6.191 3.242 1.00 88.38 346 ILE A C 1
ATOM 2735 O O . ILE A 1 346 ? -4.758 5.289 3.767 1.00 88.38 346 ILE A O 1
ATOM 2739 N N . ALA A 1 347 ? -6.609 6.577 3.696 1.00 89.50 347 ALA A N 1
ATOM 2740 C CA . ALA A 1 347 ? -7.150 6.117 4.973 1.00 89.50 347 ALA A CA 1
ATOM 2741 C C . ALA A 1 347 ? -7.463 4.618 4.976 1.00 89.50 347 ALA A C 1
ATOM 2743 O O . ALA A 1 347 ? -6.973 3.901 5.849 1.00 89.50 347 ALA A O 1
ATOM 2744 N N . VAL A 1 348 ? -8.208 4.127 3.980 1.00 90.75 348 VAL A N 1
ATOM 2745 C CA . VAL A 1 348 ? -8.581 2.708 3.878 1.00 90.75 348 VAL A CA 1
ATOM 2746 C C . VAL A 1 348 ? -7.343 1.809 3.725 1.00 90.75 348 VAL A C 1
ATOM 2748 O O . VAL A 1 348 ? -7.154 0.932 4.573 1.00 90.75 348 VAL A O 1
ATOM 2751 N N . PRO A 1 349 ? -6.425 2.032 2.757 1.00 93.38 349 PRO A N 1
ATOM 2752 C CA . PRO A 1 349 ? -5.221 1.207 2.639 1.00 93.38 349 PRO A CA 1
ATOM 2753 C C . PRO A 1 349 ? -4.315 1.296 3.871 1.00 93.38 349 PRO A C 1
ATOM 2755 O O . PRO A 1 349 ? -3.750 0.289 4.302 1.00 93.38 349 PRO A O 1
ATOM 2758 N N . GLY A 1 350 ? -4.169 2.489 4.457 1.00 94.44 350 GLY A N 1
ATOM 2759 C CA . GLY A 1 350 ? -3.323 2.687 5.629 1.00 94.44 350 GLY A CA 1
ATOM 2760 C C . GLY A 1 350 ? -3.861 1.986 6.867 1.00 94.44 350 GLY A C 1
ATOM 2761 O O . GLY A 1 350 ? -3.113 1.275 7.540 1.00 94.44 350 GLY A O 1
ATOM 2762 N N . MET A 1 351 ? -5.162 2.104 7.129 1.00 94.56 351 MET A N 1
ATOM 2763 C CA . MET A 1 351 ? -5.794 1.396 8.236 1.00 94.56 351 MET A CA 1
ATOM 2764 C C . MET A 1 351 ? -5.816 -0.110 8.023 1.00 94.56 351 MET A C 1
ATOM 2766 O O . MET A 1 351 ? -5.629 -0.835 8.997 1.00 94.56 351 MET A O 1
ATOM 2770 N N . GLU A 1 352 ? -5.938 -0.593 6.785 1.00 95.06 352 GLU A N 1
ATOM 2771 C CA . GLU A 1 352 ? -5.818 -2.019 6.471 1.00 95.06 352 GLU A CA 1
ATOM 2772 C C . GLU A 1 352 ? -4.430 -2.570 6.835 1.00 95.06 352 GLU A C 1
ATOM 2774 O O . GLU A 1 352 ? -4.326 -3.644 7.434 1.00 95.06 352 GLU A O 1
ATOM 2779 N N . VAL A 1 353 ? -3.355 -1.818 6.560 1.00 96.75 353 VAL A N 1
ATOM 2780 C CA . VAL A 1 353 ? -1.993 -2.190 6.986 1.00 96.75 353 VAL A CA 1
ATOM 2781 C C . VAL A 1 353 ? -1.910 -2.309 8.508 1.00 96.75 353 VAL A C 1
ATOM 2783 O O . VAL A 1 353 ? -1.442 -3.331 9.018 1.00 96.75 353 VAL A O 1
ATOM 2786 N N . ILE A 1 354 ? -2.393 -1.303 9.246 1.00 95.88 354 ILE A N 1
ATOM 2787 C CA . ILE A 1 354 ? -2.360 -1.308 10.717 1.00 95.88 354 ILE A CA 1
ATOM 2788 C C . ILE A 1 354 ? -3.200 -2.458 11.282 1.00 95.88 354 ILE A C 1
ATOM 2790 O O . ILE A 1 354 ? -2.748 -3.184 12.166 1.00 95.88 354 ILE A O 1
ATOM 2794 N N . LYS A 1 355 ? -4.390 -2.696 10.728 1.00 95.06 355 LYS A N 1
ATOM 2795 C CA . LYS A 1 355 ? -5.257 -3.837 11.052 1.00 95.06 355 LYS A CA 1
ATOM 2796 C C . LYS A 1 355 ? -4.531 -5.173 10.890 1.00 95.06 355 LYS A C 1
ATOM 2798 O O . LYS A 1 355 ? -4.580 -6.014 11.794 1.00 95.06 355 LYS A O 1
ATOM 2803 N N . ARG A 1 356 ? -3.818 -5.371 9.778 1.00 95.25 356 ARG A N 1
ATOM 2804 C CA . ARG A 1 356 ? -3.040 -6.594 9.533 1.00 95.25 356 ARG A CA 1
ATOM 2805 C C . ARG A 1 356 ? -1.866 -6.725 10.501 1.00 95.25 356 ARG A C 1
ATOM 2807 O O . ARG A 1 356 ? -1.652 -7.819 11.025 1.00 95.25 356 ARG A O 1
ATOM 2814 N N . PHE A 1 357 ? -1.161 -5.632 10.811 1.00 94.88 357 PHE A N 1
ATOM 2815 C CA . PHE A 1 357 ? -0.101 -5.638 11.829 1.00 94.88 357 PHE A CA 1
ATOM 2816 C C . PHE A 1 357 ? -0.649 -6.087 13.183 1.00 94.88 357 PHE A C 1
ATOM 2818 O O . PHE A 1 357 ? -0.125 -7.023 13.783 1.00 94.88 357 PHE A O 1
ATOM 2825 N N . THR A 1 358 ? -1.751 -5.489 13.625 1.00 91.06 358 THR A N 1
ATOM 2826 C CA . THR A 1 358 ? -2.397 -5.819 14.897 1.00 91.06 358 THR A CA 1
ATOM 2827 C C . THR A 1 358 ? -2.834 -7.285 14.963 1.00 91.06 358 THR A C 1
ATOM 2829 O O . THR A 1 358 ? -2.691 -7.924 16.003 1.00 91.06 358 THR A O 1
ATOM 2832 N N . SER A 1 359 ? -3.279 -7.874 13.846 1.00 91.19 359 SER A N 1
ATOM 2833 C CA . SER A 1 359 ? -3.607 -9.306 13.772 1.00 91.19 359 SER A CA 1
ATOM 2834 C C . SER A 1 359 ? -2.389 -10.214 14.003 1.00 91.19 359 SER A C 1
ATOM 2836 O O . SER A 1 359 ? -2.482 -11.197 14.739 1.00 91.19 359 SER A O 1
ATOM 2838 N N . VAL A 1 360 ? -1.230 -9.888 13.417 1.00 90.69 360 VAL A N 1
ATOM 2839 C CA . VAL A 1 360 ? 0.029 -10.628 13.651 1.00 90.69 360 VAL A CA 1
ATOM 2840 C C . VAL A 1 360 ? 0.490 -10.491 15.096 1.00 90.69 360 VAL A C 1
ATOM 2842 O O . VAL A 1 360 ? 0.915 -11.461 15.729 1.00 90.69 360 VAL A O 1
ATOM 2845 N N . ILE A 1 361 ? 0.394 -9.278 15.622 1.00 86.44 361 ILE A N 1
ATOM 2846 C CA . ILE A 1 361 ? 0.815 -8.946 16.974 1.00 86.44 361 ILE A CA 1
ATOM 2847 C C . ILE A 1 361 ? -0.048 -9.664 18.022 1.00 86.44 361 ILE A C 1
ATOM 2849 O O . ILE A 1 361 ? 0.496 -10.264 18.949 1.00 86.44 361 ILE A O 1
ATOM 2853 N N . LYS A 1 362 ? -1.366 -9.742 17.807 1.00 86.12 362 LYS A N 1
ATOM 2854 C CA . LYS A 1 362 ? -2.280 -10.549 18.626 1.00 86.12 362 LYS A CA 1
ATOM 2855 C C . LYS A 1 362 ? -1.889 -12.030 18.664 1.00 86.12 362 LYS A C 1
ATOM 2857 O O . LYS A 1 362 ? -1.917 -12.638 19.723 1.00 86.12 362 LYS A O 1
ATOM 2862 N N . ARG A 1 363 ? -1.501 -12.628 17.528 1.00 86.12 363 ARG A N 1
ATOM 2863 C CA . ARG A 1 363 ? -1.091 -14.051 17.467 1.00 86.12 363 ARG A CA 1
ATOM 2864 C C . ARG A 1 363 ? 0.237 -14.325 18.175 1.00 86.12 363 ARG A C 1
ATOM 2866 O O . ARG A 1 363 ? 0.477 -15.450 18.598 1.00 86.12 363 ARG A O 1
ATOM 2873 N N . SER A 1 364 ? 1.108 -13.321 18.252 1.00 84.38 364 SER A N 1
ATOM 2874 C CA . SER A 1 364 ? 2.455 -13.431 18.824 1.00 84.38 364 SER A CA 1
ATOM 2875 C C . SER A 1 364 ? 2.553 -12.917 20.263 1.00 84.38 364 SER A C 1
ATOM 2877 O O . SER A 1 364 ? 3.606 -13.075 20.875 1.00 84.38 364 SER A O 1
ATOM 2879 N N . ASN A 1 365 ? 1.484 -12.316 20.804 1.00 81.06 365 ASN A N 1
ATOM 2880 C CA . ASN A 1 365 ? 1.471 -11.600 22.085 1.00 81.06 365 ASN A CA 1
ATOM 2881 C C . ASN A 1 365 ? 2.585 -10.540 22.208 1.00 81.06 365 ASN A C 1
ATOM 2883 O O . ASN A 1 365 ? 3.113 -10.294 23.292 1.00 81.06 365 ASN A O 1
ATOM 2887 N N . ASN A 1 366 ? 2.972 -9.914 21.093 1.00 81.94 366 ASN A N 1
ATOM 2888 C CA . ASN A 1 366 ? 4.006 -8.883 21.090 1.00 81.94 366 ASN A CA 1
ATOM 2889 C C . ASN A 1 366 ? 3.423 -7.533 21.557 1.00 81.94 366 ASN A C 1
ATOM 2891 O O . ASN A 1 366 ? 2.466 -7.023 20.993 1.00 81.94 366 ASN A O 1
ATOM 2895 N N . MET A 1 367 ? 4.008 -6.906 22.574 1.00 83.56 367 MET A N 1
ATOM 2896 C CA . MET A 1 367 ? 3.484 -5.646 23.117 1.00 83.56 367 MET A CA 1
ATOM 2897 C C . MET A 1 367 ? 4.059 -4.383 22.467 1.00 83.56 367 MET A C 1
ATOM 2899 O O . MET A 1 367 ? 3.646 -3.284 22.827 1.00 83.56 367 MET A O 1
ATOM 2903 N N . GLN A 1 368 ? 4.971 -4.512 21.498 1.00 84.75 368 GLN A N 1
ATOM 2904 C CA . GLN A 1 368 ? 5.660 -3.372 20.893 1.00 84.75 368 GLN A CA 1
ATOM 2905 C C . GLN A 1 368 ? 4.702 -2.416 20.172 1.00 84.75 368 GLN A C 1
ATOM 2907 O O . GLN A 1 368 ? 4.737 -1.221 20.441 1.00 84.75 368 GLN A O 1
ATOM 2912 N N . LEU A 1 369 ? 3.832 -2.927 19.294 1.00 87.56 369 LEU A N 1
ATOM 2913 C CA . LEU A 1 369 ? 2.905 -2.096 18.516 1.00 87.56 369 LEU A CA 1
ATOM 2914 C C . LEU A 1 369 ? 1.833 -1.418 19.397 1.00 87.56 369 LEU A C 1
ATOM 2916 O O . LEU A 1 369 ? 1.688 -0.201 19.283 1.00 87.56 369 LEU A O 1
ATOM 2920 N N . PRO A 1 370 ? 1.110 -2.133 20.292 1.00 88.19 370 PRO A N 1
ATOM 2921 C CA . PRO A 1 370 ? 0.173 -1.488 21.211 1.00 88.19 370 PRO A CA 1
ATOM 2922 C C . PRO A 1 370 ? 0.838 -0.414 22.067 1.00 88.19 370 PRO A C 1
ATOM 2924 O O . PRO A 1 370 ? 0.282 0.667 22.223 1.00 88.19 370 PRO A O 1
ATOM 2927 N N . ARG A 1 371 ? 2.046 -0.687 22.578 1.00 86.75 371 ARG A N 1
ATOM 2928 C CA . ARG A 1 371 ? 2.819 0.281 23.358 1.00 86.75 371 ARG A CA 1
ATOM 2929 C C . ARG A 1 371 ? 3.175 1.513 22.534 1.00 86.75 371 ARG A C 1
ATOM 2931 O O . ARG A 1 371 ? 2.915 2.621 22.978 1.00 86.75 371 ARG A O 1
ATOM 2938 N N . GLU A 1 372 ? 3.721 1.314 21.339 1.00 88.19 372 GLU A N 1
ATOM 2939 C CA . GLU A 1 372 ? 4.136 2.392 20.441 1.00 88.19 372 GLU A CA 1
ATOM 2940 C C . GLU A 1 372 ? 2.965 3.331 20.094 1.00 88.19 372 GLU A C 1
ATOM 2942 O O . GLU A 1 372 ? 3.136 4.547 20.099 1.00 88.19 372 GLU 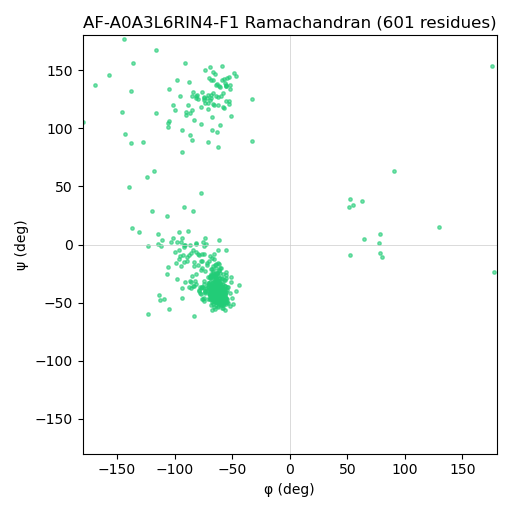A O 1
ATOM 2947 N N . ILE A 1 373 ? 1.768 2.782 19.847 1.00 88.62 373 ILE A N 1
ATOM 2948 C CA . ILE A 1 373 ? 0.572 3.580 19.537 1.00 88.62 373 ILE A CA 1
ATOM 2949 C C . ILE A 1 373 ? 0.009 4.265 20.789 1.00 88.62 373 ILE A C 1
ATOM 2951 O O . ILE A 1 373 ? -0.289 5.453 20.740 1.00 88.62 373 ILE A O 1
ATOM 2955 N N . LEU A 1 374 ? -0.116 3.551 21.914 1.00 88.00 374 LEU A N 1
ATOM 2956 C CA . LEU A 1 374 ? -0.684 4.101 23.154 1.00 88.00 374 LEU A CA 1
ATOM 2957 C C . LEU A 1 374 ? 0.213 5.161 23.815 1.00 88.00 374 LEU A C 1
ATOM 2959 O O . LEU A 1 374 ? -0.300 6.047 24.492 1.00 88.00 374 LEU A O 1
ATOM 2963 N N . GLU A 1 375 ? 1.532 5.096 23.620 1.00 87.62 375 GLU A N 1
ATOM 2964 C CA . GLU A 1 375 ? 2.480 6.119 24.087 1.00 87.62 375 GLU A CA 1
ATOM 2965 C C . GLU A 1 375 ? 2.510 7.371 23.179 1.00 87.62 375 GLU A C 1
ATOM 2967 O O . GLU A 1 375 ? 3.121 8.374 23.550 1.00 87.62 375 GLU A O 1
ATOM 2972 N N . SER A 1 376 ? 1.861 7.349 22.006 1.00 87.56 376 SER A N 1
ATOM 2973 C CA . SER A 1 376 ? 1.856 8.459 21.046 1.00 87.56 376 SER A CA 1
ATOM 2974 C C . SER A 1 376 ? 0.529 9.221 21.047 1.00 87.56 376 SER A C 1
ATOM 2976 O O . SER A 1 376 ? -0.459 8.769 20.471 1.00 87.56 376 SER A O 1
ATOM 2978 N N . THR A 1 377 ? 0.519 10.426 21.625 1.00 85.69 377 THR A N 1
ATOM 2979 C CA . THR A 1 377 ? -0.663 11.307 21.632 1.00 85.69 377 THR A CA 1
ATOM 2980 C C . THR A 1 377 ? -1.182 11.589 20.220 1.00 85.69 377 THR A C 1
ATOM 2982 O O . THR A 1 377 ? -2.366 11.389 19.973 1.00 85.69 377 THR A O 1
ATOM 2985 N N . ASP A 1 378 ? -0.296 11.930 19.275 1.00 83.94 378 ASP A N 1
ATOM 2986 C CA . ASP A 1 378 ? -0.654 12.186 17.870 1.00 83.94 378 ASP A CA 1
ATOM 2987 C C . ASP A 1 378 ? -1.394 11.000 17.230 1.00 83.94 378 ASP A C 1
ATOM 2989 O O . ASP A 1 378 ? -2.353 11.182 16.478 1.00 83.94 378 ASP A O 1
ATOM 2993 N N . ALA A 1 379 ? -0.957 9.769 17.519 1.00 88.69 379 ALA A N 1
ATOM 2994 C CA . ALA A 1 379 ? -1.582 8.569 16.977 1.00 88.69 379 ALA A CA 1
ATOM 2995 C C . ALA A 1 379 ? -2.984 8.350 17.555 1.00 88.69 379 ALA A C 1
ATOM 2997 O O . ALA A 1 379 ? -3.898 7.961 16.830 1.00 88.69 379 ALA A O 1
ATOM 2998 N N . ILE A 1 380 ? -3.164 8.622 18.847 1.00 87.44 380 ILE A N 1
ATOM 2999 C CA . ILE A 1 380 ? -4.463 8.489 19.507 1.00 87.44 380 ILE A CA 1
ATOM 3000 C C . ILE A 1 380 ? -5.427 9.559 19.017 1.00 87.44 380 ILE A C 1
ATOM 3002 O O . ILE A 1 380 ? -6.543 9.216 18.642 1.00 87.44 380 ILE A O 1
ATOM 3006 N N . ASP A 1 381 ? -4.990 10.814 18.959 1.00 85.94 381 ASP A N 1
ATOM 3007 C CA . ASP A 1 381 ? -5.813 11.921 18.473 1.00 85.94 381 ASP A CA 1
ATOM 3008 C C . ASP A 1 381 ? -6.225 11.685 17.005 1.00 85.94 381 ASP A C 1
ATOM 3010 O O . ASP A 1 381 ? -7.354 11.976 16.614 1.00 85.94 381 ASP A O 1
ATOM 3014 N N . THR A 1 382 ? -5.351 11.057 16.206 1.00 87.31 382 THR A N 1
ATOM 3015 C CA . THR A 1 382 ? -5.671 10.605 14.842 1.00 87.31 382 THR A CA 1
ATOM 3016 C C . THR A 1 382 ? -6.785 9.554 14.832 1.00 87.31 382 THR A C 1
ATOM 3018 O O . THR A 1 382 ? -7.781 9.721 14.129 1.00 87.31 382 THR A O 1
ATOM 3021 N N . LEU A 1 383 ? -6.644 8.474 15.608 1.00 90.25 383 LEU A N 1
ATOM 3022 C CA . LEU A 1 383 ? -7.645 7.402 15.663 1.00 90.25 383 LEU A CA 1
ATOM 3023 C C . LEU A 1 383 ? -8.989 7.905 16.215 1.00 90.25 383 LEU A C 1
ATOM 3025 O O . LEU A 1 383 ? -10.041 7.549 15.688 1.00 90.25 383 LEU A O 1
ATOM 3029 N N . GLU A 1 384 ? -8.955 8.756 17.240 1.00 88.06 384 GLU A N 1
ATOM 3030 C CA . GLU A 1 384 ? -10.130 9.405 17.825 1.00 88.06 384 GLU A CA 1
ATOM 3031 C C . GLU A 1 384 ? -10.832 10.316 16.805 1.00 88.06 384 GLU A C 1
ATOM 3033 O O . GLU A 1 384 ? -12.049 10.232 16.637 1.00 88.06 384 GLU A O 1
ATOM 3038 N N . SER A 1 385 ? -10.077 11.133 16.064 1.00 87.06 385 SER A N 1
ATOM 3039 C CA . SER A 1 385 ? -10.618 11.988 15.000 1.00 87.06 385 SER A CA 1
ATOM 3040 C C . SER A 1 385 ? -11.349 11.173 13.925 1.00 87.06 385 SER A C 1
ATOM 3042 O O . SER A 1 385 ? -12.474 11.503 13.551 1.00 87.06 385 SER A O 1
ATOM 3044 N N . MET A 1 386 ? -10.771 10.047 13.491 1.00 86.81 386 MET A N 1
ATOM 3045 C CA . MET A 1 386 ? -11.385 9.169 12.486 1.00 86.81 386 MET A CA 1
ATOM 3046 C C . MET A 1 386 ? -12.676 8.497 12.980 1.00 86.81 386 MET A C 1
ATOM 3048 O O . MET A 1 386 ? -13.617 8.347 12.200 1.00 86.81 386 MET A O 1
ATOM 3052 N N . LEU A 1 387 ? -12.749 8.110 14.260 1.00 88.00 387 LEU A N 1
ATOM 3053 C CA . LEU A 1 387 ? -13.970 7.554 14.866 1.00 88.00 387 LEU A CA 1
ATOM 3054 C C . LEU A 1 387 ? -15.098 8.596 14.956 1.00 88.00 387 LEU A C 1
ATOM 3056 O O . LEU A 1 387 ? -16.272 8.271 14.779 1.00 88.00 387 LEU A O 1
ATOM 3060 N N . ASN A 1 388 ? -14.744 9.854 15.220 1.00 84.25 388 ASN A N 1
ATOM 3061 C CA . ASN A 1 388 ? -15.710 10.929 15.449 1.00 84.25 388 ASN A CA 1
ATOM 3062 C C . ASN A 1 388 ? -16.089 11.705 14.170 1.00 84.25 388 ASN A C 1
ATOM 3064 O O . ASN A 1 388 ? -17.091 12.426 14.163 1.00 84.25 388 ASN A O 1
ATOM 3068 N N . CYS A 1 389 ? -15.326 11.564 13.081 1.00 83.69 389 CYS A N 1
ATOM 3069 C CA . CYS A 1 389 ? -15.571 12.262 11.821 1.00 83.69 389 CYS A CA 1
ATOM 3070 C C . CYS A 1 389 ? -16.839 11.760 11.107 1.00 83.69 389 CYS A C 1
ATOM 3072 O O . CYS A 1 389 ? -16.960 10.591 10.748 1.00 83.69 389 CYS A O 1
ATOM 3074 N N . GLN A 1 390 ? -17.764 12.679 10.814 1.00 80.25 390 GLN A N 1
ATOM 3075 C CA . GLN A 1 390 ? -19.044 12.369 10.164 1.00 80.25 390 GLN A CA 1
ATOM 3076 C C . GLN A 1 390 ? -18.889 11.828 8.737 1.00 80.25 390 GLN A C 1
ATOM 3078 O O . GLN A 1 390 ? -19.654 10.960 8.328 1.00 80.25 390 GLN A O 1
ATOM 3083 N N . GLN A 1 391 ? -17.892 12.299 7.985 1.00 79.69 391 GLN A N 1
ATOM 3084 C CA . GLN A 1 391 ? -17.633 11.797 6.633 1.00 79.69 391 GLN A CA 1
ATOM 3085 C C . GLN A 1 391 ? -16.949 10.422 6.670 1.00 79.69 391 GLN A C 1
ATOM 3087 O O . GLN A 1 391 ? -17.304 9.541 5.891 1.00 79.69 391 GLN A O 1
ATOM 3092 N N . CYS A 1 392 ? -16.053 10.183 7.636 1.00 81.94 392 CYS A N 1
ATOM 3093 C CA . CYS A 1 392 ? -15.470 8.859 7.867 1.00 81.94 392 CYS A CA 1
ATOM 3094 C C . CYS A 1 392 ? -16.525 7.826 8.282 1.00 81.94 392 CYS A C 1
ATOM 3096 O O . CYS A 1 392 ? -16.350 6.651 7.978 1.00 81.94 392 CYS A O 1
ATOM 3098 N N . LYS A 1 393 ? -17.600 8.225 8.978 1.00 78.88 393 LYS A N 1
ATOM 3099 C CA . LYS A 1 393 ? -18.685 7.316 9.392 1.00 78.88 393 LYS A CA 1
ATOM 3100 C C . LYS A 1 393 ? -19.462 6.709 8.221 1.00 78.88 393 LYS A C 1
ATOM 3102 O O . LYS A 1 393 ? -20.013 5.622 8.376 1.00 78.88 393 LYS A O 1
ATOM 3107 N N . VAL A 1 394 ? -19.498 7.388 7.072 1.00 79.75 394 VAL A N 1
ATOM 3108 C CA . VAL A 1 394 ? -20.144 6.879 5.849 1.00 79.75 394 VAL A CA 1
ATOM 3109 C C . VAL A 1 394 ? -19.349 5.713 5.254 1.00 79.75 394 VAL A C 1
ATOM 3111 O O . VAL A 1 394 ? -19.939 4.781 4.712 1.00 79.75 394 VAL A O 1
ATOM 3114 N N . GLU A 1 395 ? -18.021 5.725 5.396 1.00 84.19 395 GLU A N 1
ATOM 3115 C CA . GLU A 1 395 ? -17.156 4.656 4.902 1.00 84.19 395 GLU A CA 1
ATOM 3116 C C . GLU A 1 395 ? -17.070 3.510 5.919 1.00 84.19 395 GLU A C 1
ATOM 3118 O O . GLU A 1 395 ? -16.208 3.478 6.807 1.00 84.19 395 GLU A O 1
ATOM 3123 N N . GLU A 1 396 ? -17.981 2.541 5.807 1.00 87.38 396 GLU A N 1
ATOM 3124 C CA . GLU A 1 396 ? -18.076 1.481 6.808 1.00 87.38 396 GLU A CA 1
ATOM 3125 C C . GLU A 1 396 ? -16.810 0.598 6.888 1.00 87.38 396 GLU A C 1
ATOM 3127 O O . GLU A 1 396 ? -16.520 0.039 7.948 1.00 87.38 396 GLU A O 1
ATOM 3132 N N . GLU A 1 397 ? -16.071 0.400 5.788 1.00 87.56 397 GLU A N 1
ATOM 3133 C CA . GLU A 1 397 ? -14.839 -0.409 5.794 1.00 87.56 397 GLU A CA 1
ATOM 3134 C C . GLU A 1 397 ? -13.739 0.254 6.635 1.00 87.56 397 GLU A C 1
ATOM 3136 O O . GLU A 1 397 ? -13.046 -0.413 7.420 1.00 87.56 397 GLU A O 1
ATOM 3141 N N . LEU A 1 398 ? -13.625 1.581 6.522 1.00 90.19 398 LEU A N 1
ATOM 3142 C CA . LEU A 1 398 ? -12.690 2.376 7.303 1.00 90.19 398 LEU A CA 1
ATOM 3143 C C . LEU A 1 398 ? -13.042 2.309 8.789 1.00 90.19 398 LEU A C 1
ATOM 3145 O O . LEU A 1 398 ? -12.190 1.937 9.597 1.00 90.19 398 LEU A O 1
ATOM 3149 N N . GLN A 1 399 ? -14.301 2.591 9.145 1.00 90.56 399 GLN A N 1
ATOM 3150 C CA . GLN A 1 399 ? -14.753 2.570 10.541 1.00 90.56 399 GLN A CA 1
ATOM 3151 C C . GLN A 1 399 ? -14.522 1.217 11.204 1.00 90.56 399 GLN A C 1
ATOM 3153 O O . GLN A 1 399 ? -13.952 1.150 12.292 1.00 90.56 399 GLN A O 1
ATOM 3158 N N . ARG A 1 400 ? -14.896 0.122 10.532 1.00 91.50 400 ARG A N 1
ATOM 3159 C CA . ARG A 1 400 ? -14.659 -1.230 11.051 1.00 91.50 400 ARG A CA 1
ATOM 3160 C C . ARG A 1 400 ? -13.174 -1.486 11.310 1.00 91.50 400 ARG A C 1
ATOM 3162 O O . ARG A 1 400 ? -12.802 -2.052 12.339 1.00 91.50 400 ARG A O 1
ATOM 3169 N N . SER A 1 401 ? -12.309 -1.044 10.399 1.00 93.56 401 SER A N 1
ATOM 3170 C CA . SER A 1 401 ? -10.861 -1.199 10.551 1.00 93.56 401 SER A CA 1
ATOM 3171 C C . SER A 1 401 ? -10.322 -0.399 11.741 1.00 93.56 401 SER A C 1
ATOM 3173 O O . SER A 1 401 ? -9.540 -0.942 12.523 1.00 93.56 401 SER A O 1
ATOM 3175 N N . VAL A 1 402 ? -10.779 0.844 11.934 1.00 93.38 402 VAL A N 1
ATOM 3176 C CA . VAL A 1 402 ? -10.393 1.688 13.079 1.00 93.38 402 VAL A CA 1
ATOM 3177 C C . VAL A 1 402 ? -10.887 1.089 14.397 1.00 93.38 402 VAL A C 1
ATOM 3179 O O . VAL A 1 402 ? -10.079 0.900 15.308 1.00 93.38 402 VAL A O 1
ATOM 3182 N N . ILE A 1 403 ? -12.165 0.704 14.486 1.00 94.25 403 ILE A N 1
ATOM 3183 C CA . ILE A 1 403 ? -12.754 0.072 15.678 1.00 94.25 403 ILE A CA 1
ATOM 3184 C C . ILE A 1 403 ? -11.966 -1.181 16.062 1.00 94.25 403 ILE A C 1
ATOM 3186 O O . ILE A 1 403 ? -11.577 -1.340 17.221 1.00 94.25 403 ILE A O 1
ATOM 3190 N N . MET A 1 404 ? -11.665 -2.057 15.100 1.00 93.69 404 MET A N 1
ATOM 3191 C CA . MET A 1 404 ? -10.924 -3.282 15.381 1.00 93.69 404 MET A CA 1
ATOM 3192 C C . MET A 1 404 ? -9.496 -2.994 15.860 1.00 93.69 404 MET A C 1
ATOM 3194 O O . MET A 1 404 ? -9.043 -3.610 16.826 1.00 93.69 404 MET A O 1
ATOM 3198 N N . VAL A 1 405 ? -8.788 -2.059 15.218 1.00 93.69 405 VAL A N 1
ATOM 3199 C CA . VAL A 1 405 ? -7.434 -1.656 15.626 1.00 93.69 405 VAL A CA 1
ATOM 3200 C C . VAL A 1 405 ? -7.441 -1.113 17.055 1.00 93.69 405 VAL A C 1
ATOM 3202 O O . VAL A 1 405 ? -6.688 -1.612 17.890 1.00 93.69 405 VAL A O 1
ATOM 3205 N N . VAL A 1 406 ? -8.332 -0.166 17.356 1.00 93.06 406 VAL A N 1
ATOM 3206 C CA . VAL A 1 406 ? -8.493 0.428 18.691 1.00 93.06 406 VAL A CA 1
ATOM 3207 C C . VAL A 1 406 ? -8.796 -0.644 19.738 1.00 93.06 406 VAL A C 1
ATOM 3209 O O . VAL A 1 406 ? -8.128 -0.713 20.769 1.00 93.06 406 VAL A O 1
ATOM 3212 N N . THR A 1 407 ? -9.735 -1.544 19.447 1.00 92.44 407 THR A N 1
ATOM 3213 C CA . THR A 1 407 ? -10.143 -2.620 20.364 1.00 92.44 407 THR A CA 1
ATOM 3214 C C . THR A 1 407 ? -8.980 -3.537 20.716 1.00 92.44 407 THR A C 1
ATOM 3216 O O . THR A 1 407 ? -8.755 -3.842 21.886 1.00 92.44 407 THR A O 1
ATOM 3219 N N . GLN A 1 408 ? -8.214 -3.981 19.718 1.00 90.12 408 GLN A N 1
ATOM 3220 C CA . GLN A 1 408 ? -7.085 -4.877 19.963 1.00 90.12 408 GLN A CA 1
ATOM 3221 C C . GLN A 1 408 ? -5.940 -4.164 20.694 1.00 90.12 408 GLN A C 1
ATOM 3223 O O . GLN A 1 408 ? -5.349 -4.750 21.597 1.00 90.12 408 GLN A O 1
ATOM 3228 N N . ILE A 1 409 ? -5.653 -2.902 20.361 1.00 89.00 409 ILE A N 1
ATOM 3229 C CA . ILE A 1 409 ? -4.611 -2.122 21.041 1.00 89.00 409 ILE A CA 1
ATOM 3230 C C . ILE A 1 409 ? -4.959 -1.916 22.518 1.00 89.00 409 ILE A C 1
ATOM 3232 O O . ILE A 1 409 ? -4.109 -2.169 23.372 1.00 89.00 409 ILE A O 1
ATOM 3236 N N . ILE A 1 410 ? -6.198 -1.524 22.836 1.00 88.25 410 ILE A N 1
ATOM 3237 C CA . ILE A 1 410 ? -6.644 -1.350 24.227 1.00 88.25 410 ILE A CA 1
ATOM 3238 C C . ILE A 1 410 ? -6.623 -2.692 24.958 1.00 88.25 410 ILE A C 1
ATOM 3240 O O . ILE A 1 410 ? -6.049 -2.776 26.038 1.00 88.25 410 ILE A O 1
ATOM 3244 N N . SER A 1 411 ? -7.191 -3.746 24.360 1.00 86.44 411 SER A N 1
ATOM 3245 C CA . SER A 1 411 ? -7.277 -5.079 24.971 1.00 86.44 411 SER A CA 1
ATOM 3246 C C . SER A 1 411 ? -5.909 -5.670 25.312 1.00 86.44 411 SER A C 1
ATOM 3248 O O . SER A 1 411 ? -5.808 -6.410 26.286 1.00 86.44 411 SER A O 1
ATOM 3250 N N . MET A 1 412 ? -4.876 -5.385 24.515 1.00 78.56 412 MET A N 1
ATOM 3251 C CA . MET A 1 412 ? -3.507 -5.830 24.783 1.00 78.56 412 MET A CA 1
ATOM 3252 C C . MET A 1 412 ? -2.779 -4.877 25.740 1.00 78.56 412 MET A C 1
ATOM 3254 O O . MET A 1 412 ? -1.989 -5.316 26.568 1.00 78.56 412 MET A O 1
ATOM 3258 N N . GLY A 1 413 ? -3.033 -3.570 25.642 1.00 70.06 413 GLY A N 1
ATOM 3259 C CA . GLY A 1 413 ? -2.350 -2.526 26.411 1.00 70.06 413 GLY A CA 1
ATOM 3260 C C . GLY A 1 413 ? -2.770 -2.396 27.877 1.00 70.06 413 GLY A C 1
ATOM 3261 O O . GLY A 1 413 ? -2.272 -1.510 28.571 1.00 70.06 413 GLY A O 1
ATOM 3262 N N . THR A 1 414 ? -3.669 -3.245 28.370 1.00 64.38 414 THR A N 1
ATOM 3263 C CA . THR A 1 414 ? -4.090 -3.284 29.782 1.00 64.38 414 THR A CA 1
ATOM 3264 C C . THR A 1 414 ? -2.910 -3.555 30.715 1.00 64.38 414 THR A C 1
ATOM 3266 O O . THR A 1 414 ? -2.742 -2.865 31.709 1.00 64.38 414 THR A O 1
ATOM 3269 N N . SER A 1 415 ? -1.957 -4.394 30.302 1.00 64.81 415 SER A N 1
ATOM 3270 C CA . SER A 1 415 ? -0.739 -4.665 31.078 1.00 64.81 415 SER A CA 1
ATOM 3271 C C . SER A 1 415 ? 0.317 -3.546 31.062 1.00 64.81 415 SER A C 1
ATOM 3273 O O . SER A 1 415 ? 1.394 -3.726 31.634 1.00 64.81 415 SER A O 1
ATOM 3275 N N . LEU A 1 416 ? 0.094 -2.439 30.342 1.00 64.50 416 LEU A N 1
ATOM 3276 C CA . LEU A 1 416 ? 1.065 -1.349 30.219 1.00 64.50 416 LEU A CA 1
ATOM 3277 C C . LEU A 1 416 ? 0.742 -0.204 31.193 1.00 64.50 416 LEU A C 1
ATOM 3279 O O . LEU A 1 416 ? -0.426 0.172 31.305 1.00 64.50 416 LEU A O 1
ATOM 3283 N N . PRO A 1 417 ? 1.760 0.438 31.803 1.00 61.97 417 PRO A N 1
ATOM 3284 C CA . PRO A 1 417 ? 1.599 1.617 32.658 1.00 61.97 417 PRO A CA 1
ATOM 3285 C C . PRO A 1 417 ? 1.367 2.890 31.820 1.00 61.97 417 PRO A C 1
ATOM 3287 O O . PRO A 1 417 ? 2.012 3.916 32.028 1.00 61.97 417 PRO A O 1
ATOM 3290 N N . VAL A 1 418 ? 0.508 2.806 30.804 1.00 62.31 418 VAL A N 1
ATOM 3291 C CA . VAL A 1 418 ? 0.107 3.949 29.979 1.00 62.31 418 VAL A CA 1
ATOM 3292 C C . VAL A 1 418 ? -1.087 4.627 30.644 1.00 62.31 418 VAL A C 1
ATOM 3294 O O . VAL A 1 418 ? -1.961 3.938 31.160 1.00 62.31 418 VAL A O 1
ATOM 3297 N N . GLY A 1 419 ? -1.118 5.964 30.630 1.00 62.72 419 GLY A N 1
ATOM 3298 C CA . GLY A 1 419 ? -2.132 6.764 31.319 1.00 62.72 419 GLY A CA 1
ATOM 3299 C C . GLY A 1 419 ? -3.566 6.360 30.964 1.00 62.72 419 GLY A C 1
ATOM 3300 O O . GLY A 1 419 ? -3.957 6.398 29.796 1.00 62.72 419 GLY A O 1
ATOM 3301 N N . ASP A 1 420 ? -4.348 6.019 31.989 1.00 70.19 420 ASP A N 1
ATOM 3302 C CA . ASP A 1 420 ? -5.731 5.533 31.876 1.00 70.19 420 ASP A CA 1
ATOM 3303 C C . ASP A 1 420 ? -6.652 6.482 31.092 1.00 70.19 420 ASP A C 1
ATOM 3305 O O . ASP A 1 420 ? -7.562 6.036 30.391 1.00 70.19 420 ASP A O 1
ATOM 3309 N N . GLU A 1 421 ? -6.367 7.788 31.113 1.00 76.31 421 GLU A N 1
ATOM 3310 C CA . GLU A 1 421 ? -7.131 8.793 30.364 1.00 76.31 421 GLU A CA 1
ATOM 3311 C C . GLU A 1 421 ? -7.086 8.579 28.841 1.00 76.31 421 GLU A C 1
ATOM 3313 O O . GLU A 1 421 ? -8.070 8.837 28.150 1.00 76.31 421 GLU A O 1
ATOM 3318 N N . VAL A 1 422 ? -5.988 8.046 28.297 1.00 76.75 422 VAL A N 1
ATOM 3319 C CA . VAL A 1 422 ? -5.858 7.793 26.852 1.00 76.75 422 VAL A CA 1
ATOM 3320 C C . VAL A 1 422 ? -6.782 6.654 26.415 1.00 76.75 422 VAL A C 1
ATOM 3322 O O . VAL A 1 422 ? -7.512 6.790 25.432 1.00 76.75 422 VAL A O 1
ATOM 3325 N N . LYS A 1 423 ? -6.790 5.547 27.173 1.00 81.50 423 LYS A N 1
ATOM 3326 C CA . LYS A 1 423 ? -7.685 4.399 26.939 1.00 81.50 423 LYS A CA 1
ATOM 3327 C C . LYS A 1 423 ? -9.146 4.833 27.058 1.00 81.50 423 LYS A C 1
ATOM 3329 O O . LYS A 1 423 ? -9.976 4.453 26.233 1.00 81.50 423 LYS A O 1
ATOM 3334 N N . LYS A 1 424 ? -9.436 5.682 28.045 1.00 85.69 424 LYS A N 1
ATOM 3335 C CA . LYS A 1 424 ? -10.769 6.225 28.299 1.00 85.69 424 LYS A CA 1
ATOM 3336 C C . LYS A 1 424 ? -11.339 7.013 27.127 1.00 85.69 424 LYS A C 1
ATOM 3338 O O . LYS A 1 424 ? -12.476 6.739 26.758 1.00 85.69 424 LYS A O 1
ATOM 3343 N N . ARG A 1 425 ? -10.574 7.912 26.495 1.00 87.94 425 ARG A N 1
ATOM 3344 C CA . ARG A 1 425 ? -11.047 8.661 25.309 1.00 87.94 425 ARG A CA 1
ATOM 3345 C C . ARG A 1 425 ? -11.556 7.732 24.204 1.00 87.94 425 ARG A C 1
ATOM 3347 O O . ARG A 1 425 ? -12.683 7.874 23.743 1.00 87.94 425 ARG A O 1
ATOM 3354 N N . LEU A 1 426 ? -10.765 6.718 23.857 1.00 89.88 426 LEU A N 1
ATOM 3355 C CA . LEU A 1 426 ? -11.116 5.763 22.805 1.00 89.88 426 LEU A CA 1
ATOM 3356 C C . LEU A 1 426 ? -12.320 4.881 23.176 1.00 89.88 426 LEU A C 1
ATOM 3358 O O . LEU A 1 426 ? -13.176 4.632 22.328 1.00 89.88 426 LEU A O 1
ATOM 3362 N N . ILE A 1 427 ? -12.423 4.437 24.437 1.00 90.31 427 ILE A N 1
ATOM 3363 C CA . ILE A 1 427 ? -13.598 3.693 24.926 1.00 90.31 427 ILE A CA 1
ATOM 3364 C C . ILE A 1 427 ? -14.862 4.559 24.820 1.00 90.31 427 ILE A C 1
ATOM 3366 O O . ILE A 1 427 ? -15.896 4.073 24.363 1.00 90.31 427 ILE A O 1
ATOM 3370 N N . LEU A 1 428 ? -14.779 5.843 25.179 1.00 90.38 428 LEU A N 1
ATOM 3371 C CA . LEU A 1 428 ? -15.901 6.777 25.068 1.00 90.38 428 LEU A CA 1
ATOM 3372 C C . LEU A 1 428 ? -16.333 6.994 23.609 1.00 90.38 428 LEU A C 1
ATOM 3374 O O . LEU A 1 428 ? -17.533 7.032 23.342 1.00 90.38 428 LEU A O 1
ATOM 3378 N N . SER A 1 429 ? -15.400 7.059 22.653 1.00 91.00 429 SER A N 1
ATOM 3379 C CA . SER A 1 429 ? -15.747 7.120 21.223 1.00 91.00 429 SER A CA 1
ATOM 3380 C C . SER A 1 429 ? -16.485 5.862 20.747 1.00 91.00 429 SER A C 1
ATOM 3382 O O . SER A 1 429 ? -17.466 5.969 20.015 1.00 91.00 429 SER A O 1
ATOM 3384 N N . LEU A 1 430 ? -16.076 4.668 21.197 1.00 92.62 430 LEU A N 1
ATOM 3385 C CA . LEU A 1 430 ? -16.782 3.419 20.874 1.00 92.62 430 LEU A CA 1
ATOM 3386 C C . LEU A 1 430 ? -18.203 3.387 21.456 1.00 92.62 430 LEU A C 1
ATOM 3388 O O . LEU A 1 430 ? -19.130 2.944 20.778 1.00 92.62 430 LEU A O 1
ATOM 3392 N N . ILE A 1 431 ? -18.382 3.883 22.685 1.00 91.44 431 ILE A N 1
ATOM 3393 C CA . ILE A 1 431 ? -19.698 4.025 23.330 1.00 91.44 431 ILE A CA 1
ATOM 3394 C C . ILE A 1 431 ? -20.596 4.952 22.511 1.00 91.44 431 ILE A C 1
ATOM 3396 O O . ILE A 1 431 ? -21.725 4.580 22.195 1.00 91.44 431 ILE A O 1
ATOM 3400 N N . ALA A 1 432 ? -20.078 6.116 22.112 1.00 90.31 432 ALA A N 1
ATOM 3401 C CA . ALA A 1 432 ? -20.824 7.079 21.311 1.00 90.31 432 ALA A CA 1
ATOM 3402 C C . ALA A 1 432 ? -21.272 6.491 19.962 1.00 90.31 432 ALA A C 1
ATOM 3404 O O . ALA A 1 432 ? -22.406 6.718 19.550 1.00 90.31 432 ALA A O 1
ATOM 3405 N N . ILE A 1 433 ? -20.418 5.703 19.295 1.00 89.75 433 ILE A N 1
ATOM 3406 C CA . ILE A 1 433 ? -20.772 5.013 18.043 1.00 89.75 433 ILE A CA 1
ATOM 3407 C C . ILE A 1 433 ? -21.868 3.973 18.288 1.00 89.75 433 ILE A C 1
ATOM 3409 O O . ILE A 1 433 ? -22.853 3.934 17.554 1.00 89.75 433 ILE A O 1
ATOM 3413 N N . PHE A 1 434 ? -21.719 3.133 19.316 1.00 90.75 434 PHE A N 1
ATOM 3414 C CA . PHE A 1 434 ? -22.682 2.072 19.609 1.00 90.75 434 PHE A CA 1
ATOM 3415 C C . PHE A 1 434 ? -24.079 2.625 19.934 1.00 90.75 434 PHE A C 1
ATOM 3417 O O . PHE A 1 434 ? -25.082 2.113 19.431 1.00 90.75 434 PHE A O 1
ATOM 3424 N N . LEU A 1 435 ? -24.140 3.702 20.724 1.00 87.81 435 LEU A N 1
ATOM 3425 C CA . LEU A 1 435 ? -25.381 4.299 21.229 1.00 87.81 435 LEU A CA 1
ATOM 3426 C C . LEU A 1 435 ? -25.942 5.439 20.355 1.00 87.81 435 LEU A C 1
ATOM 3428 O O . LEU A 1 435 ? -26.937 6.065 20.721 1.00 87.81 435 LEU A O 1
ATOM 3432 N N . GLU A 1 436 ? -25.346 5.718 19.191 1.00 83.94 436 GLU A N 1
ATOM 3433 C CA . GLU A 1 436 ? -25.759 6.821 18.314 1.00 83.94 436 GLU A CA 1
ATOM 3434 C C . GLU A 1 436 ? -27.241 6.705 17.906 1.00 83.94 436 GLU A C 1
ATOM 3436 O O . GLU A 1 436 ? -27.652 5.756 17.244 1.00 83.94 436 GLU A O 1
ATOM 3441 N N . SER A 1 437 ? -28.086 7.667 18.274 1.00 65.75 437 SER A N 1
ATOM 3442 C CA . SER A 1 437 ? -29.516 7.641 17.932 1.00 65.75 437 SER A CA 1
ATOM 3443 C C . SER A 1 437 ? -29.745 8.232 16.533 1.00 65.75 437 SER A C 1
ATOM 3445 O O . SER A 1 437 ? -29.503 9.419 16.348 1.00 65.75 437 SER A O 1
ATOM 3447 N N . GLY A 1 438 ? -30.231 7.450 15.552 1.00 56.47 438 GLY A N 1
ATOM 3448 C CA . GLY A 1 438 ? -30.731 8.018 14.279 1.00 56.47 438 GLY A CA 1
ATOM 3449 C C . GLY A 1 438 ? -30.233 7.448 12.941 1.00 56.47 438 GLY A C 1
ATOM 3450 O O . GLY A 1 438 ? -30.463 8.083 11.917 1.00 56.47 438 GLY A O 1
ATOM 3451 N N . GLY A 1 439 ? -29.598 6.275 12.897 1.00 54.53 439 GLY A N 1
ATOM 3452 C CA . GLY A 1 439 ? -29.375 5.551 11.634 1.00 54.53 439 GLY A CA 1
ATOM 3453 C C . GLY A 1 439 ? -30.518 4.580 11.325 1.00 54.53 439 GLY A C 1
ATOM 3454 O O . GLY A 1 439 ? -31.184 4.121 12.253 1.00 54.53 439 GLY A O 1
ATOM 3455 N N . ASP A 1 440 ? -30.711 4.234 10.045 1.00 52.28 440 ASP A N 1
ATOM 3456 C CA . ASP A 1 440 ? -31.271 2.932 9.640 1.00 52.28 440 ASP A CA 1
ATOM 3457 C C . ASP A 1 440 ? -30.810 1.880 10.662 1.00 52.28 440 ASP A C 1
ATOM 3459 O O . ASP A 1 440 ? -29.618 1.789 10.965 1.00 52.28 440 ASP A O 1
ATOM 3463 N N . GLY A 1 441 ? -31.759 1.159 11.263 1.00 52.09 441 GLY A N 1
ATOM 3464 C CA . GLY A 1 441 ? -31.535 0.281 12.411 1.00 52.09 441 GLY A CA 1
ATOM 3465 C C . GLY A 1 441 ? -30.460 -0.797 12.225 1.00 52.09 441 GLY A C 1
ATOM 3466 O O . GLY A 1 441 ? -30.138 -1.464 13.205 1.00 52.09 441 GLY A O 1
ATOM 3467 N N . LYS A 1 442 ? -29.854 -0.949 11.039 1.00 59.84 442 LYS A N 1
ATOM 3468 C CA . LYS A 1 442 ? -28.867 -1.980 10.696 1.00 59.84 442 LYS A CA 1
ATOM 3469 C C . LYS A 1 442 ? -27.502 -1.399 10.309 1.00 59.84 442 LYS A C 1
ATOM 3471 O O . LYS A 1 442 ? -27.021 -1.583 9.193 1.00 59.84 442 LYS A O 1
ATOM 3476 N N . SER A 1 443 ? -26.830 -0.723 11.242 1.00 80.62 443 SER A N 1
ATOM 3477 C CA . SER A 1 443 ? -25.438 -0.314 11.046 1.00 80.62 443 SER A CA 1
ATOM 3478 C C . SER A 1 443 ? -24.489 -1.429 11.478 1.00 80.62 443 SER A C 1
ATOM 3480 O O . SER A 1 443 ? -24.329 -1.766 12.653 1.00 80.62 443 SER A O 1
ATOM 3482 N N . SER A 1 444 ? -23.788 -1.978 10.501 1.00 85.62 444 SER A N 1
ATOM 3483 C CA . SER A 1 444 ? -22.709 -2.937 10.710 1.00 85.62 444 SER A CA 1
ATOM 3484 C C . SER A 1 444 ? -21.557 -2.392 11.577 1.00 85.62 444 SER A C 1
ATOM 3486 O O . SER A 1 444 ? -20.905 -3.147 12.302 1.00 85.62 444 SER A O 1
ATOM 3488 N N . VAL A 1 445 ? -21.326 -1.076 11.521 1.00 88.25 445 VAL A N 1
ATOM 3489 C CA . VAL A 1 445 ? -20.338 -0.341 12.316 1.00 88.25 445 VAL A CA 1
ATOM 3490 C C . VAL A 1 445 ? -20.775 -0.303 13.777 1.00 88.25 445 VAL A C 1
ATOM 3492 O O . VAL A 1 445 ? -19.967 -0.607 14.653 1.00 88.25 445 VAL A O 1
ATOM 3495 N N . LYS A 1 446 ? -22.063 -0.037 14.046 1.00 89.38 446 LYS A N 1
ATOM 3496 C CA . LYS A 1 446 ? -22.628 -0.140 15.401 1.00 89.38 446 LYS A CA 1
ATOM 3497 C C . LYS A 1 446 ? -22.472 -1.533 15.979 1.00 89.38 446 LYS A C 1
ATOM 3499 O O . LYS A 1 446 ? -22.018 -1.669 17.111 1.00 89.38 446 LYS A O 1
ATOM 3504 N N . LYS A 1 447 ? -22.814 -2.567 15.204 1.00 89.44 447 LYS A N 1
ATOM 3505 C CA . LYS A 1 447 ? -22.663 -3.956 15.651 1.00 89.44 447 LYS A CA 1
ATOM 3506 C C . LYS A 1 447 ? -21.219 -4.244 16.063 1.00 89.44 447 LYS A C 1
ATOM 3508 O O . LYS A 1 447 ? -20.986 -4.750 17.156 1.00 89.44 447 LYS A O 1
ATOM 3513 N N . MET A 1 448 ? -20.255 -3.837 15.236 1.00 91.56 448 MET A N 1
ATOM 3514 C CA . MET A 1 448 ? -18.837 -4.002 15.552 1.00 91.56 448 MET A CA 1
ATOM 3515 C C . MET A 1 448 ? -18.412 -3.203 16.791 1.00 91.56 448 MET A C 1
ATOM 3517 O O . MET A 1 448 ? -17.676 -3.731 17.616 1.00 91.56 448 MET A O 1
ATOM 3521 N N . ALA A 1 449 ? -18.890 -1.966 16.966 1.00 92.94 449 ALA A N 1
ATOM 3522 C CA . ALA A 1 449 ? -18.620 -1.185 18.174 1.00 92.94 449 ALA A CA 1
ATOM 3523 C C . ALA A 1 449 ? -19.152 -1.889 19.437 1.00 92.94 449 ALA A C 1
ATOM 3525 O O . ALA A 1 449 ? -18.443 -1.964 20.439 1.00 92.94 449 ALA A O 1
ATOM 3526 N N . GLY A 1 450 ? -20.354 -2.471 19.371 1.00 93.19 450 GLY A N 1
ATOM 3527 C CA . GLY A 1 450 ? -20.941 -3.263 20.453 1.00 93.19 450 GLY A CA 1
ATOM 3528 C C . GLY A 1 450 ? -20.136 -4.523 20.785 1.00 93.19 450 GLY A C 1
ATOM 3529 O O . GLY A 1 450 ? -19.827 -4.767 21.949 1.00 93.19 450 GLY A O 1
ATOM 3530 N N . GLU A 1 451 ? -19.742 -5.303 19.776 1.00 93.19 451 GLU A N 1
ATOM 3531 C CA . GLU A 1 451 ? -18.873 -6.482 19.943 1.00 93.19 451 GLU A CA 1
ATOM 3532 C C . GLU A 1 451 ? -17.506 -6.107 20.540 1.00 93.19 451 GLU A C 1
ATOM 3534 O O . GLU A 1 451 ? -16.995 -6.779 21.439 1.00 93.19 451 GLU A O 1
ATOM 3539 N N . SER A 1 452 ? -16.933 -4.992 20.091 1.00 94.38 452 SER A N 1
ATOM 3540 C CA . SER A 1 452 ? -15.692 -4.436 20.620 1.00 94.38 452 SER A CA 1
ATOM 3541 C C . SER A 1 452 ? -15.808 -4.009 22.081 1.00 94.38 452 SER A C 1
ATOM 3543 O O . SER A 1 452 ? -14.935 -4.336 22.885 1.00 94.38 452 SER A O 1
ATOM 3545 N N . LEU A 1 453 ? -16.887 -3.320 22.458 1.00 93.75 453 LEU A N 1
ATOM 3546 C CA . LEU A 1 453 ? -17.154 -2.947 23.849 1.00 93.75 453 LEU A CA 1
ATOM 3547 C C . LEU A 1 453 ? -17.375 -4.179 24.729 1.00 93.75 453 LEU A C 1
ATOM 3549 O O . LEU A 1 453 ? -16.844 -4.233 25.838 1.00 93.75 453 LEU A O 1
ATOM 3553 N N . ALA A 1 454 ? -18.078 -5.196 24.224 1.00 92.62 454 ALA A N 1
ATOM 3554 C CA . ALA A 1 454 ? -18.213 -6.476 24.909 1.00 92.62 454 ALA A CA 1
ATOM 3555 C C . ALA A 1 454 ? -16.831 -7.108 25.153 1.00 92.62 454 ALA A C 1
ATOM 3557 O O . ALA A 1 454 ? -16.527 -7.476 26.287 1.00 92.62 454 ALA A O 1
ATOM 3558 N N . GLN A 1 455 ? -15.941 -7.129 24.151 1.00 91.62 455 GLN A N 1
ATOM 3559 C CA . GLN A 1 455 ? -14.565 -7.612 24.325 1.00 91.62 455 GLN A CA 1
ATOM 3560 C C . GLN A 1 455 ? -13.797 -6.804 25.388 1.00 91.62 455 GLN A C 1
ATOM 3562 O O . GLN A 1 455 ? -13.125 -7.389 26.238 1.00 91.62 455 GLN A O 1
ATOM 3567 N N . LEU A 1 456 ? -13.878 -5.471 25.357 1.00 90.56 456 LEU A N 1
ATOM 3568 C CA . LEU A 1 456 ? -13.155 -4.606 26.297 1.00 90.56 456 LEU A CA 1
ATOM 3569 C C . LEU A 1 456 ? -13.695 -4.700 27.728 1.00 90.56 456 LEU A C 1
ATOM 3571 O O . LEU A 1 456 ? -12.910 -4.593 28.670 1.00 90.56 456 LEU A O 1
ATOM 3575 N N . SER A 1 457 ? -14.998 -4.938 27.892 1.00 89.38 457 SER A N 1
ATOM 3576 C CA . SER A 1 457 ? -15.652 -5.109 29.197 1.00 89.38 457 SER A CA 1
ATOM 3577 C C . SER A 1 457 ? -15.236 -6.390 29.931 1.00 89.38 457 SER A C 1
ATOM 3579 O O . SER A 1 457 ? -15.316 -6.431 31.155 1.00 89.38 457 SER A O 1
ATOM 3581 N N . CYS A 1 458 ? -14.720 -7.406 29.224 1.00 85.31 458 CYS A N 1
ATOM 3582 C CA . CYS A 1 458 ? -14.106 -8.589 29.846 1.00 85.31 458 CYS A CA 1
ATOM 3583 C C . CYS A 1 458 ? -12.835 -8.258 30.650 1.00 85.31 458 CYS A C 1
ATOM 3585 O O . CYS A 1 458 ? -12.357 -9.094 31.416 1.00 85.31 458 CYS A O 1
ATOM 3587 N N . VAL A 1 459 ? -12.235 -7.079 30.449 1.00 82.50 459 VAL A N 1
ATOM 3588 C CA . VAL A 1 459 ? -11.062 -6.647 31.213 1.00 82.50 459 VAL A CA 1
ATOM 3589 C C . VAL A 1 459 ? -11.504 -5.702 32.325 1.00 82.50 459 VAL A C 1
ATOM 3591 O O . VAL A 1 459 ? -12.000 -4.606 32.066 1.00 82.50 459 VAL A O 1
ATOM 3594 N N . SER A 1 460 ? -11.301 -6.115 33.578 1.00 74.81 460 SER A N 1
ATOM 3595 C CA . SER A 1 460 ? -11.813 -5.416 34.766 1.00 74.81 460 SER A CA 1
ATOM 3596 C C . SER A 1 460 ? -11.383 -3.951 34.863 1.00 74.81 460 SER A C 1
ATOM 3598 O O . SER A 1 460 ? -12.177 -3.111 35.274 1.00 74.81 460 SER A O 1
ATOM 3600 N N . GLU A 1 461 ? -10.164 -3.625 34.428 1.00 80.12 461 GLU A N 1
ATOM 3601 C CA . GLU A 1 461 ? -9.620 -2.256 34.422 1.00 80.12 461 GLU A CA 1
ATOM 3602 C C . GLU A 1 461 ? -10.465 -1.278 33.591 1.00 80.12 461 GLU A C 1
ATOM 3604 O O . GLU A 1 461 ? -10.549 -0.097 33.916 1.00 80.12 461 GLU A O 1
ATOM 3609 N N . ASN A 1 462 ? -11.155 -1.764 32.554 1.00 82.62 462 ASN A N 1
ATOM 3610 C CA . ASN A 1 462 ? -11.995 -0.927 31.696 1.00 82.62 462 ASN A CA 1
ATOM 3611 C C . ASN A 1 462 ? -13.391 -0.684 32.288 1.00 82.62 462 ASN A C 1
ATOM 3613 O O . ASN A 1 462 ? -14.111 0.202 31.826 1.00 82.62 462 ASN A O 1
ATOM 3617 N N . SER A 1 463 ? -13.801 -1.463 33.294 1.00 81.69 463 SER A N 1
ATOM 3618 C CA . SER A 1 463 ? -15.187 -1.471 33.777 1.00 81.69 463 SER A CA 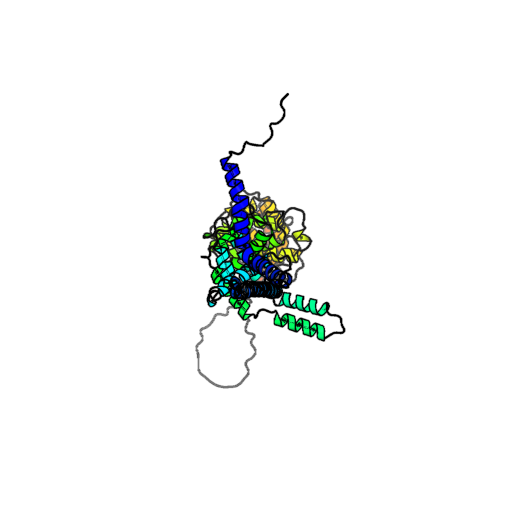1
ATOM 3619 C C . SER A 1 463 ? -15.597 -0.139 34.417 1.00 81.69 463 SER A C 1
ATOM 3621 O O . SER A 1 463 ? -16.712 0.318 34.185 1.00 81.69 463 SER A O 1
ATOM 3623 N N . SER A 1 464 ? -14.696 0.526 35.151 1.00 79.75 464 SER A N 1
ATOM 3624 C CA . SER A 1 464 ? -14.952 1.852 35.747 1.00 79.75 464 SER A CA 1
ATOM 3625 C C . SER A 1 464 ? -15.166 2.926 34.683 1.00 79.75 464 SER A C 1
ATOM 3627 O O . SER A 1 464 ? -16.079 3.739 34.784 1.00 79.75 464 SER A O 1
ATOM 3629 N N . THR A 1 465 ? -14.357 2.886 33.625 1.00 83.19 465 THR A N 1
ATOM 3630 C CA . THR A 1 465 ? -14.455 3.804 32.489 1.00 83.19 465 THR A CA 1
ATOM 3631 C C . THR A 1 465 ? -15.779 3.633 31.755 1.00 83.19 465 THR A C 1
ATOM 3633 O O . THR A 1 465 ? -16.439 4.623 31.450 1.00 83.19 465 THR A O 1
ATOM 3636 N N . ILE A 1 466 ? -16.176 2.384 31.491 1.00 84.31 466 ILE A N 1
ATOM 3637 C CA . ILE A 1 466 ? -17.441 2.094 30.815 1.00 84.31 466 ILE A CA 1
ATOM 3638 C C . ILE A 1 466 ? -18.606 2.550 31.695 1.00 84.31 466 ILE A C 1
ATOM 3640 O O . ILE A 1 466 ? -19.446 3.293 31.213 1.00 84.31 466 ILE A O 1
ATOM 3644 N N . LEU A 1 467 ? -18.638 2.187 32.981 1.00 82.44 467 LEU A N 1
ATOM 3645 C CA . LEU A 1 467 ? -19.732 2.557 33.890 1.00 82.44 467 LEU A CA 1
ATOM 3646 C C . LEU A 1 467 ? -19.836 4.065 34.161 1.00 82.44 467 LEU A C 1
ATOM 3648 O O . LEU A 1 467 ? -20.939 4.574 34.359 1.00 82.44 467 LEU A O 1
ATOM 3652 N N . GLY A 1 468 ? -18.710 4.778 34.151 1.00 79.12 468 GLY A N 1
ATOM 3653 C CA . GLY A 1 468 ? -18.662 6.232 34.292 1.00 79.12 468 GLY A CA 1
ATOM 3654 C C . GLY A 1 468 ? -19.059 7.007 33.029 1.00 79.12 468 GLY A C 1
ATOM 3655 O O . GLY A 1 468 ? -19.198 8.229 33.088 1.00 79.12 468 GLY A O 1
ATOM 3656 N N . ALA A 1 469 ? -19.243 6.338 31.886 1.00 80.19 469 ALA A N 1
ATOM 3657 C CA . ALA A 1 469 ? -19.569 6.994 30.624 1.00 80.19 469 ALA A CA 1
ATOM 3658 C C . ALA A 1 469 ? -20.957 7.656 30.639 1.00 80.19 469 ALA A C 1
ATOM 3660 O O . ALA A 1 469 ? -21.888 7.184 31.296 1.00 80.19 469 ALA A O 1
ATOM 3661 N N . GLU A 1 470 ? -21.095 8.753 29.886 1.00 75.12 470 GLU A N 1
ATOM 3662 C CA . GLU A 1 470 ? -22.333 9.546 29.787 1.00 75.12 470 GLU A CA 1
ATOM 3663 C C . GLU A 1 470 ? -22.899 9.977 31.156 1.00 75.12 470 GLU A C 1
ATOM 3665 O O . GLU A 1 470 ? -24.107 9.932 31.379 1.00 75.12 470 GLU A O 1
ATOM 3670 N N . ASP A 1 471 ? -22.035 10.346 32.105 1.00 75.00 471 ASP A N 1
ATOM 3671 C CA . ASP A 1 471 ? -22.408 10.629 33.503 1.00 75.00 471 ASP A CA 1
ATOM 3672 C C . ASP A 1 471 ? -23.157 9.457 34.173 1.00 75.00 471 ASP A C 1
ATOM 3674 O O . ASP A 1 471 ? -24.079 9.641 34.971 1.00 75.00 471 ASP A O 1
ATOM 3678 N N . GLY A 1 472 ? -22.809 8.222 33.802 1.00 72.25 472 GLY A N 1
ATOM 3679 C CA . GLY A 1 472 ? -23.467 7.000 34.260 1.00 72.25 472 GLY A CA 1
ATOM 3680 C C . GLY A 1 472 ? -24.794 6.683 33.564 1.00 72.25 472 GLY A C 1
ATOM 3681 O O . GLY A 1 472 ? -25.508 5.792 34.022 1.00 72.25 472 GLY A O 1
ATOM 3682 N N . ARG A 1 473 ? -25.184 7.387 32.492 1.00 80.69 473 ARG A N 1
ATOM 3683 C CA . ARG A 1 473 ? -26.414 7.088 31.721 1.00 80.69 473 ARG A CA 1
ATOM 3684 C C . ARG A 1 473 ? -26.289 5.879 30.797 1.00 80.69 473 ARG A C 1
ATOM 3686 O O . ARG A 1 473 ? -27.311 5.326 30.408 1.00 80.69 473 ARG A O 1
ATOM 3693 N N . ILE A 1 474 ? -25.074 5.399 30.536 1.00 85.94 474 ILE A N 1
ATOM 3694 C CA . ILE A 1 474 ? -24.844 4.233 29.676 1.00 85.94 474 ILE A CA 1
ATOM 3695 C C . ILE A 1 474 ? -25.644 2.992 30.089 1.00 85.94 474 ILE A C 1
ATOM 3697 O O . ILE A 1 474 ? -26.119 2.254 29.231 1.00 85.94 474 ILE A O 1
ATOM 3701 N N . VAL A 1 475 ? -25.828 2.764 31.393 1.00 86.06 475 VAL A N 1
ATOM 3702 C CA . VAL A 1 475 ? -26.608 1.631 31.909 1.00 86.06 475 VAL A CA 1
ATOM 3703 C C . VAL A 1 475 ? -28.067 1.729 31.459 1.00 86.06 475 VAL A C 1
ATOM 3705 O O . VAL A 1 475 ? -28.655 0.720 31.069 1.00 86.06 475 VAL A O 1
ATOM 3708 N N . ASP A 1 476 ? -28.631 2.937 31.462 1.00 87.44 476 ASP A N 1
ATOM 3709 C CA . ASP A 1 476 ? -30.009 3.189 31.041 1.00 87.44 476 ASP A CA 1
ATOM 3710 C C . ASP A 1 476 ? -30.137 2.940 29.529 1.00 87.44 476 ASP A C 1
ATOM 3712 O O . ASP A 1 476 ? -31.040 2.227 29.090 1.00 87.44 476 ASP A O 1
ATOM 3716 N N . SER A 1 477 ? -29.179 3.442 28.742 1.00 89.38 477 SER A N 1
ATOM 3717 C CA . SER A 1 477 ? -29.106 3.238 27.289 1.00 89.38 477 SER A CA 1
ATOM 3718 C C . SER A 1 477 ? -28.968 1.751 26.920 1.00 89.38 477 SER A C 1
ATOM 3720 O O . SER A 1 477 ? -29.703 1.250 26.073 1.00 89.38 477 SER A O 1
ATOM 3722 N N . LEU A 1 478 ? -28.083 1.003 27.590 1.00 90.19 478 LEU A N 1
ATOM 3723 C CA . LEU A 1 478 ? -27.916 -0.444 27.383 1.00 90.19 478 LEU A CA 1
ATOM 3724 C C . LEU A 1 478 ? -29.169 -1.230 27.784 1.00 90.19 478 LEU A C 1
ATOM 3726 O O . LEU A 1 478 ? -29.558 -2.171 27.093 1.00 90.19 478 LEU A O 1
ATOM 3730 N N . THR A 1 479 ? -29.827 -0.823 28.871 1.00 88.50 479 THR A N 1
ATOM 3731 C CA . THR A 1 479 ? -31.098 -1.410 29.314 1.00 88.50 479 THR A CA 1
ATOM 3732 C C . THR A 1 479 ? -32.180 -1.218 28.255 1.00 88.50 479 THR A C 1
ATOM 3734 O O . THR A 1 479 ? -32.882 -2.170 27.921 1.00 88.50 479 THR A O 1
ATOM 3737 N N . GLN A 1 480 ? -32.280 -0.029 27.654 1.00 88.94 480 GLN A N 1
ATOM 3738 C CA . GLN A 1 480 ? -33.205 0.217 26.544 1.00 88.94 480 GLN A CA 1
ATOM 3739 C C . GLN A 1 480 ? -32.913 -0.691 25.341 1.00 88.94 480 GLN A C 1
ATOM 3741 O O . GLN A 1 480 ? -33.842 -1.288 24.802 1.00 88.94 480 GLN A O 1
ATOM 3746 N N . VAL A 1 481 ? -31.638 -0.859 24.969 1.00 88.69 481 VAL A N 1
ATOM 3747 C CA . VAL A 1 481 ? -31.224 -1.736 23.857 1.00 88.69 481 VAL A CA 1
ATOM 3748 C C . VAL A 1 481 ? -31.584 -3.202 24.115 1.00 88.69 481 VAL A C 1
ATOM 3750 O O . VAL A 1 481 ? -32.004 -3.886 23.186 1.00 88.69 481 VAL A O 1
ATOM 3753 N N . ILE A 1 482 ? -31.450 -3.694 25.353 1.00 89.06 482 ILE A N 1
ATOM 3754 C CA . ILE A 1 482 ? -31.834 -5.070 25.723 1.00 89.06 482 ILE A CA 1
ATOM 3755 C C . ILE A 1 482 ? -33.351 -5.276 25.679 1.00 89.06 482 ILE A C 1
ATOM 3757 O O . ILE A 1 482 ? -33.813 -6.353 25.291 1.00 89.06 482 ILE A O 1
ATOM 3761 N N . LEU A 1 483 ? -34.121 -4.280 26.123 1.00 86.69 483 LEU A N 1
ATOM 3762 C CA . LEU A 1 483 ? -35.578 -4.372 26.228 1.00 86.69 483 LEU A CA 1
ATOM 3763 C C . LEU A 1 483 ? -36.294 -4.171 24.883 1.00 86.69 483 LEU A C 1
ATOM 3765 O O . LEU A 1 483 ? -37.452 -4.569 24.749 1.00 86.69 483 LEU A O 1
ATOM 3769 N N . ASP A 1 484 ? -35.623 -3.596 23.885 1.00 86.50 484 ASP A N 1
ATOM 3770 C CA . ASP A 1 484 ? -36.118 -3.563 22.512 1.00 86.50 484 ASP A CA 1
ATOM 3771 C C . ASP A 1 484 ? -35.924 -4.924 21.829 1.00 86.50 484 ASP A C 1
ATOM 3773 O O . ASP A 1 484 ? -34.830 -5.274 21.390 1.00 86.50 484 ASP A O 1
ATOM 3777 N N . LYS A 1 485 ? -37.011 -5.692 21.700 1.00 81.06 485 LYS A N 1
ATOM 3778 C CA . LYS A 1 485 ? -36.997 -7.025 21.075 1.00 81.06 485 LYS A CA 1
ATOM 3779 C C . LYS A 1 485 ? -36.572 -7.027 19.608 1.00 81.06 485 LYS A C 1
ATOM 3781 O O . LYS A 1 485 ? -36.137 -8.064 19.124 1.00 81.06 485 LYS A O 1
ATOM 3786 N N . ASN A 1 486 ? -36.703 -5.901 18.909 1.00 80.19 486 ASN A N 1
ATOM 3787 C CA . ASN A 1 486 ? -36.339 -5.795 17.496 1.00 80.19 486 ASN A CA 1
ATOM 3788 C C . ASN A 1 486 ? -34.890 -5.326 17.295 1.00 80.19 486 ASN A C 1
ATOM 3790 O O . ASN A 1 486 ? -34.449 -5.169 16.155 1.00 80.19 486 ASN A O 1
ATOM 3794 N N . SER A 1 487 ? -34.159 -5.064 18.380 1.00 82.38 487 SER A N 1
ATOM 3795 C CA . SER A 1 487 ? -32.783 -4.592 18.310 1.00 82.38 487 SER A CA 1
ATOM 3796 C C . SER A 1 487 ? -31.837 -5.724 17.901 1.00 82.38 487 SER A C 1
ATOM 3798 O O . SER A 1 487 ? -31.680 -6.714 18.608 1.00 82.38 487 SER A O 1
ATOM 3800 N N . GLU A 1 488 ? -31.112 -5.540 16.796 1.00 83.88 488 GLU A N 1
ATOM 3801 C CA . GLU A 1 488 ? -30.053 -6.466 16.350 1.00 83.88 488 GLU A CA 1
ATOM 3802 C C . GLU A 1 488 ? -28.783 -6.391 17.227 1.00 83.88 488 GLU A C 1
ATOM 3804 O O . GLU A 1 488 ? -27.789 -7.073 16.970 1.00 83.88 488 GLU A O 1
ATOM 3809 N N . TYR A 1 489 ? -28.798 -5.539 18.257 1.00 88.06 489 TYR A N 1
ATOM 3810 C CA . TYR A 1 489 ? -27.675 -5.270 19.153 1.00 88.06 489 TYR A CA 1
ATOM 3811 C C . TYR A 1 489 ? -27.901 -5.812 20.574 1.00 88.06 489 TYR A C 1
ATOM 3813 O O . TYR A 1 489 ? -27.058 -5.584 21.450 1.00 88.06 489 TYR A O 1
ATOM 3821 N N . ARG A 1 490 ? -29.019 -6.524 20.818 1.00 89.12 490 ARG A N 1
ATOM 3822 C CA . ARG A 1 490 ? -29.380 -7.096 22.131 1.00 89.12 490 ARG A CA 1
ATOM 3823 C C . ARG A 1 490 ? -28.259 -7.954 22.702 1.00 89.12 490 ARG A C 1
ATOM 3825 O O . ARG A 1 490 ? -27.847 -7.709 23.834 1.00 89.12 490 ARG A O 1
ATOM 3832 N N . LYS A 1 491 ? -27.718 -8.890 21.914 1.00 90.69 491 LYS A N 1
ATOM 3833 C CA . LYS A 1 491 ? -26.568 -9.720 22.302 1.00 90.69 491 LYS A CA 1
ATOM 3834 C C . LYS A 1 491 ? -25.384 -8.902 22.812 1.00 90.69 491 LYS A C 1
ATOM 3836 O O . LYS A 1 491 ? -24.912 -9.142 23.919 1.00 90.69 491 LYS A O 1
ATOM 3841 N N . SER A 1 492 ? -24.927 -7.910 22.043 1.00 92.19 492 SER A N 1
ATOM 3842 C CA . SER A 1 492 ? -23.789 -7.068 22.436 1.00 92.19 492 SER A CA 1
ATOM 3843 C C . SER A 1 492 ? -24.064 -6.319 23.741 1.00 92.19 492 SER A C 1
ATOM 3845 O O . SER A 1 492 ? -23.210 -6.304 24.624 1.00 92.19 492 SER A O 1
ATOM 3847 N N . ALA A 1 493 ? -25.259 -5.740 23.898 1.00 92.19 493 ALA A N 1
ATOM 3848 C CA . ALA A 1 493 ? -25.639 -5.046 25.128 1.00 92.19 493 ALA A CA 1
ATOM 3849 C C . ALA A 1 493 ? -25.701 -5.995 26.339 1.00 92.19 493 ALA A C 1
ATOM 3851 O O . ALA A 1 493 ? -25.217 -5.645 27.420 1.00 92.19 493 ALA A O 1
ATOM 3852 N N . ALA A 1 494 ? -26.235 -7.206 26.151 1.00 91.44 494 ALA A N 1
ATOM 3853 C CA . ALA A 1 494 ? -26.288 -8.239 27.179 1.00 91.44 494 ALA A CA 1
ATOM 3854 C C . ALA A 1 494 ? -24.888 -8.692 27.609 1.00 91.44 494 ALA A C 1
ATOM 3856 O O . ALA A 1 494 ? -24.608 -8.760 28.806 1.00 91.44 494 ALA A O 1
ATOM 3857 N N . ASP A 1 495 ? -23.986 -8.933 26.655 1.00 92.94 495 ASP A N 1
ATOM 3858 C CA . ASP A 1 495 ? -22.607 -9.320 26.945 1.00 92.94 495 ASP A CA 1
ATOM 3859 C C . ASP A 1 495 ? -21.833 -8.215 27.678 1.00 92.94 495 ASP A C 1
ATOM 3861 O O . ASP A 1 495 ? -21.140 -8.511 28.653 1.00 92.94 495 ASP A O 1
ATOM 3865 N N . ILE A 1 496 ? -21.997 -6.944 27.284 1.00 92.19 496 ILE A N 1
ATOM 3866 C CA . ILE A 1 496 ? -21.393 -5.803 27.994 1.00 92.19 496 ILE A CA 1
ATOM 3867 C C . ILE A 1 496 ? -21.864 -5.782 29.452 1.00 92.19 496 ILE A C 1
ATOM 3869 O O . ILE A 1 496 ? -21.041 -5.803 30.367 1.00 92.19 496 ILE A O 1
ATOM 3873 N N . LEU A 1 497 ? -23.181 -5.781 29.691 1.00 90.62 497 LEU A N 1
ATOM 3874 C CA . LEU A 1 497 ? -23.734 -5.722 31.048 1.00 90.62 497 LEU A CA 1
ATOM 3875 C C . LEU A 1 497 ? -23.323 -6.936 31.889 1.00 90.62 497 LEU A C 1
ATOM 3877 O O . LEU A 1 497 ? -22.981 -6.778 33.062 1.00 90.62 497 LEU A O 1
ATOM 3881 N N . LYS A 1 498 ? -23.269 -8.129 31.287 1.00 90.50 498 LYS A N 1
ATOM 3882 C CA . LYS A 1 498 ? -22.827 -9.369 31.941 1.00 90.50 498 LYS A CA 1
ATOM 3883 C C . LYS A 1 498 ? -21.397 -9.242 32.449 1.00 90.50 498 LYS A C 1
ATOM 3885 O O . LYS A 1 498 ? -21.108 -9.580 33.601 1.00 90.50 498 LYS A O 1
ATOM 3890 N N . ASN A 1 499 ? -20.504 -8.754 31.594 1.00 89.94 499 ASN A N 1
ATOM 3891 C CA . ASN A 1 499 ? -19.094 -8.602 31.923 1.00 89.94 499 ASN A CA 1
ATOM 3892 C C . ASN A 1 499 ? -18.897 -7.525 32.999 1.00 89.94 499 ASN A C 1
ATOM 3894 O O . ASN A 1 499 ? -18.210 -7.776 33.990 1.00 89.94 499 ASN A O 1
ATOM 3898 N N . LEU A 1 500 ? -19.580 -6.381 32.884 1.00 86.94 500 LEU A N 1
ATOM 3899 C CA . LEU A 1 500 ? -19.541 -5.325 33.903 1.00 86.94 500 LEU A CA 1
ATOM 3900 C C . LEU A 1 500 ? -20.019 -5.831 35.275 1.00 86.94 500 LEU A C 1
ATOM 3902 O O . LEU A 1 500 ? -19.353 -5.589 36.281 1.00 86.94 500 LEU A O 1
ATOM 3906 N N . CYS A 1 501 ? -21.108 -6.609 35.322 1.00 83.75 501 CYS A N 1
ATOM 3907 C CA . CYS A 1 501 ? -21.597 -7.231 36.560 1.00 83.75 501 CYS A CA 1
ATOM 3908 C C . CYS A 1 501 ? -20.618 -8.263 37.145 1.00 83.75 501 CYS A C 1
ATOM 3910 O O . CYS A 1 501 ? -20.612 -8.504 38.350 1.00 83.75 501 CYS A O 1
ATOM 3912 N N . SER A 1 502 ? -19.803 -8.897 36.301 1.00 81.94 502 SER A N 1
ATOM 3913 C CA . SER A 1 502 ? -18.868 -9.947 36.717 1.00 81.94 502 SER A CA 1
ATOM 3914 C C . SER A 1 502 ? -17.558 -9.397 37.283 1.00 81.94 502 SER A C 1
ATOM 3916 O O . SER A 1 502 ? -16.947 -10.041 38.139 1.00 81.94 502 SER A O 1
ATOM 3918 N N . HIS A 1 503 ? -17.118 -8.232 36.800 1.00 71.81 503 HIS A N 1
ATOM 3919 C CA . HIS A 1 503 ? -15.792 -7.681 37.086 1.00 71.81 503 HIS A CA 1
ATOM 3920 C C . HIS A 1 503 ? -15.785 -6.511 38.072 1.00 71.81 503 HIS A C 1
ATOM 3922 O O . HIS A 1 503 ? -14.741 -6.239 38.663 1.00 71.81 503 HIS A O 1
ATOM 3928 N N . TYR A 1 504 ? -16.915 -5.834 38.279 1.00 66.25 504 TYR A N 1
ATOM 3929 C CA . TYR A 1 504 ? -16.989 -4.703 39.198 1.00 66.25 504 TYR A CA 1
ATOM 3930 C C . TYR A 1 504 ? -17.365 -5.159 40.612 1.00 66.25 504 TYR A C 1
ATOM 3932 O O . TYR A 1 504 ? -18.453 -5.679 40.837 1.00 66.25 504 TYR A O 1
ATOM 3940 N N . THR A 1 505 ? -16.450 -5.003 41.572 1.00 58.72 505 THR A N 1
ATOM 3941 C CA . THR A 1 505 ? -16.598 -5.557 42.934 1.00 58.72 505 THR A CA 1
ATOM 3942 C C . THR A 1 505 ? -16.779 -4.504 44.027 1.00 58.72 505 THR A C 1
ATOM 3944 O O . THR A 1 505 ? -16.895 -4.857 45.200 1.00 58.72 505 THR A O 1
ATOM 3947 N N . THR A 1 506 ? -16.771 -3.216 43.680 1.00 64.75 506 THR A N 1
ATOM 3948 C CA . THR A 1 506 ? -16.804 -2.131 44.667 1.00 64.75 506 THR A CA 1
ATOM 3949 C C . THR A 1 506 ? -18.239 -1.671 44.910 1.00 64.75 506 THR A C 1
ATOM 3951 O O . THR A 1 506 ? -18.777 -0.858 44.163 1.00 64.75 506 THR A O 1
ATOM 3954 N N . ASN A 1 507 ? -18.848 -2.164 45.993 1.00 60.59 507 ASN A N 1
ATOM 3955 C CA . ASN A 1 507 ? -20.222 -1.823 46.396 1.00 60.59 507 ASN A CA 1
ATOM 3956 C C . ASN A 1 507 ? -20.413 -0.347 46.801 1.00 60.59 507 ASN A C 1
ATOM 3958 O O . ASN A 1 507 ? -21.547 0.102 46.936 1.00 60.59 507 ASN A O 1
ATOM 3962 N N . GLU A 1 508 ? -19.335 0.411 46.994 1.00 59.12 508 GLU A N 1
ATOM 3963 C CA . GLU A 1 508 ? -19.383 1.830 47.377 1.00 59.12 508 GLU A CA 1
ATOM 3964 C C . GLU A 1 508 ? -19.479 2.785 46.174 1.00 59.12 508 GLU A C 1
ATOM 3966 O O . GLU A 1 508 ? -19.700 3.982 46.349 1.00 59.12 508 GLU A O 1
ATOM 3971 N N . ASP A 1 509 ? -19.332 2.279 44.949 1.00 74.44 509 ASP A N 1
ATOM 3972 C CA . ASP A 1 509 ? -19.357 3.105 43.746 1.00 74.44 509 ASP A CA 1
ATOM 3973 C C . ASP A 1 509 ? -20.794 3.429 43.300 1.00 74.44 509 ASP A C 1
ATOM 3975 O O . ASP A 1 509 ? -21.616 2.535 43.072 1.00 74.44 509 ASP A O 1
ATOM 3979 N N . VAL A 1 510 ? -21.087 4.721 43.124 1.00 80.50 510 VAL A N 1
ATOM 3980 C CA . VAL A 1 510 ? -22.392 5.227 42.667 1.00 80.50 510 VAL A CA 1
ATOM 3981 C C . VAL A 1 510 ? -22.794 4.638 41.310 1.00 80.50 510 VAL A C 1
ATOM 3983 O O . VAL A 1 510 ? -23.963 4.300 41.106 1.00 80.50 510 VAL A O 1
ATOM 3986 N N . HIS A 1 511 ? -21.845 4.463 40.389 1.00 79.56 511 HIS A N 1
ATOM 3987 C CA . HIS A 1 511 ? -22.105 3.893 39.068 1.00 79.56 511 HIS A CA 1
ATOM 3988 C C . HIS A 1 511 ? -22.432 2.400 39.149 1.00 79.56 511 HIS A C 1
ATOM 3990 O O . HIS A 1 511 ? -23.299 1.914 38.421 1.00 79.56 511 HIS A O 1
ATOM 3996 N N . PHE A 1 512 ? -21.801 1.676 40.076 1.00 79.38 512 PHE A N 1
ATOM 3997 C CA . PHE A 1 512 ? -22.113 0.267 40.302 1.00 79.38 512 PHE A CA 1
ATOM 3998 C C . PHE A 1 512 ? -23.473 0.070 40.958 1.00 79.38 512 PHE A C 1
ATOM 4000 O O . PHE A 1 512 ? -24.212 -0.826 40.564 1.00 79.38 512 PHE A O 1
ATOM 4007 N N . GLN A 1 513 ? -23.847 0.924 41.913 1.00 79.44 513 GLN A N 1
ATOM 4008 C CA . GLN A 1 513 ? -25.190 0.877 42.494 1.00 79.44 513 GLN A CA 1
ATOM 4009 C C . GLN A 1 513 ? -26.262 1.147 41.440 1.00 79.44 513 GLN A C 1
ATOM 4011 O O . GLN A 1 513 ? -27.288 0.470 41.410 1.00 79.44 513 GLN A O 1
ATOM 4016 N N . LYS A 1 514 ? -26.000 2.074 40.513 1.00 83.81 514 LYS A N 1
ATOM 4017 C CA . LYS A 1 514 ? -26.891 2.310 39.377 1.00 83.81 514 LYS A CA 1
ATOM 4018 C C . LYS A 1 514 ? -27.008 1.079 38.470 1.00 83.81 514 LYS A C 1
ATOM 4020 O O . LYS A 1 514 ? -28.124 0.705 38.120 1.00 83.81 514 LYS A O 1
ATOM 4025 N N . LEU A 1 515 ? -25.890 0.417 38.149 1.00 86.31 515 LEU A N 1
ATOM 4026 C CA . LEU A 1 515 ? -25.887 -0.861 37.424 1.00 86.31 515 LEU A CA 1
ATOM 4027 C C . LEU A 1 515 ? -26.706 -1.928 38.161 1.00 86.31 515 LEU A C 1
ATOM 4029 O O . LEU A 1 515 ? -27.590 -2.536 37.563 1.00 86.31 515 LEU A O 1
ATOM 4033 N N . LYS A 1 516 ? -26.433 -2.132 39.455 1.00 82.44 516 LYS A N 1
ATOM 4034 C CA . LYS A 1 516 ? -27.124 -3.106 40.305 1.00 82.44 516 LYS A CA 1
ATOM 4035 C C . LYS A 1 516 ? -28.636 -2.865 40.274 1.00 82.44 516 LYS A C 1
ATOM 4037 O O . LYS A 1 516 ? -29.378 -3.790 39.961 1.00 82.44 516 LYS A O 1
ATOM 4042 N N . ASN A 1 517 ? -29.082 -1.635 40.520 1.00 83.88 517 ASN A N 1
ATOM 4043 C CA . ASN A 1 517 ? -30.506 -1.292 40.533 1.00 83.88 517 ASN A CA 1
ATOM 4044 C C . ASN A 1 517 ? -31.158 -1.510 39.160 1.00 83.88 517 ASN A C 1
ATOM 4046 O O . ASN A 1 517 ? -32.182 -2.179 39.081 1.00 83.88 517 ASN A O 1
ATOM 4050 N N . ALA A 1 518 ? -30.536 -1.052 38.069 1.00 85.75 518 ALA A N 1
ATOM 4051 C CA . ALA A 1 518 ? -31.073 -1.253 36.720 1.00 85.75 518 ALA A CA 1
ATOM 4052 C C . ALA A 1 518 ? -31.188 -2.743 36.342 1.00 85.75 518 ALA A C 1
ATOM 4054 O O . ALA A 1 518 ? -32.175 -3.167 35.740 1.00 85.75 518 ALA A O 1
ATOM 4055 N N . MET A 1 519 ? -30.210 -3.577 36.717 1.00 86.50 519 MET A N 1
ATOM 4056 C CA . MET A 1 519 ? -30.300 -5.016 36.452 1.00 86.50 519 MET A CA 1
ATOM 4057 C C . MET A 1 519 ? -31.470 -5.648 37.209 1.00 86.50 519 MET A C 1
ATOM 4059 O O . MET A 1 519 ? -32.230 -6.428 36.639 1.00 86.50 519 MET A O 1
ATOM 4063 N N . ILE A 1 520 ? -31.625 -5.299 38.483 1.00 80.00 520 ILE A N 1
ATOM 4064 C CA . ILE A 1 520 ? -32.587 -5.929 39.389 1.00 80.00 520 ILE A CA 1
ATOM 4065 C C . ILE A 1 520 ? -34.014 -5.463 39.118 1.00 80.00 520 ILE A C 1
ATOM 4067 O O . ILE A 1 520 ? -34.923 -6.289 39.057 1.00 80.00 520 ILE A O 1
ATOM 4071 N N . ASP A 1 521 ? -34.207 -4.156 38.975 1.00 80.94 521 ASP A N 1
ATOM 4072 C CA . ASP A 1 521 ? -35.535 -3.561 38.889 1.00 80.94 521 ASP A CA 1
ATOM 4073 C C . ASP A 1 521 ? -36.061 -3.552 37.442 1.00 80.94 521 ASP A C 1
ATOM 4075 O O . ASP A 1 521 ? -37.265 -3.713 37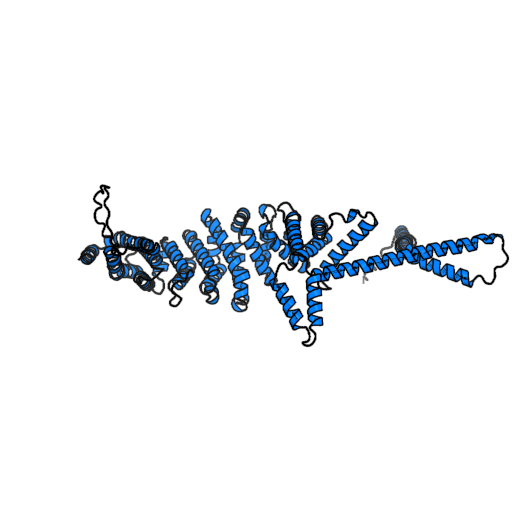.232 1.00 80.94 521 ASP A O 1
ATOM 4079 N N . ASP A 1 522 ? -35.183 -3.430 36.435 1.00 82.62 522 ASP A N 1
ATOM 4080 C CA . ASP A 1 522 ? -35.601 -3.236 35.041 1.00 82.62 522 ASP A CA 1
ATOM 4081 C C . ASP A 1 522 ? -35.300 -4.396 34.095 1.00 82.62 522 ASP A C 1
ATOM 4083 O O . ASP A 1 522 ? -36.184 -4.768 33.317 1.00 82.62 522 ASP A O 1
ATOM 4087 N N . VAL A 1 523 ? -34.078 -4.938 34.102 1.00 85.38 523 VAL A N 1
ATOM 4088 C CA . VAL A 1 523 ? -33.638 -5.902 33.075 1.00 85.38 523 VAL A CA 1
ATOM 4089 C C . VAL A 1 523 ? -34.099 -7.316 33.393 1.00 85.38 523 VAL A C 1
ATOM 4091 O O . VAL A 1 523 ? -34.852 -7.908 32.618 1.00 85.38 523 VAL A O 1
ATOM 4094 N N . ILE A 1 524 ? -33.667 -7.875 34.524 1.00 84.19 524 ILE A N 1
ATOM 4095 C CA . ILE A 1 524 ? -33.847 -9.303 34.800 1.00 84.19 524 ILE A CA 1
ATOM 4096 C C . ILE A 1 524 ? -35.333 -9.694 34.883 1.00 84.19 524 ILE A C 1
ATOM 4098 O O . ILE A 1 524 ? -35.678 -10.708 34.280 1.00 84.19 524 ILE A O 1
ATOM 4102 N N . PRO A 1 525 ? -36.246 -8.932 35.524 1.00 81.25 525 PRO A N 1
ATOM 4103 C CA . PRO A 1 525 ? -37.657 -9.321 35.577 1.00 81.25 525 PRO A CA 1
ATOM 4104 C C . PRO A 1 525 ? -38.317 -9.438 34.202 1.00 81.25 525 PRO A C 1
ATOM 4106 O O . PRO A 1 525 ? -39.115 -10.344 33.964 1.00 81.25 525 PRO A O 1
ATOM 4109 N N . LYS A 1 526 ? -37.979 -8.526 33.283 1.00 83.00 526 LYS A N 1
ATOM 4110 C CA . LYS A 1 526 ? -38.548 -8.489 31.930 1.00 83.00 526 LYS A CA 1
ATOM 4111 C C . LYS A 1 526 ? -37.920 -9.565 31.041 1.00 83.00 526 LYS A C 1
ATOM 4113 O O . LYS A 1 526 ? -38.646 -10.258 30.333 1.00 83.00 526 LYS A O 1
ATOM 4118 N N . VAL A 1 527 ? -36.599 -9.739 31.126 1.00 83.19 527 VAL A N 1
ATOM 4119 C CA . VAL A 1 527 ? -35.853 -10.744 30.353 1.00 83.19 527 VAL A CA 1
ATOM 4120 C C . VAL A 1 527 ? -36.179 -12.164 30.816 1.00 83.19 527 VAL A C 1
ATOM 4122 O O . VAL A 1 527 ? -36.414 -13.018 29.972 1.00 83.19 527 VAL A O 1
ATOM 4125 N N . LEU A 1 528 ? -36.259 -12.436 32.125 1.00 77.62 528 LEU A N 1
ATOM 4126 C CA . LEU A 1 528 ? -36.648 -13.761 32.622 1.00 77.62 528 LEU A CA 1
ATOM 4127 C C . LEU A 1 528 ? -38.057 -14.130 32.177 1.00 77.62 528 LEU A C 1
ATOM 4129 O O . LEU A 1 528 ? -38.254 -15.246 31.716 1.00 77.62 528 LEU A O 1
ATOM 4133 N N . ARG A 1 529 ? -39.015 -13.198 32.250 1.00 78.06 529 ARG A N 1
ATOM 4134 C CA . ARG A 1 529 ? -40.372 -13.434 31.743 1.00 78.06 529 ARG A CA 1
ATOM 4135 C C . ARG A 1 529 ? -40.349 -13.823 30.265 1.00 78.06 529 ARG A C 1
ATOM 4137 O O . ARG A 1 529 ? -40.946 -14.819 29.891 1.00 78.06 529 ARG A O 1
ATOM 4144 N N . GLU A 1 530 ? -39.592 -13.093 29.448 1.00 80.00 530 GLU A N 1
ATOM 4145 C CA . GLU A 1 530 ? -39.412 -13.413 28.028 1.00 80.00 530 GLU A CA 1
ATOM 4146 C C . GLU A 1 530 ? -38.759 -14.788 27.805 1.00 80.00 530 GLU A C 1
ATOM 4148 O O . GLU A 1 530 ? -39.253 -15.579 27.010 1.00 80.00 530 GLU A O 1
ATOM 4153 N N . VAL A 1 531 ? -37.676 -15.105 28.519 1.00 76.56 531 VAL A N 1
ATOM 4154 C CA . VAL A 1 531 ? -36.945 -16.374 28.367 1.00 76.56 531 VAL A CA 1
ATOM 4155 C C . VAL A 1 531 ? -37.773 -17.572 28.855 1.00 76.56 531 VAL A C 1
ATOM 4157 O O . VAL A 1 531 ? -37.693 -18.649 28.261 1.00 76.56 531 VAL A O 1
ATOM 4160 N N . LEU A 1 532 ? -38.564 -17.401 29.919 1.00 70.44 532 LEU A N 1
ATOM 4161 C CA . LEU A 1 532 ? -39.414 -18.443 30.501 1.00 70.44 532 LEU A CA 1
ATOM 4162 C C . LEU A 1 532 ? -40.685 -18.687 29.675 1.00 70.44 532 LEU A C 1
ATOM 4164 O O . LEU A 1 532 ? -41.065 -19.847 29.500 1.00 70.44 532 LEU A O 1
ATOM 4168 N N . ASP A 1 533 ? -41.284 -17.633 29.107 1.00 67.69 533 ASP A N 1
ATOM 4169 C CA . ASP A 1 533 ? -42.445 -17.729 28.210 1.00 67.69 533 ASP A CA 1
ATOM 4170 C C . ASP A 1 533 ? -42.099 -18.394 26.858 1.00 67.69 533 ASP A C 1
ATOM 4172 O O . ASP A 1 533 ? -42.980 -18.936 26.191 1.00 67.69 533 ASP A O 1
ATOM 4176 N N . CYS A 1 534 ? -40.820 -18.417 26.460 1.00 52.81 534 CYS A N 1
ATOM 4177 C CA . CYS A 1 534 ? -40.339 -19.008 25.203 1.00 52.81 534 CYS A CA 1
ATOM 4178 C C . CYS A 1 534 ? -39.986 -20.512 25.274 1.00 52.81 534 CYS A C 1
ATOM 4180 O O . CYS A 1 534 ? -39.366 -21.036 24.346 1.00 52.81 534 CYS A O 1
ATOM 4182 N N . ARG A 1 535 ? -40.332 -21.256 26.338 1.00 46.03 535 ARG A N 1
ATOM 4183 C CA . ARG A 1 535 ? -40.062 -22.711 26.365 1.00 46.03 535 ARG A CA 1
ATOM 4184 C C . ARG A 1 535 ? -40.856 -23.444 25.268 1.00 46.03 535 ARG A C 1
ATOM 4186 O O . ARG A 1 535 ? -42.085 -23.367 25.274 1.00 46.03 535 ARG A O 1
ATOM 4193 N N . PRO A 1 536 ? -40.216 -24.267 24.411 1.00 39.72 536 PRO A N 1
ATOM 4194 C CA . PRO A 1 536 ? -40.944 -25.200 23.565 1.00 39.72 536 PRO A CA 1
ATOM 4195 C C . PRO A 1 536 ? -41.687 -26.186 24.467 1.00 39.72 536 PRO A C 1
ATOM 4197 O O . PRO A 1 536 ? -41.078 -26.823 25.333 1.00 39.72 536 PRO A O 1
ATOM 4200 N N . THR A 1 537 ? -42.991 -26.341 24.263 1.00 32.66 537 THR A N 1
ATOM 4201 C CA . THR A 1 537 ? -43.782 -27.447 24.808 1.00 32.66 537 THR A CA 1
ATOM 4202 C C . THR A 1 537 ? -43.245 -28.762 24.244 1.00 32.66 537 THR A C 1
ATOM 4204 O O . THR A 1 537 ? -43.720 -29.296 23.246 1.00 32.66 537 THR A O 1
ATOM 4207 N N . ALA A 1 538 ? -42.196 -29.289 24.870 1.00 35.03 538 ALA A N 1
ATOM 4208 C CA . ALA A 1 538 ? -41.704 -30.626 24.608 1.00 35.03 538 ALA A CA 1
ATOM 4209 C C . ALA A 1 538 ? -42.719 -31.628 25.174 1.00 35.03 538 ALA A C 1
ATOM 4211 O O . ALA A 1 538 ? -42.624 -32.047 26.327 1.00 35.03 538 ALA A O 1
ATOM 4212 N N . GLU A 1 539 ? -43.713 -32.008 24.370 1.00 32.78 539 GLU A N 1
ATOM 4213 C CA . GLU A 1 539 ? -44.487 -33.213 24.654 1.00 32.78 539 GLU A CA 1
ATOM 4214 C C . GLU A 1 539 ? -43.566 -34.448 24.584 1.00 32.78 539 GLU A C 1
ATOM 4216 O O . GLU A 1 539 ? -42.706 -34.547 23.696 1.00 32.78 539 GLU A O 1
ATOM 4221 N N . PRO A 1 540 ? -43.708 -35.409 25.515 1.00 34.19 540 PRO A N 1
ATOM 4222 C CA . PRO A 1 540 ? -42.855 -36.583 25.555 1.00 34.19 540 PRO A CA 1
ATOM 4223 C C . PRO A 1 540 ? -43.098 -37.462 24.325 1.00 34.19 540 PRO A C 1
ATOM 4225 O O . PRO A 1 540 ? -44.199 -37.962 24.099 1.00 34.19 540 PRO A O 1
ATOM 4228 N N . ARG A 1 541 ? -42.039 -37.689 23.539 1.00 32.94 541 ARG A N 1
ATOM 4229 C CA . ARG A 1 541 ? -42.037 -38.646 22.425 1.00 32.94 541 ARG A CA 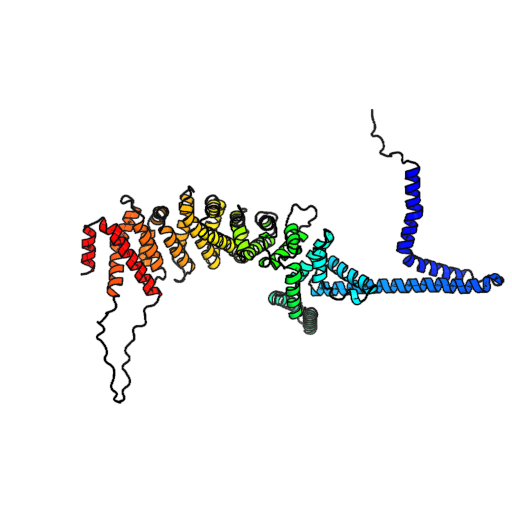1
ATOM 4230 C C . ARG A 1 541 ? -42.319 -40.054 22.955 1.00 32.94 541 ARG A C 1
ATOM 4232 O O . ARG A 1 541 ? -41.424 -40.702 23.497 1.00 32.94 541 ARG A O 1
ATOM 4239 N N . LEU A 1 542 ? -43.544 -40.540 22.771 1.00 34.66 542 LEU A N 1
ATOM 4240 C CA . LEU A 1 542 ? -43.841 -41.970 22.857 1.00 34.66 542 LEU A CA 1
ATOM 4241 C C . LEU A 1 542 ? -43.291 -42.698 21.613 1.00 34.66 542 LEU A C 1
ATOM 4243 O O . LEU A 1 542 ? -43.197 -42.097 20.540 1.00 34.66 542 LEU A O 1
ATOM 4247 N N . PRO A 1 543 ? -42.901 -43.981 21.729 1.00 36.22 543 PRO A N 1
ATOM 4248 C CA . PRO A 1 543 ? -42.239 -44.699 20.649 1.00 36.22 543 PRO A CA 1
ATOM 4249 C C . PRO A 1 543 ? -43.241 -45.074 19.552 1.00 36.22 543 PRO A C 1
ATOM 4251 O O . PRO A 1 543 ? -44.256 -45.716 19.818 1.00 36.22 543 PRO A O 1
ATOM 4254 N N . PHE A 1 544 ? -42.927 -44.712 18.309 1.00 32.44 544 PHE A N 1
ATOM 4255 C CA . PHE A 1 544 ? -43.646 -45.170 17.120 1.00 32.44 544 PHE A CA 1
ATOM 4256 C C . PHE A 1 544 ? -43.508 -46.688 16.925 1.00 32.44 544 PHE A C 1
ATOM 4258 O O . PHE A 1 544 ? -42.384 -47.197 16.928 1.00 32.44 544 PHE A O 1
ATOM 4265 N N . PRO A 1 545 ? -44.596 -47.392 16.577 1.00 35.69 545 PRO A N 1
ATOM 4266 C CA . PRO A 1 545 ? -44.535 -48.566 15.725 1.00 35.69 545 PRO A CA 1
ATOM 4267 C C . PRO A 1 545 ? -45.055 -48.223 14.316 1.00 35.69 545 PRO A C 1
ATOM 4269 O O . PRO A 1 545 ? -46.100 -47.601 14.150 1.00 35.69 545 PRO A O 1
ATOM 4272 N N . ASN A 1 546 ? -44.327 -48.657 13.291 1.00 31.56 546 ASN A N 1
ATOM 4273 C CA . ASN A 1 546 ? -44.711 -48.599 11.873 1.00 31.56 546 ASN A CA 1
ATOM 4274 C C . ASN A 1 546 ? -44.840 -50.052 11.350 1.00 31.56 546 ASN A C 1
ATOM 4276 O O . ASN A 1 546 ? -44.196 -50.931 11.926 1.00 31.56 546 ASN A O 1
ATOM 4280 N N . PRO A 1 547 ? -45.423 -50.331 10.166 1.00 52.94 547 PRO A N 1
ATOM 4281 C CA . PRO A 1 547 ? -46.656 -49.810 9.547 1.00 52.94 547 PRO A CA 1
ATOM 4282 C C . PRO A 1 547 ? -47.515 -50.938 8.906 1.00 52.94 547 PRO A C 1
ATOM 4284 O O . PRO A 1 547 ? -46.964 -51.933 8.444 1.00 52.94 547 PRO A O 1
ATOM 4287 N N . ILE A 1 548 ? -48.837 -50.768 8.728 1.00 31.50 548 ILE A N 1
ATOM 4288 C CA . ILE A 1 548 ? -49.591 -51.509 7.684 1.00 31.50 548 ILE A CA 1
ATOM 4289 C C . ILE A 1 548 ? -50.589 -50.580 6.967 1.00 31.50 548 ILE A C 1
ATOM 4291 O O . ILE A 1 548 ? -51.333 -49.829 7.589 1.00 31.50 548 ILE A O 1
ATOM 4295 N N . TYR A 1 549 ? -50.542 -50.661 5.635 1.00 34.09 549 TYR A N 1
ATOM 4296 C CA . TYR A 1 549 ? -51.291 -49.956 4.589 1.00 34.09 549 TYR A CA 1
ATOM 4297 C C . TYR A 1 549 ? -52.827 -49.994 4.708 1.00 34.09 549 TYR A C 1
ATOM 4299 O O . TYR A 1 549 ? -53.388 -51.060 4.941 1.00 34.09 549 TYR A O 1
ATOM 4307 N N . SER A 1 550 ? -53.500 -48.895 4.331 1.00 29.69 550 SER A N 1
ATOM 4308 C CA . SER A 1 550 ? -54.738 -48.924 3.524 1.00 29.69 550 SER A CA 1
ATOM 4309 C C . SER A 1 550 ? -55.133 -47.524 3.026 1.00 29.69 550 SER A C 1
ATOM 4311 O O . SER A 1 550 ? -55.083 -46.547 3.765 1.00 29.69 550 SER A O 1
ATOM 4313 N N . TYR A 1 551 ? -55.543 -47.470 1.759 1.00 37.56 551 TYR A N 1
ATOM 4314 C CA . TYR A 1 551 ? -56.017 -46.324 0.979 1.00 37.56 551 TYR A CA 1
ATOM 4315 C C . TYR A 1 551 ? -57.249 -45.633 1.594 1.00 37.56 551 TYR A C 1
ATOM 4317 O O . TYR A 1 551 ? -58.132 -46.332 2.076 1.00 37.56 551 TYR A O 1
ATOM 4325 N N . TYR A 1 552 ? -57.326 -44.294 1.536 1.00 33.09 552 TYR A N 1
ATOM 4326 C CA . TYR A 1 552 ? -58.385 -43.496 0.879 1.00 33.09 552 TYR A CA 1
ATOM 4327 C C . TYR A 1 552 ? -58.193 -41.980 1.117 1.00 33.09 552 TYR A C 1
ATOM 4329 O O . TYR A 1 552 ? -57.566 -41.526 2.067 1.00 33.09 552 TYR A O 1
ATOM 4337 N N . THR A 1 553 ? -58.719 -41.231 0.158 1.00 42.75 553 THR A N 1
ATOM 4338 C CA . THR A 1 553 ? -58.533 -39.829 -0.226 1.00 42.75 553 THR A CA 1
ATOM 4339 C C . THR A 1 553 ? -59.129 -38.795 0.741 1.00 42.75 553 THR A C 1
ATOM 4341 O O . THR A 1 553 ? -60.343 -38.768 0.873 1.00 42.75 553 THR A O 1
ATOM 4344 N N . TYR A 1 554 ? -58.320 -37.875 1.287 1.00 32.94 554 TYR A N 1
ATOM 4345 C CA . TYR A 1 554 ? -58.703 -36.507 1.711 1.00 32.94 554 TYR A CA 1
ATOM 4346 C C . TYR A 1 554 ? -57.446 -35.604 1.730 1.00 32.94 554 TYR A C 1
ATOM 4348 O O . TYR A 1 554 ? -56.361 -36.108 2.028 1.00 32.94 554 TYR A O 1
ATOM 4356 N N . PRO A 1 555 ? -57.532 -34.297 1.401 1.00 39.53 555 PRO A N 1
ATOM 4357 C CA . PRO A 1 555 ? -56.394 -33.386 1.534 1.00 39.53 555 PRO A CA 1
ATOM 4358 C C . PRO A 1 555 ? -56.075 -33.168 3.025 1.00 39.53 555 PRO A C 1
ATOM 4360 O O . PRO A 1 555 ? -57.008 -33.076 3.827 1.00 39.53 555 PRO A O 1
ATOM 4363 N N . PRO A 1 556 ? -54.794 -33.089 3.431 1.00 36.53 556 PRO A N 1
ATOM 4364 C CA . PRO A 1 556 ? -54.456 -32.894 4.832 1.00 36.53 556 PRO A CA 1
ATOM 4365 C C . PRO A 1 556 ? -54.837 -31.469 5.272 1.00 36.53 556 PRO A C 1
ATOM 4367 O O . PRO A 1 556 ? -54.673 -30.525 4.492 1.00 36.53 556 PRO A O 1
ATOM 4370 N N . PRO A 1 557 ? -55.325 -31.278 6.510 1.00 37.03 557 PRO A N 1
ATOM 4371 C CA . PRO A 1 557 ? -55.439 -29.949 7.092 1.00 37.03 557 PRO A CA 1
ATOM 4372 C C . PRO A 1 557 ? -54.044 -29.315 7.171 1.00 37.03 557 PRO A C 1
ATOM 4374 O O . PRO A 1 557 ? -53.071 -29.967 7.552 1.00 37.03 557 PRO A O 1
ATOM 4377 N N . GLN A 1 558 ? -53.948 -28.042 6.786 1.00 33.44 558 GLN A N 1
ATOM 4378 C CA . GLN A 1 558 ? -52.745 -27.236 6.964 1.00 33.44 558 GLN A CA 1
ATOM 4379 C C . GLN A 1 558 ? -52.471 -27.090 8.466 1.00 33.44 558 GLN A C 1
ATOM 4381 O O . GLN A 1 558 ? -53.060 -26.242 9.131 1.00 33.44 558 GLN A O 1
ATOM 4386 N N . TYR A 1 559 ? -51.593 -27.929 9.006 1.00 31.48 559 TYR A N 1
ATOM 4387 C CA . TYR A 1 559 ? -50.936 -27.642 10.273 1.00 31.48 559 TYR A CA 1
ATOM 4388 C C . TYR A 1 559 ? -49.774 -26.683 9.994 1.00 31.48 559 TYR A C 1
ATOM 4390 O O . TYR A 1 559 ? -48.962 -26.975 9.108 1.00 31.48 559 TYR A O 1
ATOM 4398 N N . PRO A 1 560 ? -49.660 -25.554 10.711 1.00 33.72 560 PRO A N 1
ATOM 4399 C CA . PRO A 1 560 ? -48.457 -24.747 10.648 1.00 33.72 560 PRO A CA 1
ATOM 4400 C C . PRO A 1 560 ? -47.329 -25.557 11.296 1.00 33.72 560 PRO A C 1
ATOM 4402 O O . PRO A 1 560 ? -47.335 -25.799 12.501 1.00 33.72 560 PRO A O 1
ATOM 4405 N N . TYR A 1 561 ? -46.375 -26.020 10.489 1.00 30.08 561 TYR A N 1
ATOM 4406 C CA . TYR A 1 561 ? -45.073 -26.421 11.013 1.00 30.08 561 TYR A CA 1
ATOM 4407 C C . TYR A 1 561 ? -44.456 -25.187 11.690 1.00 30.08 561 TYR A C 1
ATOM 4409 O O . TYR A 1 561 ? -44.395 -24.141 11.036 1.00 30.08 561 TYR A O 1
ATOM 4417 N N . PRO A 1 562 ? -43.998 -25.265 12.954 1.00 34.59 562 PRO A N 1
ATOM 4418 C CA . PRO A 1 562 ? -43.152 -24.224 13.515 1.00 34.59 562 PRO A CA 1
ATOM 4419 C C . PRO A 1 562 ? -41.923 -24.107 12.613 1.00 34.59 562 PRO A C 1
ATOM 4421 O O . PRO A 1 562 ? -41.198 -25.085 12.411 1.00 34.59 562 PRO A O 1
ATOM 4424 N N . MET A 1 563 ? -41.737 -22.937 12.005 1.00 34.19 563 MET A N 1
ATOM 4425 C CA . MET A 1 563 ? -40.447 -22.583 11.423 1.00 34.19 563 MET A CA 1
ATOM 4426 C C . MET A 1 563 ? -39.399 -22.712 12.534 1.00 34.19 563 MET A C 1
ATOM 4428 O O . MET A 1 563 ? -39.688 -22.295 13.654 1.00 34.19 563 MET A O 1
ATOM 4432 N N . PRO A 1 564 ? -38.222 -23.302 12.279 1.00 40.97 564 PRO A N 1
ATOM 4433 C CA . PRO A 1 564 ? -37.131 -23.206 13.237 1.00 40.97 564 PRO A CA 1
ATOM 4434 C C . PRO A 1 564 ? -36.828 -21.722 13.473 1.00 40.97 564 PRO A C 1
ATOM 4436 O O . PRO A 1 564 ? -36.714 -20.969 12.501 1.00 40.97 564 PRO A O 1
ATOM 4439 N N . ASP A 1 565 ? -36.751 -21.332 14.748 1.00 47.00 565 ASP A N 1
ATOM 4440 C CA . ASP A 1 565 ? -36.402 -19.981 15.192 1.00 47.00 565 ASP A CA 1
ATOM 4441 C C . ASP A 1 565 ? -35.169 -19.473 14.429 1.00 47.00 565 ASP A C 1
ATOM 4443 O O . ASP A 1 565 ? -34.267 -20.239 14.058 1.00 47.00 565 ASP A O 1
ATOM 4447 N N . SER A 1 566 ? -35.142 -18.174 14.141 1.00 47.47 566 SER A N 1
ATOM 4448 C CA . SER A 1 566 ? -34.030 -17.547 13.428 1.00 47.47 566 SER A CA 1
ATOM 4449 C C . SER A 1 566 ? -32.714 -17.822 14.178 1.00 47.47 566 SER A C 1
ATOM 4451 O O . SER A 1 566 ? -32.692 -17.699 15.401 1.00 47.47 566 SER A O 1
ATOM 4453 N N . PRO A 1 567 ? -31.580 -18.124 13.507 1.00 53.41 567 PRO A N 1
ATOM 4454 C CA . PRO A 1 567 ? -30.285 -18.288 14.183 1.00 53.41 567 PRO A CA 1
ATOM 4455 C C . PRO A 1 567 ? -29.922 -17.110 15.103 1.00 53.41 567 PRO A C 1
ATOM 4457 O O . PRO A 1 567 ? -29.228 -17.290 16.099 1.00 53.41 567 PRO A O 1
ATOM 4460 N N . TYR A 1 568 ? -30.427 -15.915 14.779 1.00 52.88 568 TYR A N 1
ATOM 4461 C CA . TYR A 1 568 ? -30.269 -14.701 15.577 1.00 52.88 568 TYR A CA 1
ATOM 4462 C C . TYR A 1 568 ? -31.033 -14.751 16.912 1.00 52.88 568 TYR A C 1
ATOM 4464 O O . TYR A 1 568 ? -30.498 -14.310 17.923 1.00 52.88 568 TYR A O 1
ATOM 4472 N N . GLU A 1 569 ? -32.229 -15.346 16.949 1.00 62.62 569 GLU A N 1
ATOM 4473 C CA . GLU A 1 569 ? -33.032 -15.463 18.178 1.00 62.62 569 GLU A CA 1
ATOM 4474 C C . GLU A 1 569 ? -32.373 -16.404 19.194 1.00 62.62 569 GLU A C 1
ATOM 4476 O O . GLU A 1 569 ? -32.401 -16.139 20.395 1.00 62.62 569 GLU A O 1
ATOM 4481 N N . VAL A 1 570 ? -31.707 -17.464 18.720 1.00 71.62 570 VAL A N 1
ATOM 4482 C CA . VAL A 1 570 ? -31.010 -18.429 19.586 1.00 71.62 570 VAL A CA 1
ATOM 4483 C C . VAL A 1 570 ? -29.791 -17.798 20.266 1.00 71.62 570 VAL A C 1
ATOM 4485 O O . VAL A 1 570 ? -29.611 -17.957 21.474 1.00 71.62 570 VAL A O 1
ATOM 4488 N N . GLU A 1 571 ? -28.960 -17.065 19.517 1.00 76.62 571 GLU A N 1
ATOM 4489 C CA . GLU A 1 571 ? -27.775 -16.401 20.079 1.00 76.62 571 GLU A CA 1
ATOM 4490 C C . GLU A 1 571 ? -28.143 -15.274 21.056 1.00 76.62 571 GLU A C 1
ATOM 4492 O O . GLU A 1 571 ? -27.475 -15.105 22.081 1.00 76.62 571 GLU A O 1
ATOM 4497 N N . ASP A 1 572 ? -29.208 -14.520 20.764 1.00 80.19 572 ASP A N 1
ATOM 4498 C CA . ASP A 1 572 ? -29.739 -13.500 21.672 1.00 80.19 572 ASP A CA 1
ATOM 4499 C C . ASP A 1 572 ? -30.258 -14.141 22.968 1.00 80.19 572 ASP A C 1
ATOM 4501 O O . ASP A 1 572 ? -29.932 -13.680 24.066 1.00 80.19 572 ASP A O 1
ATOM 4505 N N . GLN A 1 573 ? -31.011 -15.241 22.873 1.00 81.06 573 GLN A N 1
ATOM 4506 C CA . GLN A 1 573 ? -31.555 -15.935 24.041 1.00 81.06 573 GLN A CA 1
ATOM 4507 C C . GLN A 1 573 ? -30.457 -16.548 24.924 1.00 81.06 573 GLN A C 1
ATOM 4509 O O . GLN A 1 573 ? -30.564 -16.514 26.155 1.00 81.06 573 GLN A O 1
ATOM 4514 N N . GLU A 1 574 ? -29.379 -17.065 24.327 1.00 84.62 574 GLU A N 1
ATOM 4515 C CA . GLU A 1 574 ? -28.209 -17.555 25.062 1.00 84.62 574 GLU A CA 1
ATOM 4516 C C . GLU A 1 574 ? -27.501 -16.418 25.815 1.00 84.62 574 GLU A C 1
ATOM 4518 O O . GLU A 1 574 ? -27.224 -16.549 27.012 1.00 84.62 574 GLU A O 1
ATOM 4523 N N . ALA A 1 575 ? -27.262 -15.279 25.156 1.00 84.69 575 ALA A N 1
ATOM 4524 C CA . ALA A 1 575 ? -26.617 -14.120 25.773 1.00 84.69 575 ALA A CA 1
ATOM 4525 C C . ALA A 1 575 ? -27.449 -13.539 26.929 1.00 84.69 575 ALA A C 1
ATOM 4527 O O . ALA A 1 575 ? -26.913 -13.266 28.007 1.00 84.69 575 ALA A O 1
ATOM 4528 N N . LEU A 1 576 ? -28.768 -13.422 26.746 1.00 86.38 576 LEU A N 1
ATOM 4529 C CA . LEU A 1 576 ? -29.703 -12.971 27.781 1.00 86.38 576 LEU A CA 1
ATOM 4530 C C . LEU A 1 576 ? -29.748 -13.934 28.976 1.00 86.38 576 LEU A C 1
ATOM 4532 O O . LEU A 1 576 ? -29.665 -13.501 30.126 1.00 86.38 576 LEU A O 1
ATOM 4536 N N . SER A 1 577 ? -29.793 -15.244 28.720 1.00 85.06 577 SER A N 1
ATOM 4537 C CA . SER A 1 577 ? -29.740 -16.265 29.775 1.00 85.06 577 SER A CA 1
ATOM 4538 C C . SER A 1 577 ? -28.410 -16.221 30.538 1.00 85.06 577 SER A C 1
ATOM 4540 O O . SER A 1 577 ? -28.383 -16.338 31.766 1.00 85.06 577 SER A O 1
ATOM 4542 N N . SER A 1 578 ? -27.300 -16.003 29.824 1.00 86.81 578 SER A N 1
ATOM 4543 C CA . SER A 1 578 ? -25.960 -15.852 30.399 1.00 86.81 578 SER A CA 1
ATOM 4544 C C . SER A 1 578 ? -25.855 -14.613 31.298 1.00 86.81 578 SER A C 1
ATOM 4546 O O . SER A 1 578 ? -25.300 -14.699 32.396 1.00 86.81 578 SER A O 1
ATOM 4548 N N . LEU A 1 579 ? -26.443 -13.484 30.884 1.00 86.88 579 LEU A N 1
ATOM 4549 C CA . LEU A 1 579 ? -26.566 -12.280 31.708 1.00 86.88 579 LEU A CA 1
ATOM 4550 C C . LEU A 1 579 ? -27.353 -12.566 32.994 1.00 86.88 579 LEU A C 1
ATOM 4552 O O . LEU A 1 579 ? -26.869 -12.246 34.082 1.00 86.88 579 LEU A O 1
ATOM 4556 N N . CYS A 1 580 ? -28.521 -13.212 32.893 1.00 84.12 580 CYS A N 1
ATOM 4557 C CA . CYS A 1 580 ? -29.329 -13.570 34.061 1.00 84.12 580 CYS A CA 1
ATOM 4558 C C . CYS A 1 580 ? -28.556 -14.446 35.053 1.00 84.12 580 CYS A C 1
ATOM 4560 O O . CYS A 1 580 ? -28.558 -14.174 36.255 1.00 84.12 580 CYS A O 1
ATOM 4562 N N . ALA A 1 581 ? -27.842 -15.455 34.551 1.00 83.81 581 ALA A N 1
ATOM 4563 C CA . ALA A 1 581 ? -27.011 -16.323 35.374 1.00 83.81 581 ALA A CA 1
ATOM 4564 C C . ALA A 1 581 ? -25.874 -15.555 36.071 1.00 83.81 581 ALA A C 1
ATOM 4566 O O . ALA A 1 581 ? -25.629 -15.776 37.257 1.00 83.81 581 ALA A O 1
ATOM 4567 N N . ALA A 1 582 ? -25.201 -14.633 35.372 1.00 84.25 582 ALA A N 1
ATOM 4568 C CA . ALA A 1 582 ? -24.126 -13.825 35.947 1.00 84.25 582 ALA A CA 1
ATOM 4569 C C . ALA A 1 582 ? -24.634 -12.872 37.039 1.00 84.25 582 ALA A C 1
ATOM 4571 O O . ALA A 1 582 ? -24.049 -12.810 38.122 1.00 84.25 582 ALA A O 1
ATOM 4572 N N . VAL A 1 583 ? -25.752 -12.181 36.790 1.00 82.25 583 VAL A N 1
ATOM 4573 C CA . VAL A 1 583 ? -26.399 -11.305 37.779 1.00 82.25 583 VAL A CA 1
ATOM 4574 C C . VAL A 1 583 ? -26.834 -12.110 39.003 1.00 82.25 583 VAL A C 1
ATOM 4576 O O . VAL A 1 583 ? -26.542 -11.709 40.129 1.00 82.25 583 VAL A O 1
ATOM 4579 N N . HIS A 1 584 ? -27.433 -13.287 38.810 1.00 77.19 584 HIS A N 1
ATOM 4580 C CA . HIS A 1 584 ? -27.796 -14.165 39.920 1.00 77.19 584 HIS A CA 1
ATOM 4581 C C . HIS A 1 584 ? -26.577 -14.638 40.722 1.00 77.19 584 HIS A C 1
ATOM 4583 O O . HIS A 1 584 ? -26.550 -14.541 41.949 1.00 77.19 584 HIS A O 1
ATOM 4589 N N . ALA A 1 585 ? -25.531 -15.105 40.043 1.00 77.62 585 ALA A N 1
ATOM 4590 C CA . ALA A 1 585 ? -24.334 -15.620 40.697 1.00 77.62 585 ALA A CA 1
ATOM 4591 C C . ALA A 1 585 ? -23.524 -14.550 41.448 1.00 77.62 585 ALA A C 1
ATOM 4593 O O . ALA A 1 585 ? -22.778 -14.903 42.359 1.00 77.62 585 ALA A O 1
ATOM 4594 N N . ARG A 1 586 ? -23.611 -13.271 41.051 1.00 75.38 586 ARG A N 1
ATOM 4595 C CA . ARG A 1 586 ? -22.754 -12.200 41.589 1.00 75.38 586 ARG A CA 1
ATOM 4596 C C . ARG A 1 586 ? -23.482 -11.139 42.401 1.00 75.38 586 ARG A C 1
ATOM 4598 O O . ARG A 1 586 ? -22.962 -10.741 43.440 1.00 75.38 586 ARG A O 1
ATOM 4605 N N . LEU A 1 587 ? -24.641 -10.673 41.943 1.00 71.00 587 LEU A N 1
ATOM 4606 C CA . LEU A 1 587 ? -25.377 -9.570 42.569 1.00 71.00 587 LEU A CA 1
ATOM 4607 C C . LEU A 1 587 ? -26.425 -10.074 43.569 1.00 71.00 587 LEU A C 1
ATOM 4609 O O . LEU A 1 587 ? -26.585 -9.471 44.626 1.00 71.00 587 LEU A O 1
ATOM 4613 N N . ILE A 1 588 ? -27.092 -11.198 43.279 1.00 63.34 588 ILE A N 1
ATOM 4614 C CA . ILE A 1 588 ? -28.133 -11.778 44.153 1.00 63.34 588 ILE A CA 1
ATOM 4615 C C . ILE A 1 588 ? -27.515 -12.530 45.335 1.00 63.34 588 ILE A C 1
ATOM 4617 O O . ILE A 1 588 ? -28.002 -12.431 46.455 1.00 63.34 588 ILE A O 1
ATOM 4621 N N . SER A 1 589 ? -26.387 -13.219 45.142 1.00 60.22 589 SER A N 1
ATOM 4622 C CA . SER A 1 589 ? -25.693 -13.912 46.241 1.00 60.22 589 SER A CA 1
ATOM 4623 C C . SER A 1 589 ? -25.196 -12.974 47.353 1.00 60.22 589 SER A C 1
ATOM 4625 O O . SER A 1 589 ? -24.830 -13.444 48.427 1.00 60.22 589 SER A O 1
ATOM 4627 N N . GLN A 1 590 ? -25.126 -11.665 47.087 1.00 58.62 590 GLN A N 1
ATOM 4628 C CA . GLN A 1 590 ? -24.733 -10.635 48.052 1.00 58.62 590 GLN A CA 1
ATOM 4629 C C . GLN A 1 590 ? -25.936 -9.951 48.731 1.00 58.62 590 GLN A C 1
ATOM 4631 O O . GLN A 1 590 ? -25.724 -9.140 49.630 1.00 58.62 590 GLN A O 1
ATOM 4636 N N . ASP A 1 591 ? -27.175 -10.262 48.326 1.00 59.53 591 ASP A N 1
ATOM 4637 C CA . ASP A 1 591 ? -28.397 -9.595 48.788 1.00 59.53 591 ASP A CA 1
ATOM 4638 C C . ASP A 1 591 ? -29.567 -10.605 48.924 1.00 59.53 591 ASP A C 1
ATOM 4640 O O . ASP A 1 591 ? -30.229 -10.939 47.939 1.00 59.53 591 ASP A O 1
ATOM 4644 N N . PRO A 1 592 ? -29.817 -11.159 50.127 1.00 55.69 592 PRO A N 1
ATOM 4645 C CA . PRO A 1 592 ? -30.800 -12.227 50.326 1.00 55.69 592 PRO A CA 1
ATOM 4646 C C . PRO A 1 592 ? -32.260 -11.804 50.087 1.00 55.69 592 PRO A C 1
ATOM 4648 O O . PRO A 1 592 ? -33.058 -12.640 49.662 1.00 55.69 592 PRO A O 1
ATOM 4651 N N . ASP A 1 593 ? -32.610 -10.527 50.293 1.00 56.47 593 ASP A N 1
ATOM 4652 C CA . ASP A 1 593 ? -33.967 -9.993 50.042 1.00 56.47 593 ASP A CA 1
ATOM 4653 C C . ASP A 1 593 ? -34.342 -10.032 48.552 1.00 56.47 593 ASP A C 1
ATOM 4655 O O . ASP A 1 593 ? -35.518 -9.975 48.168 1.00 56.47 593 ASP A O 1
ATOM 4659 N N . LEU A 1 594 ? -33.335 -10.176 47.695 1.00 54.12 594 LEU A N 1
ATOM 4660 C CA . LEU A 1 594 ? -33.472 -10.188 46.256 1.00 54.12 594 LEU A CA 1
ATOM 4661 C C . LEU A 1 594 ? -33.919 -11.544 45.706 1.00 54.12 594 LEU A C 1
ATOM 4663 O O . LEU A 1 594 ? -34.705 -11.576 44.760 1.00 54.12 594 LEU A O 1
ATOM 4667 N N . ALA A 1 595 ? -33.499 -12.652 46.327 1.00 56.09 595 ALA A N 1
ATOM 4668 C CA . ALA A 1 595 ? -33.992 -13.989 45.984 1.00 56.09 595 ALA A CA 1
ATOM 4669 C C . ALA A 1 595 ? -35.522 -14.052 46.142 1.00 56.09 595 ALA A C 1
ATOM 4671 O O . ALA A 1 595 ? -36.231 -14.513 45.252 1.00 56.09 595 ALA A O 1
ATOM 4672 N N . THR A 1 596 ? -36.043 -13.438 47.208 1.00 57.00 596 THR A N 1
ATOM 4673 C CA . THR A 1 596 ? -37.485 -13.321 47.466 1.00 57.00 596 THR A CA 1
ATOM 4674 C C . THR A 1 596 ? -38.248 -12.478 46.444 1.00 57.00 596 THR A C 1
ATOM 4676 O O . THR A 1 596 ? -39.434 -12.729 46.231 1.00 57.00 596 THR A O 1
ATOM 4679 N N . ARG A 1 597 ? -37.613 -11.482 45.809 1.00 57.25 597 ARG A N 1
ATOM 4680 C CA . ARG A 1 597 ? -38.211 -10.717 44.697 1.00 57.25 597 ARG A CA 1
ATOM 4681 C C . ARG A 1 597 ? -38.239 -11.530 43.400 1.00 57.25 597 ARG A C 1
ATOM 4683 O O . ARG A 1 597 ? -39.198 -11.406 42.645 1.00 57.25 597 ARG A O 1
ATOM 4690 N N . PHE A 1 598 ? -37.239 -12.381 43.165 1.00 55.53 598 PHE A N 1
ATOM 4691 C CA . PHE A 1 598 ? -37.212 -13.290 42.014 1.00 55.53 598 PHE A CA 1
ATOM 4692 C C . PHE A 1 598 ? -38.247 -14.405 42.105 1.00 55.53 598 PHE A C 1
ATOM 4694 O O . PHE A 1 598 ? -38.967 -14.639 41.137 1.00 55.53 598 PHE A O 1
ATOM 4701 N N . ASP A 1 599 ? -38.420 -14.994 43.286 1.00 56.34 599 ASP A N 1
ATOM 4702 C CA . ASP A 1 599 ? -39.454 -16.005 43.543 1.00 56.34 599 ASP A CA 1
ATOM 4703 C C . ASP A 1 599 ? -40.893 -15.475 43.349 1.00 56.34 599 ASP A C 1
ATOM 4705 O O . ASP A 1 599 ? -41.845 -16.252 43.257 1.00 56.34 599 ASP A O 1
ATOM 4709 N N . GLN A 1 600 ? -41.081 -14.149 43.311 1.00 56.94 600 GLN A N 1
ATOM 4710 C CA . GLN A 1 600 ? -42.368 -13.504 43.023 1.00 56.94 600 GLN A CA 1
ATOM 4711 C C . GLN A 1 600 ? -42.609 -13.247 41.531 1.00 56.94 600 GLN A C 1
ATOM 4713 O O . GLN A 1 600 ? -43.740 -12.956 41.168 1.00 56.94 600 GLN A O 1
ATOM 4718 N N . ILE A 1 601 ? -41.586 -13.335 40.676 1.00 53.06 601 ILE A N 1
ATOM 4719 C CA . ILE A 1 601 ? -41.720 -13.137 39.221 1.00 53.06 601 ILE A CA 1
ATOM 4720 C C . ILE A 1 601 ? -42.245 -14.411 38.536 1.00 53.06 601 ILE A C 1
ATOM 4722 O O . ILE A 1 601 ? -42.892 -14.311 37.497 1.00 53.06 601 ILE A O 1
ATOM 4726 N N . ASP A 1 602 ? -42.016 -15.578 39.149 1.00 41.94 602 ASP A N 1
ATOM 4727 C CA . ASP A 1 602 ? -42.534 -16.897 38.741 1.00 41.94 602 ASP A CA 1
ATOM 4728 C C . ASP A 1 602 ? -43.992 -17.166 39.198 1.00 41.94 602 ASP A C 1
ATOM 4730 O O . ASP A 1 602 ? -44.537 -18.244 38.946 1.00 41.94 602 ASP A O 1
ATOM 4734 N N . LYS A 1 603 ? -44.631 -16.211 39.891 1.00 43.44 603 LYS A N 1
ATOM 4735 C CA . LYS A 1 603 ? -46.043 -16.256 40.317 1.00 43.44 603 LYS A CA 1
ATOM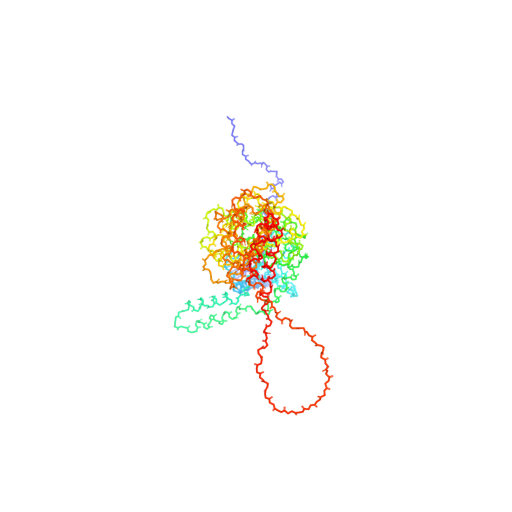 4736 C C . LYS A 1 603 ? -46.865 -15.213 39.578 1.00 43.44 603 LYS A C 1
ATOM 4738 O O . LYS A 1 603 ? -48.037 -15.535 39.278 1.00 43.44 603 LYS A O 1
#

Solvent-accessible surface area (backbone atoms only — not comparable to full-atom values): 34053 Å² total; per-residue (Å²): 144,81,80,85,79,78,90,76,75,84,71,52,70,70,56,51,51,50,51,46,47,43,60,67,48,48,46,54,50,48,48,46,70,75,40,33,71,69,48,45,22,56,52,22,48,52,50,52,51,48,62,62,67,72,62,86,76,75,90,82,62,78,91,48,67,63,53,56,62,49,50,52,51,53,30,52,49,45,25,50,56,25,52,54,50,51,50,50,54,52,49,54,51,52,50,52,52,56,50,46,52,50,50,30,62,54,63,70,52,56,95,81,42,69,41,56,57,43,51,45,51,53,52,50,54,46,49,62,39,32,76,78,38,70,70,61,51,68,88,63,47,73,65,57,49,21,49,54,24,38,69,45,91,47,68,72,41,28,53,37,15,46,38,46,49,42,48,60,73,60,48,80,88,42,78,63,60,54,45,50,56,48,50,52,57,56,70,73,48,67,95,85,40,73,65,57,50,49,53,50,50,52,49,52,61,72,45,53,78,54,68,72,56,52,53,52,48,51,54,52,40,41,65,61,39,34,32,80,82,35,65,38,50,54,49,32,49,56,49,43,41,84,84,55,97,79,71,53,73,67,56,30,52,38,25,49,54,46,48,44,74,37,19,79,44,60,54,54,96,81,32,83,64,43,69,57,39,49,52,51,43,51,74,36,88,87,48,53,68,68,50,38,32,47,39,34,45,29,55,33,41,34,48,76,39,70,67,39,30,55,55,54,58,68,39,84,66,48,64,57,45,50,47,40,48,70,61,59,88,79,74,52,63,63,68,70,76,44,38,72,61,35,39,66,45,41,42,39,36,41,39,49,43,52,35,52,32,51,54,53,31,64,77,66,71,52,61,64,62,36,47,58,43,71,74,29,64,69,43,45,55,39,55,50,48,52,73,69,32,74,72,45,61,71,42,53,71,46,45,45,34,50,52,52,40,53,42,52,32,52,66,63,39,67,87,45,98,61,68,65,68,62,58,41,54,53,52,51,52,38,51,52,54,45,66,55,85,85,64,75,90,78,47,69,52,31,50,50,29,28,48,40,47,26,60,44,25,69,40,53,86,44,34,62,55,57,42,54,32,77,86,41,44,47,58,58,55,38,47,51,42,50,69,37,85,86,43,92,48,24,38,32,37,28,42,27,53,30,27,39,57,71,51,63,81,60,85,84,39,70,49,50,49,51,46,52,49,46,42,64,76,56,43,44,64,55,50,50,51,55,61,62,72,64,61,78,85,76,71,82,85,72,86,84,86,85,86,83,90,82,91,83,92,75,85,77,79,89,70,85,73,79,72,80,73,55,77,65,57,55,53,34,51,50,31,48,51,51,25,50,51,43,44,47,70,54,59,36,75,76,35,74,76,48,54,63,55,53,67,54,72,82,105

pLDDT: mean 77.19, std 16.23, range [29.69, 96.75]

Secondary structure (DSSP, 8-state):
--PPPP------HHHHHHHHHIIIIIHHHHHHHHHHHHHHHHHHHHHHHHHHHSTTS----GGGTTHHHHHHHHHHHHHHHHHHHHHHHHHHHHHHHHHHHHHHHHTT--TT-THHHHHHHHHHHHHHHHHH-GGGGTT--HHHHHHHHHH-S-HHHHHHHHHHHHHHHTS---HHHHHHHHHHHHHTS-TT-HHHHHHHHHHHHHHPPPHHHHHHHHHHHIIIIISTT-HHHHHHHHTT-TTSTT--HHHHHHHHHHHHHTGGG--GGGSTTHHHHHHTTTS-TTS-HHHHHHHHHHHHHHTTSHHHHHHHHTSTTHHHHHHHHHH-SSSSHHHHSSHHHHIIIIIHHHHHHHHHHHHHHHHHT--HHHHHHHT-HHHHHHHHHHHH-HHHHH-HHHHHHHHHHHHHHHHHHTTS---HHHHHHHHHHHHHHHT-SSS-S--HHHHHHHHHHHHHHTSGGGHHHHHTGGGGTHHHHHHHHHH-TT-TTHHHHHHHHHHHHHH---TT-HHHHHHHHIIIIIIHHHHHHHHHHT-------PPP----------PPP---PPPPPPHHHHHHHHHHHHHHHHHIIIIITT-HHHHHHHTTTT-

Mean predicted aligned error: 15.4 Å

InterPro domains:
  IPR011989 Armadillo-like helical [G3DSA:1.25.10.10] (127-341)
  IPR011989 Armadillo-like helical [G3DSA:1.25.10.10] (359-536)
  IPR016024 Armadillo-type fold [SSF48371] (129-517)

Foldseek 3Di:
DDDDDDPPDDDDPVNVVVVCCCVVPVVVVVCCVVCVLVVLLVVLVVVLVVLVVVPPDDDDDPVCPVVSVVSNVVSVVSNVSSVVVVVVVVVLVVVLVVVLVLVCVLLVNDPPQPLSVLVSVLSVVQVVQCVVPVCSCPPDDLLVCLLVLLVDPDPVSVLNSLSSLLSLVSNPPDPVVLVVVLVVLVVPDPPPDPPSNVVVVVVSVVSHDDPVVNVVSLVSNCVRQLAQPRCNLLVLLVQLDPPDPDDDPVSNVSSLVSLLSSLLSYDCVSHPCSLVSLLVLLPDPPRDPVSLLSSLSSLLSLCVDVNSLVVQLPDPCSLVSLLCSLQPDDPCPLCPVCVVCSCVRRQLSSLSSLLSSLVVCVVVLPLRSLCSQLVDPSSLVSLLCLLPDPVSLVVLSSLLSSLSSLLSSLLSCPPPPRDPVSNLSSLLSLLCLLLPPDDDLDRPSNLSSLVSLLSNLLDLSCLVSQLPHPVNCSLVSLLVLCLPPPHLSNLSSLSNLLSSLQRDDDPPDPSVVVSLCCCQVRQLLNLVVVLVVPDPPPDDDDDDDDDDDDDDDDDDPDDDDPDPPDPSVVSSSVSSVSSNVSCCVRVCVVPVVSVVVVVVSVD

Nearest PDB structures (foldseek):
  7n6g-assembly1_1G  TM=5.510E-01  e=1.322E-02  Chlamydomonas reinhardtii
  7sqc-assembly1_P3  TM=4.113E-01  e=5.075E-03  Chlamydomonas reinhardtii
  3zjy-assembly1_B  TM=3.241E-01  e=8.817E-03  Homo sapiens
  6nmj-assembly1_A  TM=4.285E-01  e=1.447E-01  Rattus norvegicus
  6m6x-assembly1_C  TM=1.743E-01  e=1.982E-02  Saccharomyces cerevisiae S288C

Sequence (603 aa):
MALPQNPFRKWSARGLIRVLVFTIVLCPLFALYKFGLFVSPGISLWRLLQLHQDYGDTAGDSSMANLKPALVVLYSLALLQGVLFYYRAAISSLEEQRLLEKVARAYGLDEYDKARRSIQDYLRETRVGCEKDPSFARGRNLITYAAGLMQSNSPDSYISGARIIDTLIRLPVSTEENRHKLIDMIGSAPSSSGDAVARNLVRFIRTRVPESVVESQHMLMNNLIGSASSGAIKKFVQMLDSRSQSDSTETRFRAMRIVAHFASEIRLSKIPYAIQCISSFLSNSEASHRHKETSIYILWKLTDDEENLRLMSNTNGLALKIIKMLVDSDGGELHDSEHDRWCTNIAVPGMEVIKRFTSVIKRSNNMQLPREILESTDAIDTLESMLNCQQCKVEEELQRSVIMVVTQIISMGTSLPVGDEVKKRLILSLIAIFLESGGDGKSSVKKMAGESLAQLSCVSENSSTILGAEDGRIVDSLTQVILDKNSEYRKSAADILKNLCSHYTTNEDVHFQKLKNAMIDDVIPKVLREVLDCRPTAEPRLPFPNPIYSYYTYPPPQYPYPMPDSPYEVEDQEALSSLCAAVHARLISQDPDLATRFDQIDK